Protein 4O1J (pdb70)

Foldseek 3Di:
DVVVVVVVVVVVVVCVVVCVVPVCPVVVLVVDAQAQEEEQEEPDPLCDPCVLVVHDPRHYQYDYYQLSAADQPDVVVVVSVCCVCVPSNHQEYEREGEFPRPLLLVLVDDDDPDDCSCVVSVVLVVLCVVCVVVLVVDPDPRVSSQVSSQSSLQVNQVSCCPDPSSVVCCVPVVRWYFYWYQYSVVSDIDTPPHIDD/DVVVVVVVVVVVVCVVVCVVPVCVVVVVVVDAQAQEEEQEEPDPLCDPCVLVVHDPRHYQYDYYQLSAADQPDPSVVVSVLCCCVPSNHQEYEREFEFPRPLLLVLLDDDDPDDCSCVVSVVLVVLCVVCVVVLVPDPDSRVSSVVSSLSSLQVNQVSLCVDPSNVVCCVPVVRWYFYWYQYSVVSDIDGSPHIDD

B-factor: mean 40.13, std 11.01, range [14.29, 86.76]

Radius of gyration: 25.15 Å; Cα contacts (8 Å, |Δi|>4): 635; chains: 2; bounding box: 54×54×84 Å

Solvent-accessible surface area: 20634 Å² total; per-residue (Å²): 156,125,110,115,88,149,53,92,66,42,84,107,65,108,29,43,150,20,42,160,111,66,94,130,26,64,85,170,64,91,70,50,97,84,4,84,32,0,3,0,1,9,54,27,105,108,4,43,18,32,102,47,58,67,81,82,50,37,39,19,44,57,17,72,17,72,1,3,5,11,5,32,16,28,119,95,1,13,55,30,4,70,109,0,2,40,121,38,109,0,109,59,0,16,0,3,0,2,8,56,4,55,10,0,40,12,0,26,56,127,46,120,70,31,79,93,66,20,18,41,4,8,31,1,32,39,14,32,61,106,65,26,160,74,0,89,78,37,135,69,111,155,87,51,9,23,66,0,4,17,11,11,0,48,31,5,5,140,31,0,54,29,10,31,13,0,98,71,7,48,88,132,92,48,2,68,1,47,2,12,0,8,38,46,80,74,43,176,58,100,144,41,77,31,29,40,136,152,109,130,120,155,53,92,70,41,84,109,63,114,28,42,167,23,45,152,112,65,92,134,26,61,87,171,58,94,68,48,99,84,5,87,33,0,3,0,2,9,54,27,105,110,4,44,18,28,104,44,60,68,81,80,56,38,38,18,43,55,18,76,16,69,1,3,3,11,4,32,17,26,116,96,1,13,57,30,4,64,112,0,1,43,128,36,112,0,109,58,0,18,0,4,0,1,10,54,3,54,8,0,44,11,1,26,52,141,41,118,76,32,76,95,67,20,19,42,6,6,28,0,38,40,12,36,70,105,63,26,162,68,0,88,78,44,135,70,124,160,87,43,17,28,70,0,5,23,8,9,0,55,32,4,5,141,31,1,59,28,10,26,6,0,93,64,6,53,88,140,93,51,3,75,2,44,2,10,0,9,39,50,80,73,40,174,54,106,137,43,75,31,28,40,148

InterPro domains:
  IPR001765 Carbonic anhydrase [PF00484] (40-191)
  IPR001765 Carbonic anhydrase [PTHR11002] (6-199)
  IPR001765 Carbonic anhydrase [SM00947] (33-196)
  IPR015892 Carbonic anhydrase, prokaryotic-like, conserved site [PS00705] (85-105)
  IPR036874 Carbonic anhydrase superfamily [G3DSA:3.40.1050.10] (1-200)
  IPR036874 Carbonic anhydrase superfamily [SSF53056] (2-198)

Secondary structure (DSSP, 8-state):
-HHHHHHHHHHHHHHHHHHHH-TTHHHHHTT-----EEEEEE--TT--HHHHTT--TTSEEEEEEGGG---TT-HHHHHHHHHHHHTS--SEEEEEEESS-HHHHHHHS-S---TTHHHHTHHHHHHHHHTHHHHHH---HHHHHHHHHHHHHHHHHHHHHH-HHHHHHHHHH--EEEEEEEETTTTEEEEEEEE--/-HHHHHHHHHHHHHHHHHHH-TTHHHHHTT-----EEEEEE--TT--HHHHTT--TTSEEEEEEGGG---TT-HHHHHHHHIIIIIS--SEEEEEEETT-HHHHHHHSSS---TTHHHHTHHHHHHHHHTHHHHHT---HHHHHHHHHHHHHHHHHHHHHH-HHHHHHHHHH--EEEEEEEETTTTEEEEEEEE--

CATH classification: 3.40.1050.10

Organism: Sordaria macrospora (strain ATCC MYA-333 / DSM 997 / K(L3346) / K-hell) (NCBI:txid771870)

Sequence (393 aa):
ENTFHYALSSNNAWAGYKAHQNPHFFPKLAGGQAPEILWIGCSDSRCPETTILGMQPGDVFVHRNIANIVSPTDINTTAVIEYAVAHLKVKHIVLCGHSACGGAAGALSDGRIGGVLDTWLLPLKTVRYNHAEELDAITDEKERVIRIAQLNVEAGIKVLMNNPTIREAIAERGLEVHGVFFDIGCGRIKELGCGTANTFHYALSSNNAWAGYKAHQNPHFFPKLAGGQAPEILWIGCSDSRCPETTILGMQPGDVFVHRNIANIVSPTDINTTAVIEYAVAHLKVKHIVLCGHSACGGAAGALSDGRIGGVLDTWLLPLKTVRYNHAEELDAITDEKERVIRIAQLNVEAGIKVLMNNPTIREAIAERGLEVHGVFFDIGCGRIKELGCGTA

Structure (mmCIF, N/CA/C/O backbone):
data_4O1J
#
_entry.id   4O1J
#
_cell.length_a   70.080
_cell.length_b   80.720
_cell.length_c   82.350
_cell.angle_alpha   90.000
_cell.angle_beta   90.000
_cell.angle_gamma   90.000
#
_symmetry.space_group_name_H-M   'P 21 21 2'
#
loop_
_entity.id
_entity.type
_entity.pdbx_description
1 polymer 'Carbonic anhydrase'
2 non-polymer 'ZINC ION'
3 non-polymer 'CHLORIDE ION'
4 water water
#
loop_
_atom_site.group_PDB
_atom_site.id
_atom_site.type_symbol
_atom_site.label_atom_id
_atom_site.label_alt_id
_atom_site.label_comp_id
_atom_site.label_asym_id
_atom_site.label_entity_id
_atom_site.label_seq_id
_atom_site.pdbx_PDB_ins_code
_atom_site.Cartn_x
_atom_site.Cartn_y
_atom_site.Cartn_z
_atom_site.occupancy
_atom_site.B_iso_or_equiv
_atom_site.auth_seq_id
_atom_site.auth_comp_id
_atom_site.auth_asym_id
_atom_site.auth_atom_id
_atom_site.pdbx_PDB_model_num
ATOM 1 N N . GLU A 1 15 ? 22.856 0.190 -32.440 1.00 75.33 4 GLU A N 1
ATOM 2 C CA . GLU A 1 15 ? 21.934 -0.929 -32.275 1.00 73.46 4 GLU A CA 1
ATOM 3 C C . GLU A 1 15 ? 21.225 -0.826 -30.933 1.00 68.64 4 GLU A C 1
ATOM 4 O O . GLU A 1 15 ? 20.248 -1.524 -30.675 1.00 67.87 4 GLU A O 1
ATOM 10 N N . ASN A 1 16 ? 21.728 0.082 -30.105 1.00 65.56 5 ASN A N 1
ATOM 11 C CA . ASN A 1 16 ? 21.309 0.249 -28.720 1.00 63.42 5 ASN A CA 1
ATOM 12 C C . ASN A 1 16 ? 19.796 0.347 -28.512 1.00 59.76 5 ASN A C 1
ATOM 13 O O . ASN A 1 16 ? 19.240 -0.408 -27.720 1.00 59.28 5 ASN A O 1
ATOM 18 N N . THR A 1 17 ? 19.134 1.266 -29.212 1.00 57.17 6 THR A N 1
ATOM 19 C CA . THR A 1 17 ? 17.684 1.459 -29.067 1.00 54.38 6 THR A CA 1
ATOM 20 C C . THR A 1 17 ? 16.840 0.264 -29.524 1.00 49.42 6 THR A C 1
ATOM 21 O O . THR A 1 17 ? 15.783 -0.033 -28.945 1.00 49.11 6 THR A O 1
ATOM 25 N N . PHE A 1 18 ? 17.315 -0.432 -30.548 1.00 44.69 7 PHE A N 1
ATOM 26 C CA . PHE A 1 18 ? 16.671 -1.657 -30.995 1.00 39.44 7 PHE A CA 1
ATOM 27 C C . PHE A 1 18 ? 16.782 -2.766 -29.937 1.00 36.92 7 PHE A C 1
ATOM 28 O O . PHE A 1 18 ? 15.809 -3.480 -29.645 1.00 34.41 7 PHE A O 1
ATOM 36 N N . HIS A 1 19 ? 17.967 -2.897 -29.350 1.00 38.11 8 HIS A N 1
ATOM 37 C CA . HIS A 1 19 ? 18.196 -3.925 -28.340 1.00 40.29 8 HIS A CA 1
ATOM 38 C C . HIS A 1 19 ? 17.424 -3.588 -27.067 1.00 40.61 8 HIS A C 1
ATOM 39 O O . HIS A 1 19 ? 16.951 -4.482 -26.353 1.00 39.19 8 HIS A O 1
ATOM 46 N N . TYR A 1 20 ? 17.258 -2.293 -26.811 1.00 41.44 9 TYR A N 1
ATOM 47 C CA . TYR A 1 20 ? 16.431 -1.853 -25.701 1.00 42.10 9 TYR A CA 1
ATOM 48 C C . TYR A 1 20 ? 14.981 -2.234 -25.980 1.00 41.17 9 TYR A C 1
ATOM 49 O O . TYR A 1 20 ? 14.250 -2.618 -25.066 1.00 39.40 9 TYR A O 1
ATOM 58 N N . ALA A 1 21 ? 14.568 -2.130 -27.244 1.00 41.84 10 ALA A N 1
ATOM 59 C CA . ALA A 1 21 ? 13.202 -2.510 -27.621 1.00 40.62 10 ALA A CA 1
ATOM 60 C C . ALA A 1 21 ? 12.953 -4.010 -27.414 1.00 38.11 10 ALA A C 1
ATOM 61 O O . ALA A 1 21 ? 11.866 -4.422 -26.983 1.00 37.35 10 ALA A O 1
ATOM 63 N N . LEU A 1 22 ? 13.967 -4.823 -27.705 1.00 36.38 11 LEU A N 1
ATOM 64 C CA . LEU A 1 22 ? 13.859 -6.262 -27.466 1.00 34.47 11 LEU A CA 1
ATOM 65 C C . LEU A 1 22 ? 13.785 -6.557 -25.968 1.00 35.92 11 LEU A C 1
ATOM 66 O O . LEU A 1 22 ? 12.993 -7.396 -25.512 1.00 35.43 11 LEU A O 1
ATOM 71 N N . SER A 1 23 ? 14.623 -5.861 -25.208 1.00 37.80 12 SER A N 1
ATOM 72 C CA . SER A 1 23 ? 14.631 -5.987 -23.757 1.00 39.67 12 SER A CA 1
ATOM 73 C C . SER A 1 23 ? 13.275 -5.629 -23.128 1.00 40.01 12 SER A C 1
ATOM 74 O O . SER A 1 23 ? 12.760 -6.355 -22.264 1.00 39.07 12 SER A O 1
ATOM 77 N N . SER A 1 24 ? 12.695 -4.520 -23.583 1.00 40.66 13 SER A N 1
ATOM 78 C CA . SER A 1 24 ? 11.423 -4.040 -23.057 1.00 40.07 13 SER A CA 1
ATOM 79 C C . SER A 1 24 ? 10.313 -4.980 -23.472 1.00 39.31 13 SER A C 1
ATOM 80 O O . SER A 1 24 ? 9.333 -5.160 -22.749 1.00 38.83 13 SER A O 1
ATOM 83 N N . ASN A 1 25 ? 10.468 -5.583 -24.645 1.00 38.98 14 ASN A N 1
ATOM 84 C CA . ASN A 1 25 ? 9.512 -6.587 -25.069 1.00 38.02 14 ASN A CA 1
ATOM 85 C C . ASN A 1 25 ? 9.538 -7.760 -24.105 1.00 38.33 14 ASN A C 1
ATOM 86 O O . ASN A 1 25 ? 8.492 -8.212 -23.643 1.00 38.74 14 ASN A O 1
ATOM 91 N N . ASN A 1 26 ? 10.738 -8.238 -23.788 1.00 37.75 15 ASN A N 1
ATOM 92 C CA . ASN A 1 26 ? 10.869 -9.362 -22.870 1.00 36.95 15 ASN A CA 1
ATOM 93 C C . ASN A 1 26 ? 10.315 -9.030 -21.477 1.00 35.49 15 ASN A C 1
ATOM 94 O O . ASN A 1 26 ? 9.713 -9.886 -20.811 1.00 33.80 15 ASN A O 1
ATOM 99 N N . ALA A 1 27 ? 10.476 -7.776 -21.059 1.00 34.89 16 ALA A N 1
ATOM 100 C CA . ALA A 1 27 ? 9.979 -7.355 -19.750 1.00 33.88 16 ALA A CA 1
ATOM 101 C C . ALA A 1 27 ? 8.453 -7.309 -19.741 1.00 34.91 16 ALA A C 1
ATOM 102 O O . ALA A 1 27 ? 7.805 -7.799 -18.807 1.00 33.28 16 ALA A O 1
ATOM 104 N N . TRP A 1 28 ? 7.889 -6.730 -20.797 1.00 37.17 17 TRP A N 1
ATOM 105 C CA . TRP A 1 28 ? 6.445 -6.632 -20.959 1.00 36.80 17 TRP A CA 1
ATOM 106 C C . TRP A 1 28 ? 5.824 -8.014 -21.016 1.00 36.96 17 TRP A C 1
ATOM 107 O O . TRP A 1 28 ? 4.765 -8.250 -20.446 1.00 38.61 17 TRP A O 1
ATOM 118 N N . ALA A 1 29 ? 6.489 -8.924 -21.716 1.00 35.38 18 ALA A N 1
ATOM 119 C CA . ALA A 1 29 ? 6.011 -10.293 -21.831 1.00 34.32 18 ALA A CA 1
ATOM 120 C C . ALA A 1 29 ? 6.071 -11.006 -20.481 1.00 34.58 18 ALA A C 1
ATOM 121 O O . ALA A 1 29 ? 5.164 -11.762 -20.142 1.00 33.11 18 ALA A O 1
ATOM 123 N N . GLY A 1 30 ? 7.131 -10.765 -19.709 1.00 37.27 19 GLY A N 1
ATOM 124 C CA . GLY A 1 30 ? 7.240 -11.371 -18.391 1.00 40.20 19 GLY A CA 1
ATOM 125 C C . GLY A 1 30 ? 6.119 -10.892 -17.482 1.00 43.75 19 GLY A C 1
ATOM 126 O O . GLY A 1 30 ? 5.475 -11.689 -16.782 1.00 43.32 19 GLY A O 1
ATOM 127 N N . TYR A 1 31 ? 5.862 -9.587 -17.524 1.00 48.70 20 TYR A N 1
ATOM 128 C CA . TYR A 1 31 ? 4.810 -8.973 -16.715 1.00 54.29 20 TYR A CA 1
ATOM 129 C C . TYR A 1 31 ? 3.400 -9.429 -17.102 1.00 53.99 20 TYR A C 1
ATOM 130 O O . TYR A 1 31 ? 2.600 -9.816 -16.239 1.00 55.19 20 TYR A O 1
ATOM 139 N N . LYS A 1 32 ? 3.112 -9.393 -18.401 1.00 52.19 21 LYS A N 1
ATOM 140 C CA . LYS A 1 32 ? 1.836 -9.853 -18.936 1.00 51.19 21 LYS A CA 1
ATOM 141 C C . LYS A 1 32 ? 1.607 -11.329 -18.621 1.00 50.33 21 LYS A C 1
ATOM 142 O O . LYS A 1 32 ? 0.477 -11.748 -18.357 1.00 50.12 21 LYS A O 1
ATOM 148 N N . ALA A 1 33 ? 2.684 -12.110 -18.647 1.00 49.55 22 ALA A N 1
ATOM 149 C CA . ALA A 1 33 ? 2.586 -13.538 -18.386 1.00 49.06 22 ALA A CA 1
ATOM 150 C C . ALA A 1 33 ? 2.399 -13.845 -16.906 1.00 50.91 22 ALA A C 1
ATOM 151 O O . ALA A 1 33 ? 1.784 -14.854 -16.562 1.00 50.39 22 ALA A O 1
ATOM 153 N N . HIS A 1 34 ? 2.904 -12.988 -16.021 1.00 53.81 23 HIS A N 1
ATOM 154 C CA . HIS A 1 34 ? 2.631 -13.200 -14.598 1.00 55.41 23 HIS A CA 1
ATOM 155 C C . HIS A 1 34 ? 1.217 -12.748 -14.235 1.00 57.02 23 HIS A C 1
ATOM 156 O O . HIS A 1 34 ? 0.541 -13.394 -13.434 1.00 56.43 23 HIS A O 1
ATOM 163 N N . GLN A 1 35 ? 0.781 -11.635 -14.817 1.00 60.11 24 GLN A N 1
ATOM 164 C CA . GLN A 1 35 ? -0.569 -11.129 -14.584 1.00 63.78 24 GLN A CA 1
ATOM 165 C C . GLN A 1 35 ? -1.621 -12.164 -14.985 1.00 62.88 24 GLN A C 1
ATOM 166 O O . GLN A 1 35 ? -2.566 -12.427 -14.238 1.00 63.49 24 GLN A O 1
ATOM 172 N N . ASN A 1 36 ? -1.432 -12.751 -16.164 1.00 59.58 25 ASN A N 1
ATOM 173 C CA . ASN A 1 36 ? -2.333 -13.757 -16.720 1.00 57.72 25 ASN A CA 1
ATOM 174 C C . ASN A 1 36 ? -1.562 -14.854 -17.440 1.00 58.24 25 ASN A C 1
ATOM 175 O O . ASN A 1 36 ? -1.119 -14.660 -18.571 1.00 60.16 25 ASN A O 1
ATOM 180 N N . PRO A 1 37 ? -1.413 -16.018 -16.796 1.00 57.40 26 PRO A N 1
ATOM 181 C CA . PRO A 1 37 ? -0.692 -17.140 -17.407 1.00 57.44 26 PRO A CA 1
ATOM 182 C C . PRO A 1 37 ? -1.386 -17.709 -18.646 1.00 58.07 26 PRO A C 1
ATOM 183 O O . PRO A 1 37 ? -0.765 -18.493 -19.363 1.00 58.63 26 PRO A O 1
ATOM 187 N N . HIS A 1 38 ? -2.637 -17.324 -18.894 1.00 58.43 27 HIS A N 1
ATOM 188 C CA . HIS A 1 38 ? -3.384 -17.840 -20.046 1.00 58.64 27 HIS A CA 1
ATOM 189 C C . HIS A 1 38 ? -3.563 -16.797 -21.138 1.00 53.62 27 HIS A C 1
ATOM 190 O O . HIS A 1 38 ? -4.199 -17.056 -22.155 1.00 53.36 27 HIS A O 1
ATOM 197 N N . PHE A 1 39 ? -2.997 -15.619 -20.921 1.00 49.40 28 PHE A N 1
ATOM 198 C CA . PHE A 1 39 ? -3.139 -14.511 -21.854 1.00 46.51 28 PHE A CA 1
ATOM 199 C C . PHE A 1 39 ? -2.528 -14.856 -23.216 1.00 45.95 28 PHE A C 1
ATOM 200 O O . PHE A 1 39 ? -3.185 -14.756 -24.264 1.00 43.80 28 PHE A O 1
ATOM 208 N N . PHE A 1 40 ? -1.266 -15.274 -23.189 1.00 46.53 29 PHE A N 1
ATOM 209 C CA . PHE A 1 40 ? -0.548 -15.608 -24.411 1.00 47.56 29 PHE A CA 1
ATOM 210 C C . PHE A 1 40 ? -1.018 -16.899 -25.098 1.00 48.59 29 PHE A C 1
ATOM 211 O O . PHE A 1 40 ? -1.137 -16.923 -26.323 1.00 48.82 29 PHE A O 1
ATOM 219 N N . PRO A 1 41 ? -1.269 -17.979 -24.331 1.00 49.72 30 PRO A N 1
ATOM 220 C CA . PRO A 1 41 ? -1.769 -19.163 -25.032 1.00 49.80 30 PRO A CA 1
ATOM 221 C C . PRO A 1 41 ? -3.117 -18.924 -25.704 1.00 50.35 30 PRO A C 1
ATOM 222 O O . PRO A 1 41 ? -3.384 -19.494 -26.764 1.00 52.00 30 PRO A O 1
ATOM 226 N N . LYS A 1 42 ? -3.947 -18.086 -25.093 1.00 49.23 31 LYS A N 1
ATOM 227 C CA . LYS A 1 42 ? -5.249 -17.766 -25.658 1.00 49.82 31 LYS A CA 1
ATOM 228 C C . LYS A 1 42 ? -5.093 -16.834 -26.860 1.00 47.17 31 LYS A C 1
ATOM 229 O O . LYS A 1 42 ? -5.858 -16.920 -27.826 1.00 46.25 31 LYS A O 1
ATOM 235 N N . LEU A 1 43 ? -4.091 -15.957 -26.800 1.00 45.30 32 LEU A N 1
ATOM 236 C CA . LEU A 1 43 ? -3.765 -15.090 -27.931 1.00 41.70 32 LEU A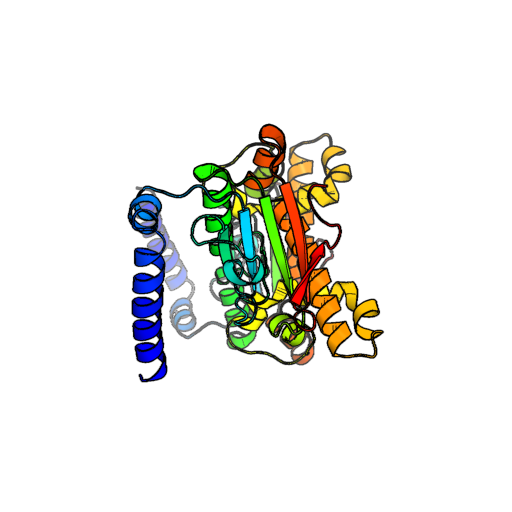 CA 1
ATOM 237 C C . LEU A 1 43 ? -3.359 -15.895 -29.150 1.00 39.42 32 LEU A C 1
ATOM 238 O O . LEU A 1 43 ? -3.745 -15.583 -30.276 1.00 40.81 32 LEU A O 1
ATOM 243 N N . ALA A 1 44 ? -2.562 -16.926 -28.912 1.00 36.08 33 ALA A N 1
ATOM 244 C CA . ALA A 1 44 ? -2.032 -17.740 -29.987 1.00 37.00 33 ALA A CA 1
ATOM 245 C C . ALA A 1 44 ? -3.103 -18.612 -30.636 1.00 39.56 33 ALA A C 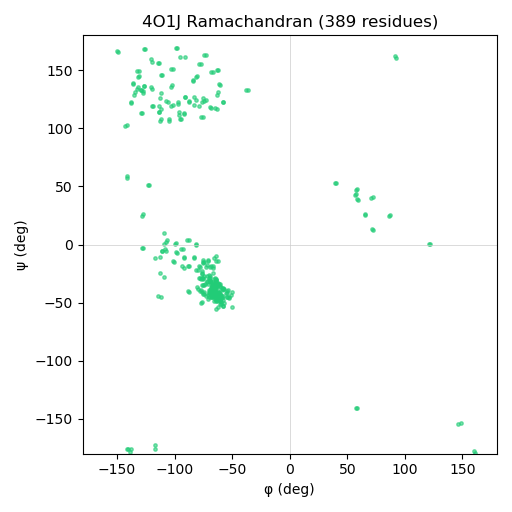1
ATOM 246 O O . ALA A 1 44 ? -2.888 -19.158 -31.724 1.00 39.30 33 ALA A O 1
ATOM 248 N N . GLY A 1 45 ? -4.256 -18.725 -29.980 1.00 40.75 34 GLY A N 1
ATOM 249 C CA . GLY A 1 45 ? -5.340 -19.555 -30.478 1.00 42.05 34 GLY A CA 1
ATOM 250 C C . GLY A 1 45 ? -6.048 -18.984 -31.693 1.00 43.59 34 GLY A C 1
ATOM 251 O O . GLY A 1 45 ? -6.519 -19.718 -32.561 1.00 44.16 34 GLY A O 1
ATOM 252 N N . GLY A 1 46 ? -6.119 -17.662 -31.762 1.00 43.36 35 GLY A N 1
ATOM 253 C CA . GLY A 1 46 ? -6.769 -17.001 -32.873 1.00 42.33 35 GLY A CA 1
ATOM 254 C C . GLY A 1 46 ? -7.122 -15.590 -32.478 1.00 41.93 35 GLY A C 1
ATOM 255 O O . GLY A 1 46 ? -6.860 -15.169 -31.353 1.00 43.31 35 GLY A O 1
ATOM 256 N N . GLN A 1 47 ? -7.736 -14.857 -33.393 1.00 41.03 36 GLN A N 1
ATOM 257 C CA . GLN A 1 47 ? -8.108 -13.483 -33.107 1.00 40.90 36 GLN A CA 1
ATOM 258 C C . GLN A 1 47 ? -9.552 -13.221 -33.490 1.00 40.75 36 GLN A C 1
ATOM 259 O O . GLN A 1 47 ? -10.089 -13.830 -34.422 1.00 39.56 36 GLN A O 1
ATOM 265 N N . ALA A 1 48 ? -10.177 -12.308 -32.756 1.00 41.38 37 ALA A N 1
ATOM 266 C CA . ALA A 1 48 ? -11.527 -11.869 -33.076 1.00 42.18 37 ALA A CA 1
ATOM 267 C C . ALA A 1 48 ? -11.701 -10.367 -32.857 1.00 41.28 37 ALA A C 1
ATOM 268 O O . ALA A 1 48 ? -12.547 -9.952 -32.061 1.00 40.73 37 ALA A O 1
ATOM 270 N N . PRO A 1 49 ? -10.898 -9.545 -33.561 1.00 40.62 38 PRO A N 1
ATOM 271 C CA . PRO A 1 49 ? -10.997 -8.095 -33.373 1.00 39.73 38 PRO A CA 1
ATOM 272 C C . PRO A 1 49 ? -12.319 -7.572 -33.910 1.00 38.16 38 PRO A C 1
ATOM 273 O O . PRO A 1 49 ? -12.848 -8.121 -34.877 1.00 37.79 38 PRO A O 1
ATOM 277 N N . GLU A 1 50 ? -12.856 -6.526 -33.300 1.00 36.74 39 GLU A N 1
ATOM 278 C CA . GLU A 1 50 ? -14.138 -6.022 -33.750 1.00 34.89 39 GLU A CA 1
ATOM 279 C C . GLU A 1 50 ? -13.953 -4.705 -34.477 1.00 31.77 39 GLU A C 1
ATOM 280 O O . GLU A 1 50 ? -14.897 -4.167 -35.059 1.00 31.75 39 GLU A O 1
ATOM 286 N N . ILE A 1 51 ? -12.720 -4.209 -34.475 1.00 29.01 40 ILE A N 1
ATOM 287 C CA . ILE A 1 51 ? -12.418 -2.945 -35.132 1.00 28.07 40 ILE A CA 1
ATOM 288 C C . ILE A 1 51 ? -11.258 -3.079 -36.114 1.00 27.39 40 ILE A C 1
ATOM 289 O O . ILE A 1 51 ? -10.216 -3.668 -35.803 1.00 27.11 40 ILE A O 1
ATOM 294 N N . LEU A 1 52 ? -11.475 -2.547 -37.313 1.00 26.36 41 LEU A N 1
ATOM 295 C CA . LEU A 1 52 ? -10.414 -2.254 -38.261 1.00 23.12 41 LEU A CA 1
ATOM 296 C C . LEU A 1 52 ? -10.069 -0.784 -38.102 1.00 21.99 41 LEU A C 1
ATOM 297 O O . LEU A 1 52 ? -10.939 0.072 -38.193 1.00 18.64 41 LEU A O 1
ATOM 302 N N . TRP A 1 53 ? -8.806 -0.508 -37.812 1.00 24.52 42 TRP A N 1
ATOM 303 C CA . TRP A 1 53 ? -8.303 0.844 -37.646 1.00 27.32 42 TRP A CA 1
ATOM 304 C C . TRP A 1 53 ? -7.442 1.224 -38.846 1.00 30.18 42 TRP A C 1
ATOM 305 O O . TRP A 1 53 ? -6.495 0.520 -39.171 1.00 33.44 42 TRP A O 1
ATOM 316 N N . ILE A 1 54 ? -7.785 2.312 -39.528 1.00 28.62 43 ILE A N 1
ATOM 317 C CA . ILE A 1 54 ? -6.917 2.838 -40.578 1.00 27.38 43 ILE A CA 1
ATOM 318 C C . ILE A 1 54 ? -6.379 4.184 -40.136 1.00 28.04 43 ILE A C 1
ATOM 319 O O . ILE A 1 54 ? -7.135 5.147 -39.981 1.00 28.33 43 ILE A O 1
ATOM 324 N N . GLY A 1 55 ? -5.071 4.246 -39.914 1.00 28.60 44 GLY A N 1
ATOM 325 C CA . GLY A 1 55 ? -4.473 5.472 -39.423 1.00 28.71 44 GLY A CA 1
ATOM 326 C C . GLY A 1 55 ? -3.147 5.885 -40.027 1.00 29.66 44 GLY A C 1
ATOM 327 O O . GLY A 1 55 ? -2.594 5.233 -40.932 1.00 31.41 44 GLY A O 1
ATOM 328 N N . CYS A 1 56 ? -2.633 6.996 -39.508 1.00 29.70 45 CYS A N 1
ATOM 329 C CA . CYS A 1 56 ? -1.363 7.533 -39.966 1.00 27.97 45 CYS A CA 1
ATOM 330 C C . CYS A 1 56 ? -0.216 6.794 -39.296 1.00 26.91 45 CYS A C 1
ATOM 331 O O . CYS A 1 56 ? -0.299 6.435 -38.130 1.00 27.19 45 CYS A O 1
ATOM 334 N N . SER A 1 57 ? 0.859 6.602 -40.048 1.00 27.71 46 SER A N 1
ATOM 335 C CA . SER A 1 57 ? 2.054 5.905 -39.595 1.00 28.42 46 SER A CA 1
ATOM 336 C C . SER A 1 57 ? 2.734 6.601 -38.422 1.00 28.41 46 SER A C 1
ATOM 337 O O . SER A 1 57 ? 3.576 6.001 -37.749 1.00 27.65 46 SER A O 1
ATOM 340 N N . ASP A 1 58 ? 2.336 7.854 -38.190 1.00 29.29 47 ASP A N 1
ATOM 341 C CA . ASP A 1 58 ? 2.839 8.716 -37.119 1.00 30.18 47 ASP A CA 1
ATOM 342 C C . ASP A 1 58 ? 3.137 7.948 -35.834 1.00 31.09 47 ASP A C 1
ATOM 343 O O . ASP A 1 58 ? 2.324 7.136 -35.376 1.00 30.05 47 ASP A O 1
ATOM 348 N N . SER A 1 59 ? 4.310 8.201 -35.259 1.00 32.22 48 SER A N 1
ATOM 349 C CA . SER A 1 59 ? 4.743 7.468 -34.073 1.00 32.75 48 SER A CA 1
ATOM 350 C C . SER A 1 59 ? 3.863 7.799 -32.868 1.00 33.48 48 SER A C 1
ATOM 351 O O . SER A 1 59 ? 3.793 7.038 -31.899 1.00 34.08 48 SER A O 1
ATOM 354 N N . ARG A 1 60 ? 3.170 8.927 -32.947 1.00 31.80 49 ARG A N 1
ATOM 355 C CA . ARG A 1 60 ? 2.365 9.392 -31.836 1.00 31.62 49 ARG A CA 1
ATOM 356 C C . ARG A 1 60 ? 0.939 8.836 -31.887 1.00 28.69 49 ARG A C 1
ATOM 357 O O . ARG A 1 60 ? 0.103 9.170 -31.049 1.00 25.67 49 ARG A O 1
ATOM 365 N N . CYS A 1 61 ? 0.665 7.965 -32.852 1.00 28.96 50 CYS A N 1
ATOM 366 C CA . CYS A 1 61 ? -0.688 7.435 -33.009 1.00 28.80 50 CYS A CA 1
ATOM 367 C C . CYS A 1 61 ? -0.833 5.909 -32.953 1.00 30.42 50 CYS A C 1
ATOM 368 O O . CYS A 1 61 ? -1.451 5.335 -33.850 1.00 32.66 50 CYS A O 1
ATOM 371 N N . PRO A 1 62 ? -0.291 5.243 -31.910 1.00 28.72 51 PRO A N 1
ATOM 372 C CA . PRO A 1 62 ? -0.515 3.790 -31.838 1.00 27.70 51 PRO A CA 1
ATOM 373 C C . PRO A 1 62 ? -1.919 3.442 -31.349 1.00 27.99 51 PRO A C 1
ATOM 374 O O . PRO A 1 62 ? -2.236 3.630 -30.178 1.00 30.12 51 PRO A O 1
ATOM 378 N N . GLU A 1 63 ? -2.738 2.915 -32.249 1.00 27.83 52 GLU A N 1
ATOM 379 C CA . GLU A 1 63 ? -4.165 2.695 -32.001 1.00 28.42 52 GLU A CA 1
ATOM 380 C C . GLU A 1 63 ? -4.472 1.954 -30.695 1.00 27.02 52 GLU A C 1
ATOM 381 O O . GLU A 1 63 ? -5.411 2.308 -29.990 1.00 25.97 52 GLU A O 1
ATOM 387 N N . THR A 1 64 ? -3.684 0.935 -30.377 1.00 26.99 53 THR A N 1
ATOM 388 C CA . THR A 1 64 ? -4.008 0.053 -29.270 1.00 29.99 53 THR A CA 1
ATOM 389 C C . THR A 1 64 ? -3.715 0.719 -27.934 1.00 33.57 53 THR A C 1
ATOM 390 O O . THR A 1 64 ? -4.383 0.438 -26.936 1.00 34.49 53 THR A O 1
ATOM 394 N N . THR A 1 65 ? -2.733 1.616 -27.919 1.00 34.74 54 THR A N 1
ATOM 395 C CA . THR A 1 65 ? -2.401 2.356 -26.702 1.00 33.62 54 THR A CA 1
ATOM 396 C C . THR A 1 65 ? -3.404 3.475 -26.433 1.00 33.94 54 THR A C 1
ATOM 397 O O . THR A 1 65 ? -3.942 3.584 -25.327 1.00 34.87 54 THR A O 1
ATOM 401 N N . ILE A 1 66 ? -3.667 4.291 -27.452 1.00 32.35 55 ILE A N 1
ATOM 402 C CA . ILE A 1 66 ? -4.496 5.476 -27.277 1.00 30.89 55 ILE A CA 1
ATOM 403 C C . ILE A 1 66 ? -5.967 5.128 -27.099 1.00 32.70 55 ILE A C 1
ATOM 404 O O . ILE A 1 66 ? -6.734 5.925 -26.561 1.00 34.16 55 ILE A O 1
ATOM 409 N N . LEU A 1 67 ? -6.349 3.924 -27.508 1.00 33.04 56 LEU A N 1
ATOM 410 C CA . LEU A 1 67 ? -7.713 3.455 -27.297 1.00 33.57 56 LEU A CA 1
ATOM 411 C C . LEU A 1 67 ? -7.794 2.682 -25.986 1.00 35.57 56 LEU A C 1
ATOM 412 O O . LEU A 1 67 ? -8.872 2.247 -25.575 1.00 35.85 56 LEU A O 1
ATOM 417 N N . GLY A 1 68 ? -6.645 2.515 -25.337 1.00 36.25 57 GLY A N 1
ATOM 418 C CA . GLY A 1 68 ? -6.571 1.819 -24.067 1.00 37.70 57 GLY A CA 1
ATOM 419 C C . GLY A 1 68 ? -7.131 0.413 -24.145 1.00 38.95 57 GLY A C 1
ATOM 420 O O . GLY A 1 68 ? -7.870 -0.019 -23.255 1.00 38.27 57 GLY A O 1
ATOM 421 N N . MET A 1 69 ? -6.793 -0.296 -25.221 1.00 39.48 58 MET A N 1
ATOM 422 C CA . MET A 1 69 ? -7.262 -1.665 -25.408 1.00 38.13 58 MET A CA 1
ATOM 423 C C . MET A 1 69 ? -6.083 -2.625 -25.426 1.00 38.02 58 MET A C 1
ATOM 424 O O . MET A 1 69 ? -4.940 -2.218 -25.228 1.00 36.75 58 MET A O 1
ATOM 429 N N . GLN A 1 70 ? -6.365 -3.896 -25.681 1.00 40.26 59 GLN A N 1
ATOM 430 C CA . GLN A 1 70 ? -5.365 -4.940 -25.497 1.00 41.03 59 GLN A CA 1
ATOM 431 C C . GLN A 1 70 ? -4.997 -5.559 -26.848 1.00 39.52 59 GLN A C 1
ATOM 432 O O . GLN A 1 70 ? -5.781 -5.481 -27.789 1.00 38.77 59 GLN A O 1
ATOM 438 N N . PRO A 1 71 ? -3.798 -6.158 -26.959 1.00 38.69 60 PRO A N 1
ATOM 439 C CA . PRO A 1 71 ? -3.490 -6.886 -28.195 1.00 37.79 60 PRO A CA 1
ATOM 440 C C . PRO A 1 71 ? -4.501 -7.988 -28.482 1.00 37.12 60 PRO A C 1
ATOM 441 O O . PRO A 1 71 ? -4.729 -8.859 -27.636 1.00 36.78 60 PRO A O 1
ATOM 445 N N . GLY A 1 72 ? -5.122 -7.916 -29.659 1.00 35.58 61 GLY A N 1
ATOM 446 C CA . GLY A 1 72 ? -6.067 -8.922 -30.095 1.00 34.96 61 GLY A CA 1
ATOM 447 C C . GLY A 1 72 ? -7.452 -8.388 -30.416 1.00 36.21 61 GLY A C 1
ATOM 448 O O . GLY A 1 72 ? -8.340 -9.161 -30.786 1.00 36.73 61 GLY A O 1
ATOM 449 N N . ASP A 1 73 ? -7.657 -7.079 -30.284 1.00 37.07 62 ASP A N 1
ATOM 450 C CA . ASP A 1 73 ? -8.986 -6.531 -30.541 1.00 38.42 62 ASP A CA 1
ATOM 451 C C . ASP A 1 73 ? -8.997 -5.375 -31.543 1.00 36.06 62 ASP A C 1
ATOM 452 O O . ASP A 1 73 ? -10.063 -4.863 -31.883 1.00 37.36 62 ASP A O 1
ATOM 457 N N . VAL A 1 74 ? -7.827 -4.963 -32.023 1.00 32.99 63 VAL A N 1
ATOM 458 C CA . VAL A 1 74 ? -7.776 -3.977 -33.105 1.00 29.87 63 VAL A CA 1
ATOM 459 C C . VAL A 1 74 ? -6.883 -4.423 -34.276 1.00 30.48 63 VAL A C 1
ATOM 460 O O . VAL A 1 74 ? -5.667 -4.546 -34.137 1.00 32.24 63 VAL A O 1
ATOM 464 N N . PHE A 1 75 ? -7.511 -4.661 -35.424 1.00 28.69 64 PHE A N 1
ATOM 465 C CA . PHE A 1 75 ? -6.833 -5.015 -36.674 1.00 28.42 64 PHE A CA 1
ATOM 466 C C . PHE A 1 75 ? -6.459 -3.726 -37.409 1.00 29.53 64 PHE A C 1
ATOM 467 O O . PHE A 1 75 ? -7.337 -2.915 -37.670 1.00 28.87 64 PHE A O 1
ATOM 475 N N . VAL A 1 76 ? -5.189 -3.498 -37.744 1.00 30.21 65 VAL A N 1
ATOM 476 C CA . VAL A 1 76 ? -4.850 -2.149 -38.211 1.00 32.23 65 VAL A CA 1
ATOM 477 C C . VAL A 1 76 ? -4.025 -2.061 -39.500 1.00 34.59 65 VAL A C 1
ATOM 478 O O . VAL A 1 76 ? -3.157 -2.889 -39.779 1.00 35.91 65 VAL A O 1
ATOM 482 N N . HIS A 1 77 ? -4.343 -1.035 -40.285 1.00 33.39 66 HIS A N 1
ATOM 483 C CA . HIS A 1 77 ? -3.522 -0.598 -41.397 1.00 31.30 66 HIS A CA 1
ATOM 484 C C . HIS A 1 77 ? -3.095 0.844 -41.142 1.00 28.62 66 HIS A C 1
ATOM 485 O O . HIS A 1 77 ? -3.904 1.698 -40.756 1.00 28.06 66 HIS A O 1
ATOM 492 N N . ARG A 1 78 ? -1.813 1.106 -41.351 1.00 26.87 67 ARG A N 1
ATOM 493 C CA . ARG A 1 78 ? -1.267 2.438 -41.158 1.00 24.58 67 ARG A CA 1
ATOM 494 C C . ARG A 1 78 ? -0.364 2.832 -42.307 1.00 21.80 67 ARG A C 1
ATOM 495 O O . ARG A 1 78 ? 0.507 2.063 -42.725 1.00 18.36 67 ARG A O 1
ATOM 503 N N . ASN A 1 79 ? -0.593 4.026 -42.831 1.00 22.77 68 ASN A N 1
ATOM 504 C CA . ASN A 1 79 ? 0.278 4.562 -43.869 1.00 23.23 68 ASN A CA 1
ATOM 505 C C . ASN A 1 79 ? 0.502 6.053 -43.675 1.00 25.27 68 ASN A C 1
ATOM 506 O O . ASN A 1 79 ? 0.045 6.635 -42.693 1.00 26.04 68 ASN A O 1
ATOM 511 N N . ILE A 1 80 ? 1.209 6.672 -44.612 1.00 24.80 69 ILE A N 1
ATOM 512 C CA . ILE A 1 80 ? 1.447 8.105 -44.537 1.00 24.06 69 ILE A CA 1
ATOM 513 C C . ILE A 1 80 ? 0.146 8.897 -44.657 1.00 23.51 69 ILE A C 1
ATOM 514 O O . ILE A 1 80 ? -0.553 8.804 -45.663 1.00 21.93 69 ILE A O 1
ATOM 519 N N . ALA A 1 81 ? -0.178 9.639 -43.598 1.00 24.04 70 ALA A N 1
ATOM 520 C CA . ALA A 1 81 ? -1.315 10.560 -43.569 1.00 24.22 70 ALA A CA 1
ATOM 521 C C . ALA A 1 81 ? -2.660 9.845 -43.684 1.00 24.87 70 ALA A C 1
ATOM 522 O O . ALA A 1 81 ? -3.644 10.454 -44.109 1.00 26.82 70 ALA A O 1
ATOM 524 N N . ASN A 1 82 ? -2.693 8.574 -43.271 1.00 24.04 71 ASN A N 1
ATOM 525 C CA . ASN A 1 82 ? -3.890 7.714 -43.295 1.00 24.12 71 ASN A CA 1
ATOM 526 C C . ASN A 1 82 ? -4.760 7.874 -44.532 1.00 26.39 71 ASN A C 1
ATOM 527 O O . ASN A 1 82 ? -5.967 8.092 -44.432 1.00 26.45 71 ASN A O 1
ATOM 532 N N . ILE A 1 83 ? -4.139 7.745 -45.698 1.00 28.54 72 ILE A N 1
ATOM 533 C CA . ILE A 1 83 ? -4.829 7.970 -46.955 1.00 29.58 72 ILE A CA 1
ATOM 534 C C . ILE A 1 83 ? -5.446 6.689 -47.498 1.00 31.16 72 ILE A C 1
ATOM 535 O O . ILE A 1 83 ? -4.768 5.675 -47.639 1.00 31.69 72 ILE A O 1
ATOM 540 N N . VAL A 1 84 ? -6.741 6.744 -47.793 1.00 32.45 73 VAL A N 1
ATOM 541 C CA . VAL A 1 84 ? -7.428 5.614 -48.400 1.00 33.95 73 VAL A CA 1
ATOM 542 C C . VAL A 1 84 ? -7.672 5.885 -49.880 1.00 35.01 73 VAL A C 1
ATOM 543 O O . VAL A 1 84 ? -8.546 6.670 -50.253 1.00 34.91 73 VAL A O 1
ATOM 547 N N . SER A 1 85 ? -6.895 5.209 -50.715 1.00 35.02 74 SER A N 1
ATOM 548 C CA . SER A 1 85 ? -6.971 5.389 -52.153 1.00 35.89 74 SER A CA 1
ATOM 549 C C . SER A 1 85 ? -7.736 4.229 -52.784 1.00 34.95 74 SER A C 1
ATOM 550 O O . SER A 1 85 ? -7.553 3.074 -52.398 1.00 36.06 74 SER A O 1
ATOM 553 N N . PRO A 1 86 ? -8.621 4.539 -53.739 1.00 32.90 75 PRO A N 1
ATOM 554 C CA . PRO A 1 86 ? -9.473 3.543 -54.399 1.00 32.80 75 PRO A CA 1
ATOM 555 C C . PRO A 1 86 ? -8.733 2.344 -55.001 1.00 31.90 75 PRO A C 1
ATOM 556 O O . PRO A 1 86 ? -9.168 1.215 -54.782 1.00 31.14 75 PRO A O 1
ATOM 560 N N . THR A 1 87 ? -7.636 2.568 -55.720 1.00 33.58 76 THR A N 1
ATOM 561 C CA . THR A 1 87 ? -6.967 1.460 -56.405 1.00 36.40 76 THR A CA 1
ATOM 562 C C . THR A 1 87 ? -5.762 0.918 -55.652 1.00 37.29 76 THR A C 1
ATOM 563 O O . THR A 1 87 ? -5.083 0.017 -56.146 1.00 38.80 76 THR A O 1
ATOM 567 N N . ASP A 1 88 ? -5.473 1.471 -54.477 1.00 36.17 77 ASP A N 1
ATOM 568 C CA . ASP A 1 88 ? -4.323 0.996 -53.714 1.00 34.67 77 ASP A CA 1
ATOM 569 C C . ASP A 1 88 ? -4.574 -0.419 -53.207 1.00 33.12 77 ASP A C 1
ATOM 570 O O . ASP A 1 88 ? -5.479 -0.653 -52.409 1.00 33.08 77 ASP A O 1
ATOM 575 N N . ILE A 1 89 ? -3.753 -1.358 -53.661 1.00 32.06 78 ILE A N 1
ATOM 576 C CA . ILE A 1 89 ? -3.991 -2.766 -53.385 1.00 32.36 78 ILE A CA 1
ATOM 577 C C . ILE A 1 89 ? -3.588 -3.132 -51.953 1.00 32.76 78 ILE A C 1
ATOM 578 O O . ILE A 1 89 ? -4.193 -4.017 -51.334 1.00 33.12 78 ILE A O 1
ATOM 583 N N . ASN A 1 90 ? -2.597 -2.414 -51.424 1.00 31.96 79 ASN A N 1
ATOM 584 C CA . ASN A 1 90 ? -2.115 -2.611 -50.062 1.00 30.73 79 ASN A CA 1
ATOM 585 C C . ASN A 1 90 ? -3.234 -2.421 -49.032 1.00 30.68 79 ASN A C 1
ATOM 586 O O . ASN A 1 90 ? -3.468 -3.292 -48.190 1.00 31.61 79 ASN A O 1
ATOM 591 N N . THR A 1 91 ? -3.919 -1.281 -49.110 1.00 28.68 80 THR A N 1
ATOM 592 C CA . THR A 1 91 ? -4.986 -0.944 -48.172 1.00 29.74 80 THR A CA 1
ATOM 593 C C . THR A 1 91 ? -6.193 -1.851 -48.397 1.00 31.59 80 THR A C 1
ATOM 594 O O . THR A 1 91 ? -6.813 -2.344 -47.443 1.00 32.16 80 THR A O 1
ATOM 598 N N . THR A 1 92 ? -6.490 -2.102 -49.669 1.00 32.34 81 THR A N 1
ATOM 599 C CA . THR A 1 92 ? -7.651 -2.893 -50.058 1.00 33.30 81 THR A CA 1
ATOM 600 C C . THR A 1 92 ? -7.529 -4.330 -49.570 1.00 34.63 81 THR A C 1
ATOM 601 O O . THR A 1 92 ? -8.533 -4.980 -49.276 1.00 35.90 81 THR A O 1
ATOM 605 N N . ALA A 1 93 ? -6.298 -4.821 -49.469 1.00 33.52 82 ALA A N 1
ATOM 606 C CA . ALA A 1 93 ? -6.073 -6.157 -48.933 1.00 32.33 82 ALA A CA 1
ATOM 607 C C . ALA A 1 93 ? -6.430 -6.223 -47.445 1.00 31.46 82 ALA A C 1
ATOM 608 O O . ALA A 1 93 ? -7.079 -7.175 -46.995 1.00 31.60 82 ALA A O 1
ATOM 610 N N . VAL A 1 94 ? -6.029 -5.200 -46.692 1.00 30.35 83 VAL A N 1
ATOM 611 C CA . VAL A 1 94 ? -6.303 -5.164 -45.259 1.00 30.17 83 VAL A CA 1
ATOM 612 C C . VAL A 1 94 ? -7.799 -5.050 -45.029 1.00 28.87 83 VAL A C 1
ATOM 613 O O . VAL A 1 94 ? -8.359 -5.743 -44.178 1.00 28.54 83 VAL A O 1
ATOM 617 N N . ILE A 1 95 ? -8.445 -4.189 -45.811 1.00 27.73 84 ILE A N 1
ATOM 618 C CA . ILE A 1 95 ? -9.891 -4.028 -45.723 1.00 27.73 84 ILE A CA 1
ATOM 619 C C . ILE A 1 95 ? -10.620 -5.323 -46.069 1.00 33.23 84 ILE A C 1
ATOM 620 O O . ILE A 1 95 ? -11.544 -5.727 -45.359 1.00 36.18 84 ILE A O 1
ATOM 625 N N . GLU A 1 96 ? -10.205 -5.981 -47.150 1.00 34.55 85 GLU A N 1
ATOM 626 C CA . GLU A 1 96 ? -10.861 -7.222 -47.544 1.00 36.48 85 GLU A CA 1
ATOM 627 C C . GLU A 1 96 ? -10.718 -8.296 -46.483 1.00 35.58 85 GLU A C 1
ATOM 628 O O . GLU A 1 96 ? -11.687 -8.982 -46.162 1.00 35.17 85 GLU A O 1
ATOM 634 N N . TYR A 1 97 ? -9.515 -8.434 -45.930 1.00 35.87 86 TYR A N 1
ATOM 635 C CA . TYR A 1 97 ? -9.276 -9.463 -44.925 1.00 35.42 86 TYR A CA 1
ATOM 636 C C . TYR A 1 97 ? -10.050 -9.159 -43.645 1.00 35.44 86 TYR A C 1
ATOM 637 O O . TYR A 1 97 ? -10.609 -10.061 -43.014 1.00 34.74 86 TYR A O 1
ATOM 646 N N . ALA A 1 98 ? -10.100 -7.881 -43.281 1.00 35.36 87 ALA A N 1
ATOM 647 C CA . ALA A 1 98 ? -10.768 -7.458 -42.056 1.00 33.55 87 ALA A CA 1
ATOM 648 C C . ALA A 1 98 ? -12.283 -7.632 -42.144 1.00 32.19 87 ALA A C 1
ATOM 649 O O . ALA A 1 98 ? -12.921 -8.075 -41.189 1.00 33.11 87 ALA A O 1
ATOM 651 N N . VAL A 1 99 ? -12.853 -7.297 -43.2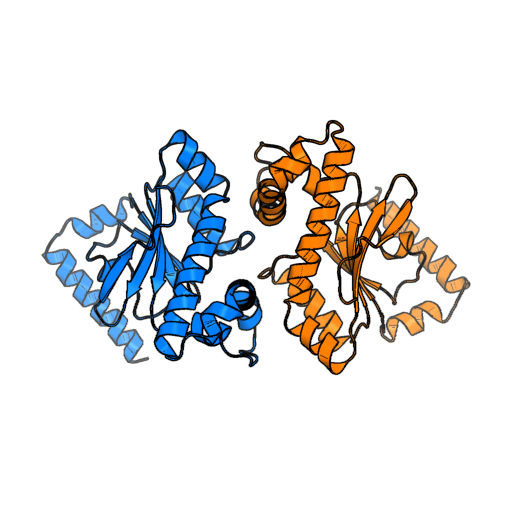95 1.00 29.78 88 VAL A N 1
ATOM 652 C CA . VAL A 1 99 ? -14.302 -7.265 -43.439 1.00 29.66 88 VAL A CA 1
ATOM 653 C C . VAL A 1 99 ? -14.874 -8.623 -43.844 1.00 30.12 88 VAL A C 1
ATOM 654 O O . VAL A 1 99 ? -15.901 -9.046 -43.321 1.00 30.31 88 VAL A O 1
ATOM 658 N N . ALA A 1 100 ? -14.202 -9.322 -44.752 1.00 31.29 89 ALA A N 1
ATOM 659 C CA . ALA A 1 100 ? -14.752 -10.570 -45.279 1.00 32.67 89 ALA A CA 1
ATOM 660 C C . ALA A 1 100 ? -14.279 -11.836 -44.542 1.00 33.70 89 ALA A C 1
ATOM 661 O O . ALA A 1 100 ? -14.917 -12.886 -44.641 1.00 33.77 89 ALA A O 1
ATOM 663 N N . HIS A 1 101 ? -13.185 -11.745 -43.795 1.00 33.99 90 HIS A N 1
ATOM 664 C CA . HIS A 1 101 ? -12.640 -12.937 -43.150 1.00 35.97 90 HIS A CA 1
ATOM 665 C C . HIS A 1 101 ? -12.763 -12.893 -41.636 1.00 35.17 90 HIS A C 1
ATOM 666 O O . HIS A 1 101 ? -13.173 -13.877 -41.011 1.00 35.14 90 HIS A O 1
ATOM 673 N N . LEU A 1 102 ? -12.415 -11.753 -41.053 1.00 34.86 91 LEU A N 1
ATOM 674 C CA . LEU A 1 102 ? -12.480 -11.574 -39.607 1.00 35.46 91 LEU A CA 1
ATOM 675 C C . LEU A 1 102 ? -13.852 -11.065 -39.156 1.00 37.07 91 LEU A C 1
ATOM 676 O O . LEU A 1 102 ? -14.212 -11.167 -37.980 1.00 36.54 91 LEU A O 1
ATOM 681 N N . LYS A 1 103 ? -14.603 -10.516 -40.108 1.00 38.96 92 LYS A N 1
ATOM 682 C CA . LYS A 1 103 ? -15.941 -9.983 -39.867 1.00 40.31 92 LYS A CA 1
ATOM 683 C C . LYS A 1 103 ? -15.944 -8.874 -38.816 1.00 39.74 92 LYS A C 1
ATOM 684 O O . LYS A 1 103 ? -16.769 -8.892 -37.901 1.00 40.91 92 LYS A O 1
ATOM 690 N N . VAL A 1 104 ? -15.037 -7.906 -38.947 1.00 37.57 93 VAL A N 1
ATOM 691 C CA . VAL A 1 104 ? -15.022 -6.778 -38.018 1.00 35.46 93 VAL A CA 1
ATOM 692 C C . VAL A 1 104 ? -16.322 -6.006 -38.140 1.00 35.48 93 VAL A C 1
ATOM 693 O O . VAL A 1 104 ? -16.947 -5.981 -39.195 1.00 36.82 93 VAL A O 1
ATOM 697 N N . LYS A 1 105 ? -16.735 -5.387 -37.047 1.00 36.00 94 LYS A N 1
ATOM 698 C CA . LYS A 1 105 ? -18.030 -4.728 -37.006 1.00 37.01 94 LYS A CA 1
ATOM 699 C C . LYS A 1 105 ? -17.904 -3.216 -37.167 1.00 32.24 94 LYS A C 1
ATOM 700 O O . LYS A 1 105 ? -18.894 -2.532 -37.427 1.00 30.22 94 LYS A O 1
ATOM 706 N N . HIS A 1 106 ? -16.680 -2.709 -37.018 1.00 30.17 95 HIS A N 1
ATOM 707 C CA . HIS A 1 106 ? -16.409 -1.277 -37.105 1.00 30.67 95 HIS A CA 1
ATOM 708 C C . HIS A 1 106 ? -15.158 -0.981 -37.919 1.00 30.62 95 HIS A C 1
ATOM 709 O O . HIS A 1 106 ? -14.147 -1.663 -37.777 1.00 31.57 95 HIS A O 1
ATOM 716 N N . ILE A 1 107 ? -15.235 0.045 -38.760 1.00 27.89 96 ILE A N 1
ATOM 717 C CA . ILE A 1 107 ? -14.078 0.554 -39.484 1.00 25.25 96 ILE A CA 1
ATOM 718 C C . ILE A 1 107 ? -13.855 1.999 -39.086 1.00 23.22 96 ILE A C 1
ATOM 719 O O . ILE A 1 107 ? -14.712 2.845 -39.290 1.00 21.42 96 ILE A O 1
ATOM 724 N N . VAL A 1 108 ? -12.692 2.266 -38.512 1.00 24.68 97 VAL A N 1
ATOM 725 C CA . VAL A 1 108 ? -12.355 3.574 -37.977 1.00 25.63 97 VAL A CA 1
ATOM 726 C C . VAL A 1 108 ? -11.257 4.243 -38.788 1.00 27.99 97 VAL A C 1
ATOM 727 O O . VAL A 1 108 ? -10.095 3.832 -38.739 1.00 28.94 97 VAL A O 1
ATOM 731 N N . LEU A 1 109 ? -11.620 5.268 -39.548 1.00 28.74 98 LEU A N 1
ATOM 732 C CA . LEU A 1 109 ? -10.606 6.036 -40.252 1.00 27.12 98 LEU A CA 1
ATOM 733 C C . LEU A 1 109 ? -10.207 7.194 -39.360 1.00 26.19 98 LEU A C 1
ATOM 734 O O . LEU A 1 109 ? -11.007 8.101 -39.104 1.00 26.07 98 LEU A O 1
ATOM 739 N N . CYS A 1 110 ? -8.969 7.159 -38.882 1.00 25.65 99 CYS A N 1
ATOM 740 C CA . CYS A 1 110 ? -8.543 8.148 -37.908 1.00 25.83 99 CYS A CA 1
ATOM 741 C C . CYS A 1 110 ? -7.502 9.098 -38.455 1.00 25.36 99 CYS A C 1
ATOM 742 O O . CYS A 1 110 ? -6.387 8.688 -38.761 1.00 23.93 99 CYS A O 1
ATOM 745 N N . GLY A 1 111 ? -7.856 10.378 -38.523 1.00 26.96 100 GLY A N 1
ATOM 746 C CA . GLY A 1 111 ? -6.877 11.399 -38.846 1.00 29.72 100 GLY A CA 1
ATOM 747 C C . GLY A 1 111 ? -6.407 12.037 -37.562 1.00 31.28 100 GLY A C 1
ATOM 748 O O . GLY A 1 111 ? -7.001 11.791 -36.520 1.00 30.44 100 GLY A O 1
ATOM 749 N N . HIS A 1 112 ? -5.346 12.839 -37.626 1.00 31.55 101 HIS A N 1
ATOM 750 C CA . HIS A 1 112 ? -4.811 13.467 -36.426 1.00 31.98 101 HIS A CA 1
ATOM 751 C C . HIS A 1 112 ? -4.170 14.826 -36.691 1.00 34.21 101 HIS A C 1
ATOM 752 O O . HIS A 1 112 ? -3.890 15.193 -37.833 1.00 36.09 101 HIS A O 1
ATOM 759 N N . SER A 1 113 ? -3.937 15.558 -35.605 1.00 33.18 102 SER A N 1
ATOM 760 C CA . SER A 1 113 ? -3.298 16.865 -35.642 1.00 31.40 102 SER A CA 1
ATOM 761 C C . SER A 1 113 ? -1.778 16.752 -35.790 1.00 29.30 102 SER A C 1
ATOM 762 O O . SER A 1 113 ? -1.183 15.743 -35.414 1.00 29.29 102 SER A O 1
ATOM 765 N N . ALA A 1 114 ? -1.163 17.802 -36.330 1.00 28.78 103 ALA A N 1
ATOM 766 C CA . ALA A 1 114 ? 0.280 17.848 -36.589 1.00 29.82 103 ALA A CA 1
ATOM 767 C C . ALA A 1 114 ? 0.707 16.730 -37.540 1.00 32.27 103 ALA A C 1
ATOM 768 O O . ALA A 1 114 ? 1.776 16.140 -37.380 1.00 32.65 103 ALA A O 1
ATOM 770 N N . CYS A 1 115 ? -0.138 16.447 -38.529 1.00 32.43 104 CYS A N 1
ATOM 771 C CA . CYS A 1 115 ? 0.171 15.445 -39.532 1.00 32.64 104 CYS A CA 1
ATOM 772 C C . CYS A 1 115 ? 1.176 15.997 -40.541 1.00 33.99 104 CYS A C 1
ATOM 773 O O . CYS A 1 115 ? 0.932 17.019 -41.192 1.00 33.41 104 CYS A O 1
ATOM 776 N N . GLY A 1 116 ? 2.299 15.301 -40.674 1.00 33.81 105 GLY A N 1
ATOM 777 C CA . GLY A 1 116 ? 3.365 15.724 -41.559 1.00 32.77 105 GLY A CA 1
ATOM 778 C C . GLY A 1 116 ? 2.971 15.643 -43.018 1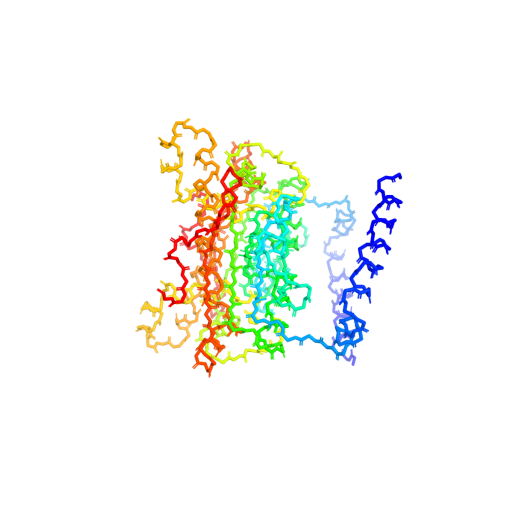.00 32.77 105 GLY A C 1
ATOM 779 O O . GLY A 1 116 ? 3.381 16.483 -43.816 1.00 30.83 105 GLY A O 1
ATOM 780 N N . GLY A 1 117 ? 2.173 14.633 -43.363 1.00 33.39 106 GLY A N 1
ATOM 781 C CA . GLY A 1 117 ? 1.720 14.453 -44.730 1.00 32.54 106 GLY A CA 1
ATOM 782 C C . GLY A 1 117 ? 0.768 15.560 -45.118 1.00 33.35 106 GLY A C 1
ATOM 783 O O . GLY A 1 117 ? 0.811 16.064 -46.242 1.00 34.38 106 GLY A O 1
ATOM 784 N N . ALA A 1 118 ? -0.078 15.951 -44.170 1.00 33.96 107 ALA A N 1
ATOM 785 C CA . ALA A 1 118 ? -1.002 17.068 -44.350 1.00 33.31 107 ALA A CA 1
ATOM 786 C C . ALA A 1 118 ? -0.246 18.374 -44.636 1.00 33.80 107 ALA A C 1
ATOM 787 O O . ALA A 1 118 ? -0.551 19.099 -45.594 1.00 35.52 107 ALA A O 1
ATOM 789 N N . ALA A 1 119 ? 0.733 18.670 -43.785 1.00 32.25 108 ALA A N 1
ATOM 790 C CA . ALA A 1 119 ? 1.588 19.838 -43.951 1.00 32.01 108 ALA A CA 1
ATOM 791 C C . ALA A 1 119 ? 2.325 19.804 -45.288 1.00 34.11 108 ALA A C 1
ATOM 792 O O . ALA A 1 119 ? 2.487 20.832 -45.951 1.00 35.57 108 ALA A O 1
ATOM 794 N N . GLY A 1 120 ? 2.769 18.612 -45.675 1.00 34.37 109 GLY A N 1
ATOM 795 C CA . GLY A 1 120 ? 3.442 18.413 -46.943 1.00 33.74 109 GLY A CA 1
ATOM 796 C C . GLY A 1 120 ? 2.518 18.748 -48.093 1.00 35.40 109 GLY A C 1
ATOM 797 O O . GLY A 1 120 ? 2.932 19.353 -49.082 1.00 36.30 109 GLY A O 1
ATOM 798 N N . ALA A 1 121 ? 1.253 18.365 -47.959 1.00 35.72 110 ALA A N 1
ATOM 799 C CA . ALA A 1 121 ? 0.271 18.653 -48.996 1.00 34.44 110 ALA A CA 1
ATOM 800 C C . ALA A 1 121 ? -0.034 20.146 -49.057 1.00 35.26 110 ALA A C 1
ATOM 801 O O . ALA A 1 121 ? -0.360 20.675 -50.118 1.00 35.01 110 ALA A O 1
ATOM 803 N N . LEU A 1 122 ? 0.098 20.830 -47.923 1.00 37.56 111 LEU A N 1
ATOM 804 C CA . LEU A 1 122 ? -0.159 22.269 -47.886 1.00 38.57 111 LEU A CA 1
ATOM 805 C C . LEU A 1 122 ? 0.985 23.106 -48.466 1.00 39.72 111 LEU A C 1
ATOM 806 O O . LEU A 1 122 ? 0.755 24.194 -48.996 1.00 39.81 111 LEU A O 1
ATOM 811 N N . SER A 1 123 ? 2.214 22.607 -48.375 1.00 52.74 112 SER A N 1
ATOM 812 C CA . SER A 1 123 ? 3.340 23.321 -48.969 1.00 54.81 112 SER A CA 1
ATOM 813 C C . SER A 1 123 ? 3.299 23.155 -50.485 1.00 56.31 112 SER A C 1
ATOM 814 O O . SER A 1 123 ? 2.585 22.295 -51.007 1.00 56.57 112 SER A O 1
ATOM 817 N N . ASP A 1 124 ? 4.027 24.003 -51.198 1.00 57.83 113 ASP A N 1
ATOM 818 C CA . ASP A 1 124 ? 4.046 23.921 -52.654 1.00 58.25 113 ASP A CA 1
ATOM 819 C C . ASP A 1 124 ? 5.355 23.409 -53.247 1.00 59.73 113 ASP A C 1
ATOM 820 O O . ASP A 1 124 ? 5.548 23.454 -54.464 1.00 60.88 113 ASP A O 1
ATOM 825 N N . GLY A 1 125 ? 6.245 22.913 -52.397 1.00 59.25 114 GLY A N 1
ATOM 826 C CA . GLY A 1 125 ? 7.509 22.397 -52.881 1.00 59.22 114 GLY A CA 1
ATOM 827 C C . GLY A 1 125 ? 7.395 20.919 -53.182 1.00 57.98 114 GLY A C 1
ATOM 828 O O . GLY A 1 125 ? 6.471 20.258 -52.716 1.00 57.06 114 GLY A O 1
ATOM 829 N N . ARG A 1 126 ? 8.323 20.398 -53.975 1.00 58.43 115 ARG A N 1
ATOM 830 C CA . ARG A 1 126 ? 8.385 18.964 -54.188 1.00 58.44 115 ARG A CA 1
ATOM 831 C C . ARG A 1 126 ? 8.921 18.318 -52.925 1.00 54.69 115 ARG A C 1
ATOM 832 O O . ARG A 1 126 ? 9.995 18.673 -52.444 1.00 54.53 115 ARG A O 1
ATOM 840 N N . ILE A 1 127 ? 8.166 17.374 -52.381 1.00 51.12 116 ILE A N 1
ATOM 841 C CA . ILE A 1 127 ? 8.621 16.638 -51.211 1.00 48.53 116 ILE A CA 1
ATOM 842 C C . ILE A 1 127 ? 9.663 15.612 -51.645 1.00 47.48 116 ILE A C 1
ATOM 843 O O . ILE A 1 127 ? 10.501 15.180 -50.851 1.00 45.84 116 ILE A O 1
ATOM 848 N N . GLY A 1 128 ? 9.615 15.245 -52.923 1.00 46.65 117 GLY A N 1
ATOM 849 C CA . GLY A 1 128 ? 10.587 14.333 -53.492 1.00 43.87 117 GLY A CA 1
ATOM 850 C C . GLY A 1 128 ? 10.194 12.870 -53.426 1.00 40.62 117 GLY A C 1
ATOM 851 O O . GLY A 1 128 ? 9.308 12.470 -52.661 1.00 38.46 117 GLY A O 1
ATOM 852 N N . GLY A 1 129 ? 10.868 12.071 -54.249 1.00 38.34 118 GLY A N 1
ATOM 853 C CA . GLY A 1 129 ? 10.619 10.647 -54.334 1.00 33.67 118 GLY A CA 1
ATOM 854 C C . GLY A 1 129 ? 9.185 10.317 -54.683 1.00 30.81 118 GLY A C 1
ATOM 855 O O . GLY A 1 129 ? 8.546 10.967 -55.514 1.00 31.19 118 GLY A O 1
ATOM 856 N N . VAL A 1 130 ? 8.691 9.280 -54.029 1.00 28.36 119 VAL A N 1
ATOM 857 C CA . VAL A 1 130 ? 7.358 8.747 -54.250 1.00 26.62 119 VAL A CA 1
ATOM 858 C C . VAL A 1 130 ? 6.260 9.570 -53.561 1.00 26.66 119 VAL A C 1
ATOM 859 O O . VAL A 1 130 ? 5.085 9.478 -53.925 1.00 27.53 119 VAL A O 1
ATOM 863 N N . LEU A 1 131 ? 6.659 10.388 -52.588 1.00 32.06 120 LEU A N 1
ATOM 864 C CA . LEU A 1 131 ? 5.723 11.056 -51.677 1.00 31.55 120 LEU A CA 1
ATOM 865 C C . LEU A 1 131 ? 4.724 12.024 -52.320 1.00 32.30 120 LEU A C 1
ATOM 866 O O . LEU A 1 131 ? 3.596 12.134 -51.858 1.00 25.33 120 LEU A O 1
ATOM 871 N N . ASP A 1 132 ? 5.121 12.728 -53.371 1.00 35.14 121 ASP A N 1
ATOM 872 C CA . ASP A 1 132 ? 4.192 13.634 -54.045 1.00 36.32 121 ASP A CA 1
ATOM 873 C C . ASP A 1 132 ? 3.037 12.857 -54.684 1.00 35.29 121 ASP A C 1
ATOM 874 O O . ASP A 1 132 ? 1.881 13.303 -54.684 1.00 36.02 121 ASP A O 1
ATOM 879 N N . THR A 1 133 ? 3.349 11.658 -55.163 1.00 34.08 122 THR A N 1
ATOM 880 C CA . THR A 1 133 ? 2.354 10.800 -55.781 1.00 33.89 122 THR A CA 1
ATOM 881 C C . THR A 1 133 ? 1.439 10.187 -54.733 1.00 32.70 122 THR A C 1
ATOM 882 O O . THR A 1 133 ? 0.224 10.145 -54.920 1.00 32.35 122 THR A O 1
ATOM 886 N N . TRP A 1 134 ? 2.007 9.742 -53.618 1.00 33.36 123 TRP A N 1
ATOM 887 C CA . TRP A 1 134 ? 1.184 9.165 -52.561 1.00 34.75 123 TRP A CA 1
ATOM 888 C C . TRP A 1 134 ? 0.264 10.226 -51.968 1.00 33.64 123 TRP A C 1
ATOM 889 O O . TRP A 1 134 ? -0.914 9.968 -51.722 1.00 33.63 123 TRP A O 1
ATOM 900 N N . LEU A 1 135 ? 0.803 11.426 -51.778 1.00 32.55 124 LEU A N 1
ATOM 901 C CA . LEU A 1 135 ? 0.044 12.525 -51.201 1.00 31.52 124 LEU A CA 1
ATOM 902 C C . LEU A 1 135 ? -0.837 13.238 -52.213 1.00 31.74 124 LEU A C 1
ATOM 903 O O . LEU A 1 135 ? -1.531 14.192 -51.857 1.00 31.35 124 LEU A O 1
ATOM 908 N N . LEU A 1 136 ? -0.813 12.791 -53.467 1.00 31.92 125 LEU A N 1
ATOM 909 C CA . LEU A 1 136 ? -1.607 13.457 -54.501 1.00 30.89 125 LEU A CA 1
ATOM 910 C C . LEU A 1 136 ? -3.107 13.586 -54.175 1.00 30.57 125 LEU A C 1
ATOM 911 O O . LEU A 1 136 ? -3.684 14.644 -54.426 1.00 31.13 125 LEU A O 1
ATOM 916 N N . PRO A 1 137 ? -3.744 12.534 -53.610 1.00 29.68 126 PRO A N 1
ATOM 917 C CA . PRO A 1 137 ? -5.163 12.728 -53.268 1.00 27.63 126 PRO A CA 1
ATOM 918 C C . PRO A 1 137 ? -5.401 13.707 -52.110 1.00 26.39 126 PRO A C 1
ATOM 919 O O . PRO A 1 137 ? -6.518 14.216 -51.973 1.00 24.54 126 PRO A O 1
ATOM 923 N N . LEU A 1 138 ? -4.378 13.961 -51.296 1.00 26.91 127 LEU A N 1
ATOM 924 C CA . LEU A 1 138 ? -4.459 14.981 -50.249 1.00 27.82 127 LEU A CA 1
ATOM 925 C C . LEU A 1 138 ? -4.230 16.364 -50.858 1.00 29.63 127 LEU A C 1
ATOM 926 O O . LEU A 1 138 ? -4.841 17.352 -50.446 1.00 28.33 127 LEU A O 1
ATOM 931 N N . LYS A 1 139 ? -3.331 16.420 -51.836 1.00 32.88 128 LYS A N 1
ATOM 932 C CA . LYS A 1 139 ? -3.086 17.637 -52.602 1.00 33.09 128 LYS A CA 1
ATOM 933 C C . LYS A 1 139 ? -4.343 17.996 -53.390 1.00 32.71 128 LYS A C 1
ATOM 934 O O . LYS A 1 139 ? -4.643 19.171 -53.598 1.00 33.04 128 LYS A O 1
ATOM 940 N N . THR A 1 140 ? -5.093 16.977 -53.806 1.00 32.18 129 THR A N 1
ATOM 941 C CA . THR A 1 140 ? -6.350 17.204 -54.515 1.00 33.20 129 THR A CA 1
ATOM 942 C C . THR A 1 140 ? -7.392 17.813 -53.592 1.00 33.69 129 THR A C 1
ATOM 943 O O . THR A 1 140 ? -8.133 18.705 -53.987 1.00 33.19 129 THR A O 1
ATOM 947 N N . VAL A 1 141 ? -7.426 17.347 -52.350 1.00 36.82 130 VAL A N 1
ATOM 948 C CA . VAL A 1 141 ? -8.306 17.928 -51.340 1.00 38.42 130 VAL A CA 1
ATOM 949 C C . VAL A 1 141 ? -7.885 19.374 -51.051 1.00 39.59 130 VAL A C 1
ATOM 950 O O . VAL A 1 141 ? -8.725 20.238 -50.786 1.00 40.37 130 VAL A O 1
ATOM 954 N N . ARG A 1 142 ? -6.583 19.632 -51.126 1.00 39.41 131 ARG A N 1
ATOM 955 C CA . ARG A 1 142 ? -6.051 20.977 -50.925 1.00 39.19 131 ARG A CA 1
ATOM 956 C C . ARG A 1 142 ? -6.627 21.932 -51.954 1.00 39.36 131 ARG A C 1
ATOM 957 O O . ARG A 1 142 ? -7.100 23.020 -51.618 1.00 40.49 131 ARG A O 1
ATOM 965 N N . TYR A 1 143 ? -6.598 21.498 -53.209 1.00 37.74 132 TYR A N 1
ATOM 966 C CA . TYR A 1 143 ? -7.003 22.324 -54.338 1.00 35.56 132 TYR A CA 1
ATOM 967 C C . TYR A 1 143 ? -8.490 22.648 -54.304 1.00 34.22 132 TYR A C 1
ATOM 968 O O . TYR A 1 143 ? -8.905 23.739 -54.689 1.00 35.13 132 TYR A O 1
ATOM 977 N N . ASN A 1 144 ? -9.291 21.695 -53.840 1.00 33.88 133 ASN A N 1
ATOM 978 C CA . ASN A 1 144 ? -10.740 21.851 -53.861 1.00 35.45 133 ASN A CA 1
ATOM 979 C C . ASN A 1 144 ? -11.272 22.638 -52.669 1.00 37.71 133 ASN A C 1
ATOM 980 O O . ASN A 1 144 ? -12.432 23.045 -52.656 1.00 37.45 133 ASN A O 1
ATOM 985 N N . HIS A 1 145 ? -10.419 22.864 -51.675 1.00 39.80 134 HIS A N 1
ATOM 986 C CA . HIS A 1 145 ? -10.807 23.638 -50.501 1.00 39.48 134 HIS A CA 1
ATOM 987 C C . HIS A 1 145 ? -9.814 24.759 -50.244 1.00 41.30 134 HIS A C 1
ATOM 988 O O . HIS A 1 145 ? -9.652 25.205 -49.107 1.00 42.23 134 HIS A O 1
ATOM 995 N N . ALA A 1 146 ? -9.152 25.205 -51.308 1.00 41.32 135 ALA A N 1
ATOM 996 C CA . ALA A 1 146 ? -8.092 26.196 -51.194 1.00 41.04 135 ALA A CA 1
ATOM 997 C C . ALA A 1 146 ? -8.592 27.485 -50.547 1.00 40.74 135 ALA A C 1
ATOM 998 O O . ALA A 1 146 ? -7.878 28.091 -49.757 1.00 39.56 135 ALA A O 1
ATOM 1000 N N . GLU A 1 147 ? -9.814 27.896 -50.873 1.00 42.49 136 GLU A N 1
ATOM 1001 C CA . GLU A 1 147 ? -10.385 29.100 -50.272 1.00 45.44 136 GLU A CA 1
ATOM 1002 C C . GLU A 1 147 ? -10.474 28.992 -48.756 1.00 43.94 136 GLU A C 1
ATOM 1003 O O . GLU A 1 147 ? -10.052 29.902 -48.038 1.00 43.88 136 GLU A O 1
ATOM 1009 N N . GLU A 1 148 ? -11.038 27.885 -48.277 1.00 41.82 137 GLU A N 1
ATOM 1010 C CA . GLU A 1 148 ? -11.219 27.675 -46.846 1.00 38.58 137 GLU A CA 1
ATOM 1011 C C . GLU A 1 148 ? -9.881 27.518 -46.145 1.00 36.70 137 GLU A C 1
ATOM 1012 O O . GLU A 1 148 ? -9.652 28.091 -45.075 1.00 38.34 137 GLU A O 1
ATOM 1018 N N . LEU A 1 149 ? -8.998 26.736 -46.753 1.00 33.18 138 LEU A N 1
ATOM 1019 C CA . LEU A 1 149 ? -7.712 26.458 -46.145 1.00 32.72 138 LEU A CA 1
ATOM 1020 C C . LEU A 1 149 ? -6.844 27.708 -46.065 1.00 34.49 138 LEU A C 1
ATOM 1021 O O . LEU A 1 149 ? -6.196 27.954 -45.046 1.00 36.76 138 LEU A O 1
ATOM 1026 N N . ASP A 1 150 ? -6.833 28.502 -47.130 1.00 34.40 139 ASP A N 1
ATOM 1027 C CA . ASP A 1 150 ? -5.996 29.697 -47.160 1.00 35.40 139 ASP A CA 1
ATOM 1028 C C . ASP A 1 150 ? -6.469 30.790 -46.192 1.00 34.44 139 ASP A C 1
ATOM 1029 O O . ASP A 1 150 ? -5.666 31.596 -45.713 1.00 34.42 139 ASP A O 1
ATOM 1034 N N . ALA A 1 151 ? -7.762 30.804 -45.885 1.00 32.50 140 ALA A N 1
ATOM 1035 C CA . ALA A 1 151 ? -8.320 31.848 -45.031 1.00 31.22 140 ALA A CA 1
ATOM 1036 C C . ALA A 1 151 ? -7.961 31.632 -43.561 1.00 32.97 140 ALA A C 1
ATOM 1037 O O . ALA A 1 151 ? -8.092 32.540 -42.740 1.00 31.95 140 ALA A O 1
ATOM 1039 N N . ILE A 1 152 ? -7.471 30.440 -43.239 1.00 33.82 141 ILE A N 1
ATOM 1040 C CA . ILE A 1 152 ? -7.122 30.125 -41.867 1.00 35.11 141 ILE A CA 1
ATOM 1041 C C . ILE A 1 152 ? -5.776 30.759 -41.540 1.00 37.68 141 ILE A C 1
ATOM 1042 O O . ILE A 1 152 ? -4.765 30.444 -42.163 1.00 38.95 141 ILE A O 1
ATOM 1047 N N . THR A 1 153 ? -5.773 31.653 -40.554 1.00 39.05 142 THR A N 1
ATOM 1048 C CA . THR A 1 153 ? -4.578 32.421 -40.217 1.00 40.56 142 THR A CA 1
ATOM 1049 C C . THR A 1 153 ? -3.570 31.578 -39.445 1.00 42.93 142 THR A C 1
ATOM 1050 O O . THR A 1 153 ? -2.363 31.758 -39.596 1.00 45.36 142 THR A O 1
ATOM 1054 N N . ASP A 1 154 ? -4.066 30.670 -38.610 1.00 43.59 143 ASP A N 1
ATOM 1055 C CA . ASP A 1 154 ? -3.193 29.794 -37.831 1.00 45.79 143 ASP A CA 1
ATOM 1056 C C . ASP A 1 154 ? -2.745 28.584 -38.655 1.00 46.04 143 ASP A C 1
ATOM 1057 O O . ASP A 1 154 ? -3.565 27.864 -39.226 1.00 45.18 143 ASP A O 1
ATOM 1062 N N . GLU A 1 155 ? -1.435 28.379 -38.716 1.00 42.89 144 GLU A N 1
ATOM 1063 C CA . GLU A 1 155 ? -0.848 27.300 -39.502 1.00 43.80 144 GLU A CA 1
ATOM 1064 C C . GLU A 1 155 ? -1.272 25.918 -38.990 1.00 43.77 144 GLU A C 1
ATOM 1065 O O . GLU A 1 155 ? -1.597 25.019 -39.777 1.00 43.58 144 GLU A O 1
ATOM 1071 N N . LYS A 1 156 ? -1.297 25.762 -37.667 1.00 43.63 145 LYS A N 1
ATOM 1072 C CA . LYS A 1 156 ? -1.590 24.471 -37.055 1.00 40.95 145 LYS A CA 1
ATOM 1073 C C . LYS A 1 156 ? -3.051 24.078 -37.265 1.00 40.20 145 LYS A C 1
ATOM 1074 O O . LYS A 1 156 ? -3.370 22.893 -37.406 1.00 39.12 145 LYS A O 1
ATOM 1080 N N . GLU A 1 157 ? -3.924 25.081 -37.336 1.00 40.50 146 GLU A N 1
ATOM 1081 C CA . GLU A 1 157 ? -5.351 24.845 -37.537 1.00 40.83 146 GLU A CA 1
ATOM 1082 C C . GLU A 1 157 ? -5.636 24.605 -39.020 1.00 40.07 146 GLU A C 1
ATOM 1083 O O . GLU A 1 157 ? -6.645 23.992 -39.385 1.00 40.10 146 GLU A O 1
ATOM 1089 N N . ARG A 1 158 ? -4.728 25.072 -39.870 1.00 38.93 147 ARG A N 1
ATOM 1090 C CA . ARG A 1 158 ? -4.836 24.827 -41.300 1.00 37.37 147 ARG A CA 1
ATOM 1091 C C . ARG A 1 158 ? -4.445 23.375 -41.570 1.00 35.97 147 ARG A C 1
ATOM 1092 O O . ARG A 1 158 ? -5.102 22.668 -42.349 1.00 36.65 147 ARG A O 1
ATOM 1100 N N . VAL A 1 159 ? -3.382 22.930 -40.902 1.00 33.93 148 VAL A N 1
ATOM 1101 C CA . VAL A 1 159 ? -2.932 21.547 -41.023 1.00 31.92 148 VAL A CA 1
ATOM 1102 C C . VAL A 1 159 ? -3.985 20.595 -40.457 1.00 31.24 148 VAL A C 1
ATOM 1103 O O . VAL A 1 159 ? -4.298 19.563 -41.068 1.00 31.27 148 VAL A O 1
ATOM 1107 N N . ILE A 1 160 ? -4.558 20.972 -39.313 1.00 29.86 149 ILE A N 1
ATOM 1108 C CA . ILE A 1 160 ? -5.628 20.190 -38.701 1.00 28.49 149 ILE A CA 1
ATOM 1109 C C . ILE A 1 160 ? -6.816 20.107 -39.659 1.00 27.86 149 ILE A C 1
ATOM 1110 O O . ILE A 1 160 ? -7.380 19.027 -39.883 1.00 27.36 149 ILE A O 1
ATOM 1115 N N . ARG A 1 161 ? -7.167 21.241 -40.260 1.00 28.35 150 ARG A N 1
ATOM 1116 C CA . ARG A 1 161 ? -8.326 21.276 -41.142 1.00 28.25 150 ARG A CA 1
ATOM 1117 C C . ARG A 1 161 ? -8.132 20.388 -42.371 1.00 28.40 150 ARG A C 1
ATOM 1118 O O . ARG A 1 161 ? -9.004 19.571 -42.702 1.00 28.16 150 ARG A O 1
ATOM 1126 N N . ILE A 1 162 ? -6.985 20.519 -43.033 1.00 28.17 151 ILE A N 1
ATOM 1127 C CA . ILE A 1 162 ? -6.744 19.699 -44.213 1.00 27.31 151 ILE A CA 1
ATOM 1128 C C . ILE A 1 162 ? -6.693 18.218 -43.819 1.00 25.97 151 ILE A C 1
ATOM 1129 O O . ILE A 1 162 ? -7.142 17.363 -44.589 1.00 25.40 151 ILE A O 1
ATOM 1134 N N . ALA A 1 163 ? -6.244 17.916 -42.597 1.00 25.82 152 ALA A N 1
ATOM 1135 C CA . ALA A 1 163 ? -6.225 16.520 -42.142 1.00 23.95 152 ALA A CA 1
ATOM 1136 C C . ALA A 1 163 ? -7.643 15.965 -41.931 1.00 24.58 152 ALA A C 1
ATOM 1137 O O . ALA A 1 163 ? -7.924 14.790 -42.244 1.00 23.73 152 ALA A O 1
ATOM 1139 N N . GLN A 1 164 ? -8.540 16.823 -41.443 1.00 25.54 153 GLN A N 1
ATOM 1140 C CA . GLN A 1 164 ? -9.942 16.442 -41.254 1.00 28.51 153 GLN A CA 1
ATOM 1141 C C . GLN A 1 164 ? -10.682 16.253 -42.579 1.00 31.39 153 GLN A C 1
ATOM 1142 O O . GLN A 1 164 ? -11.506 15.331 -42.728 1.00 32.11 153 GLN A O 1
ATOM 1148 N N . LEU A 1 165 ? -10.391 17.128 -43.540 1.00 32.61 154 LEU A N 1
ATOM 1149 C CA . LEU A 1 165 ? -10.997 17.010 -44.859 1.00 33.19 154 LEU A CA 1
ATOM 1150 C C . LEU A 1 165 ? -10.502 15.723 -45.495 1.00 33.66 154 LEU A C 1
ATOM 1151 O O . LEU A 1 165 ? -11.239 15.048 -46.227 1.00 35.35 154 LEU A O 1
ATOM 1156 N N . ASN A 1 166 ? -9.255 15.375 -45.188 1.00 33.35 155 ASN A N 1
ATOM 1157 C CA . ASN A 1 166 ? -8.685 14.127 -45.671 1.00 35.44 155 ASN A CA 1
ATOM 1158 C C . ASN A 1 166 ? -9.411 12.914 -45.093 1.00 36.32 155 ASN A C 1
ATOM 1159 O O . ASN A 1 166 ? -9.686 11.938 -45.812 1.00 39.48 155 ASN A O 1
ATOM 1164 N N . VAL A 1 167 ? -9.751 12.981 -43.807 1.00 33.27 156 VAL A N 1
ATOM 1165 C CA . VAL A 1 167 ? -10.549 11.912 -43.215 1.00 31.20 156 VAL A CA 1
ATOM 1166 C C . VAL A 1 167 ? -11.900 11.789 -43.907 1.00 32.94 156 VAL A C 1
ATOM 1167 O O . VAL A 1 167 ? -12.356 10.683 -44.203 1.00 33.77 156 VAL A O 1
ATOM 1171 N N . GLU A 1 168 ? -12.538 12.926 -44.166 1.00 34.21 157 GLU A N 1
ATOM 1172 C CA . GLU A 1 168 ? -13.848 12.916 -44.815 1.00 36.61 157 GLU A CA 1
ATOM 1173 C C . GLU A 1 168 ? -13.792 12.262 -46.209 1.00 36.57 157 GLU A C 1
ATOM 1174 O O . GLU A 1 168 ? -14.659 11.434 -46.577 1.00 35.88 157 GLU A O 1
ATOM 1180 N N . ALA A 1 169 ? -12.753 12.606 -46.967 1.00 36.68 158 ALA A N 1
ATOM 1181 C CA . ALA A 1 169 ? -12.596 12.060 -48.312 1.00 36.73 158 ALA A CA 1
ATOM 1182 C C . ALA A 1 169 ? -12.364 10.551 -48.244 1.00 36.06 158 ALA A C 1
ATOM 1183 O O . ALA A 1 169 ? -12.959 9.766 -49.017 1.00 37.64 158 ALA A O 1
ATOM 1185 N N . GLY A 1 170 ? -11.526 10.144 -47.292 1.00 31.93 159 GLY A N 1
ATOM 1186 C CA . GLY A 1 170 ? -11.209 8.739 -47.146 1.00 30.25 159 GLY A CA 1
ATOM 1187 C C . GLY A 1 170 ? -12.449 7.947 -46.771 1.00 29.03 159 GLY A C 1
ATOM 1188 O O . GLY A 1 170 ? -12.641 6.817 -47.230 1.00 29.12 159 GLY A O 1
ATOM 1189 N N . ILE A 1 171 ? -13.303 8.553 -45.948 1.00 27.60 160 ILE A N 1
ATOM 1190 C CA . ILE A 1 171 ? -14.568 7.932 -45.588 1.00 25.92 160 ILE A CA 1
ATOM 1191 C C . ILE A 1 171 ? -15.408 7.718 -46.842 1.00 27.17 160 ILE A C 1
ATOM 1192 O O . ILE A 1 171 ? -15.923 6.622 -47.048 1.00 25.99 160 ILE A O 1
ATOM 1197 N N . LYS A 1 172 ? -15.519 8.742 -47.693 1.00 28.74 161 LYS A N 1
ATOM 1198 C CA . LYS A 1 172 ? -16.280 8.585 -48.946 1.00 29.51 161 LYS A CA 1
ATOM 1199 C C . LYS A 1 172 ? -15.778 7.392 -49.775 1.00 27.53 161 LYS A C 1
ATOM 1200 O O . LYS A 1 172 ? -16.578 6.556 -50.254 1.00 25.37 161 LYS A O 1
ATOM 1206 N N . VAL A 1 173 ? -14.453 7.289 -49.899 1.00 27.06 162 VAL A N 1
ATOM 1207 C CA . VAL A 1 173 ? -13.853 6.168 -50.624 1.00 28.41 162 VAL A CA 1
ATOM 1208 C C . VAL A 1 173 ? -14.197 4.809 -49.987 1.00 30.71 162 VAL A C 1
ATOM 1209 O O . VAL A 1 173 ? -14.580 3.867 -50.693 1.00 31.92 162 VAL A O 1
ATOM 1213 N N . LEU A 1 174 ? -14.074 4.718 -48.662 1.00 29.69 163 LEU A N 1
ATOM 1214 C CA . LEU A 1 174 ? -14.436 3.503 -47.925 1.00 30.20 163 LEU A CA 1
ATOM 1215 C C . LEU A 1 174 ? -15.907 3.116 -48.137 1.00 32.03 163 LEU A C 1
ATOM 1216 O O . LEU A 1 174 ? -16.257 1.929 -48.226 1.00 29.36 163 LEU A O 1
ATOM 1221 N N . MET A 1 175 ? -16.762 4.133 -48.203 1.00 34.17 164 MET A N 1
ATOM 1222 C CA . MET A 1 175 ? -18.193 3.934 -48.355 1.00 34.55 164 MET A CA 1
ATOM 1223 C C . MET A 1 175 ? -18.527 3.539 -49.783 1.00 35.37 164 MET A C 1
ATOM 1224 O O . MET A 1 175 ? -19.623 3.045 -50.055 1.00 36.66 164 MET A O 1
ATOM 1229 N N . ASN A 1 176 ? -17.586 3.746 -50.699 1.00 34.39 165 ASN A N 1
ATOM 1230 C CA . ASN A 1 176 ? -17.794 3.269 -52.068 1.00 34.12 165 ASN A CA 1
ATOM 1231 C C . ASN A 1 176 ? -17.098 1.940 -52.366 1.00 32.97 165 ASN A C 1
ATOM 1232 O O . ASN A 1 176 ? -17.291 1.345 -53.427 1.00 32.98 165 ASN A O 1
ATOM 1237 N N . ASN A 1 177 ? -16.301 1.475 -51.413 1.00 31.38 166 ASN A N 1
ATOM 1238 C CA . ASN A 1 177 ? -15.695 0.151 -51.486 1.00 31.26 166 ASN A CA 1
ATOM 1239 C C . ASN A 1 177 ? -16.774 -0.928 -51.506 1.00 33.21 166 ASN A C 1
ATOM 1240 O O . ASN A 1 177 ? -17.690 -0.900 -50.687 1.00 34.24 166 ASN A O 1
ATOM 1245 N N . PRO A 1 178 ? -16.676 -1.883 -52.445 1.00 33.64 167 PRO A N 1
ATOM 1246 C CA . PRO A 1 178 ? -17.714 -2.913 -52.612 1.00 33.70 167 PRO A CA 1
ATOM 1247 C C . PRO A 1 178 ? -17.872 -3.856 -51.409 1.00 33.67 167 PRO A C 1
ATOM 1248 O O . PRO A 1 178 ? -19.001 -4.199 -51.046 1.00 33.90 167 PRO A O 1
ATOM 1252 N N . THR A 1 179 ? -16.761 -4.275 -50.809 1.00 31.73 168 THR A N 1
ATOM 1253 C CA . THR A 1 179 ? -16.812 -5.196 -49.683 1.00 31.59 168 THR A CA 1
ATOM 1254 C C . THR A 1 179 ? -17.449 -4.533 -48.471 1.00 31.49 168 THR A C 1
ATOM 1255 O O . THR A 1 179 ? -18.249 -5.137 -47.742 1.00 33.37 168 THR A O 1
ATOM 1259 N N . ILE A 1 180 ? -17.113 -3.263 -48.296 1.00 29.94 169 ILE A N 1
ATOM 1260 C CA . ILE A 1 180 ? -17.603 -2.483 -47.176 1.00 29.66 169 ILE A CA 1
ATOM 1261 C C . ILE A 1 180 ? -19.079 -2.235 -47.384 1.00 32.99 169 ILE A C 1
ATOM 1262 O O . ILE A 1 180 ? -19.873 -2.383 -46.464 1.00 33.46 169 ILE A O 1
ATOM 1267 N N . ARG A 1 181 ? -19.440 -1.925 -48.622 1.00 35.62 170 ARG A N 1
ATOM 1268 C CA . ARG A 1 181 ? -20.808 -1.585 -48.981 1.00 38.65 170 ARG A CA 1
ATOM 1269 C C . ARG A 1 181 ? -21.749 -2.786 -48.836 1.00 40.56 170 ARG A C 1
ATOM 1270 O O . ARG A 1 181 ? -22.874 -2.667 -48.317 1.00 41.36 170 ARG A O 1
ATOM 1278 N N . GLU A 1 182 ? -21.269 -3.955 -49.252 1.00 41.08 171 GLU A N 1
ATOM 1279 C CA . GLU A 1 182 ? -22.033 -5.177 -49.077 1.00 42.09 171 GLU A CA 1
ATOM 1280 C C . GLU A 1 182 ? -22.197 -5.494 -47.601 1.00 39.12 171 GLU A C 1
ATOM 1281 O O . GLU A 1 182 ? -23.311 -5.747 -47.137 1.00 39.02 171 GLU A O 1
ATOM 1287 N N . ALA A 1 183 ? -21.096 -5.404 -46.856 1.00 36.08 172 ALA A N 1
ATOM 1288 C CA . ALA A 1 183 ? -21.119 -5.745 -45.441 1.00 33.48 172 ALA A CA 1
ATOM 1289 C C . ALA A 1 183 ? -22.034 -4.797 -44.665 1.00 33.20 172 ALA A C 1
ATOM 1290 O O . ALA A 1 183 ? -22.635 -5.183 -43.661 1.00 33.45 172 ALA A O 1
ATOM 1292 N N . ILE A 1 184 ? -22.151 -3.560 -45.140 1.00 30.61 173 ILE A N 1
ATOM 1293 C CA . ILE A 1 184 ? -23.088 -2.618 -44.546 1.00 28.57 173 ILE A CA 1
ATOM 1294 C C . ILE A 1 184 ? -24.499 -3.092 -44.846 1.00 30.43 173 ILE A C 1
ATOM 1295 O O . ILE A 1 184 ? -25.364 -3.120 -43.962 1.00 30.96 173 ILE A O 1
ATOM 1300 N N . ALA A 1 185 ? -24.717 -3.509 -46.091 1.00 31.46 174 ALA A N 1
ATOM 1301 C CA . ALA A 1 185 ? -26.058 -3.885 -46.525 1.00 31.92 174 ALA A CA 1
ATOM 1302 C C . ALA A 1 185 ? -26.598 -5.131 -45.826 1.00 36.48 174 ALA A C 1
ATOM 1303 O O . ALA A 1 185 ? -27.806 -5.227 -45.588 1.00 36.50 174 ALA A O 1
ATOM 1305 N N . GLU A 1 186 ? -25.724 -6.084 -45.500 1.00 40.55 175 GLU A N 1
ATOM 1306 C CA . GLU A 1 186 ? -26.198 -7.352 -44.931 1.00 44.35 175 GLU A CA 1
ATOM 1307 C C . GLU A 1 186 ? -25.819 -7.641 -43.476 1.00 43.86 175 GLU A C 1
ATOM 1308 O O . GLU A 1 186 ? -26.508 -8.413 -42.809 1.00 44.36 175 GLU A O 1
ATOM 1314 N N . ARG A 1 187 ? -24.733 -7.045 -42.991 1.00 42.57 176 ARG A N 1
ATOM 1315 C CA . ARG A 1 187 ? -24.256 -7.305 -41.626 1.00 41.25 176 ARG A CA 1
ATOM 1316 C C . ARG A 1 187 ? -24.370 -6.097 -40.709 1.00 39.27 176 ARG A C 1
ATOM 1317 O O . ARG A 1 187 ? -24.143 -6.204 -39.507 1.00 38.94 176 ARG A O 1
ATOM 1325 N N . GLY A 1 188 ? -24.662 -4.938 -41.282 1.00 37.62 177 GLY A N 1
ATOM 1326 C CA . GLY A 1 188 ? -24.708 -3.719 -40.505 1.00 36.37 177 GLY A CA 1
ATOM 1327 C C . GLY A 1 188 ? -23.317 -3.303 -40.078 1.00 35.77 177 GLY A C 1
ATOM 1328 O O . GLY A 1 188 ? -23.109 -2.852 -38.950 1.00 36.81 177 GLY A O 1
ATOM 1329 N N . LEU A 1 189 ? -22.360 -3.465 -40.984 1.00 34.43 178 LEU A N 1
ATOM 1330 C CA . LEU A 1 189 ? -21.011 -2.985 -40.747 1.00 33.80 178 LEU A CA 1
ATOM 1331 C C . LEU A 1 189 ? -21.072 -1.476 -40.564 1.00 35.46 178 LEU A C 1
ATOM 1332 O O . LEU A 1 189 ? -21.813 -0.783 -41.269 1.00 35.65 178 LEU A O 1
ATOM 1337 N N . GLU A 1 190 ? -20.327 -0.964 -39.595 1.00 36.33 179 GLU A N 1
ATOM 1338 C CA . GLU A 1 190 ? -20.334 0.471 -39.351 1.00 38.35 179 GLU A CA 1
ATOM 1339 C C . GLU A 1 190 ? -19.005 1.109 -39.715 1.00 34.97 179 GLU A C 1
ATOM 1340 O O . GLU A 1 190 ? -17.953 0.488 -39.587 1.00 33.51 179 GLU A O 1
ATOM 1346 N N . VAL A 1 191 ? -19.068 2.344 -40.203 1.00 32.09 180 VAL A N 1
ATOM 1347 C CA . VAL A 1 191 ? -17.872 3.073 -40.591 1.00 29.29 180 VAL A CA 1
ATOM 1348 C C . VAL A 1 191 ? -17.878 4.453 -39.932 1.00 29.37 180 VAL A C 1
ATOM 1349 O O . VAL A 1 191 ? -18.884 5.160 -39.953 1.00 31.44 180 VAL A O 1
ATOM 1353 N N . HIS A 1 192 ? -16.749 4.825 -39.339 1.00 26.95 181 HIS A N 1
ATOM 1354 C CA . HIS A 1 192 ? -16.642 6.044 -38.550 1.00 26.98 181 HIS A CA 1
ATOM 1355 C C . HIS A 1 192 ? -15.413 6.855 -38.948 1.00 27.80 181 HIS A C 1
ATOM 1356 O O . HIS A 1 192 ? -14.316 6.310 -39.121 1.00 26.82 181 HIS A O 1
ATOM 1363 N N . GLY A 1 193 ? -15.603 8.162 -39.095 1.00 28.78 182 GLY A N 1
ATOM 1364 C CA . GLY A 1 193 ? -14.488 9.060 -39.317 1.00 29.55 182 GLY A CA 1
ATOM 1365 C C . GLY A 1 193 ? -14.161 9.760 -38.015 1.00 30.72 182 GLY A C 1
ATOM 1366 O O . GLY A 1 193 ? -15.023 10.411 -37.422 1.00 32.15 182 GLY A O 1
ATOM 1367 N N . VAL A 1 194 ? -12.938 9.585 -37.528 1.00 29.89 183 VAL A N 1
ATOM 1368 C CA . VAL A 1 194 ? -12.566 10.218 -36.273 1.00 29.79 183 VAL A CA 1
ATOM 1369 C C . VAL A 1 194 ? -11.287 11.044 -36.385 1.00 31.15 183 VAL A C 1
ATOM 1370 O O . VAL A 1 194 ? -10.528 10.962 -37.364 1.00 30.55 183 VAL A O 1
ATOM 1374 N N . PHE A 1 195 ? -11.053 11.828 -35.342 1.00 32.38 184 PHE A N 1
ATOM 1375 C CA . PHE A 1 195 ? -9.905 12.707 -35.290 1.00 32.59 184 PHE A CA 1
ATOM 1376 C C . PHE A 1 195 ? -9.247 12.678 -33.909 1.00 33.14 184 PHE A C 1
ATOM 1377 O O . PHE A 1 195 ? -9.876 12.958 -32.884 1.00 33.64 184 PHE A O 1
ATOM 1385 N N . PHE A 1 196 ? -7.970 12.323 -33.912 1.00 31.73 185 PHE A N 1
ATOM 1386 C CA . PHE A 1 196 ? -7.153 12.241 -32.720 1.00 30.85 185 PHE A CA 1
ATOM 1387 C C . PHE A 1 196 ? -6.381 13.535 -32.556 1.00 31.94 185 PHE A C 1
ATOM 1388 O O . PHE A 1 196 ? -5.475 13.837 -33.338 1.00 30.17 185 PHE A O 1
ATOM 1396 N N . ASP A 1 197 ? -6.734 14.294 -31.525 1.00 33.56 186 ASP A N 1
ATOM 1397 C CA . ASP A 1 197 ? -6.065 15.550 -31.270 1.00 35.76 186 ASP A CA 1
ATOM 1398 C C . ASP A 1 197 ? -4.956 15.324 -30.247 1.00 36.28 186 ASP A C 1
ATOM 1399 O O . ASP A 1 197 ? -5.221 15.116 -29.066 1.00 38.45 186 ASP A O 1
ATOM 1404 N N . ILE A 1 198 ? -3.713 15.371 -30.710 1.00 34.91 187 ILE A N 1
ATOM 1405 C CA . ILE A 1 198 ? -2.564 14.980 -29.897 1.00 34.87 187 ILE A CA 1
ATOM 1406 C C . ILE A 1 198 ? -2.355 15.873 -28.676 1.00 38.15 187 ILE A C 1
ATOM 1407 O O . ILE A 1 198 ? -1.969 15.394 -27.608 1.00 39.32 187 ILE A O 1
ATOM 1412 N N . GLY A 1 199 ? -2.634 17.163 -28.828 1.00 39.04 188 GLY A N 1
ATOM 1413 C CA . GLY A 1 199 ? -2.514 18.100 -27.727 1.00 38.48 188 GLY A CA 1
ATOM 1414 C C . GLY A 1 199 ? -3.277 17.718 -26.470 1.00 39.85 188 GLY A C 1
ATOM 1415 O O . GLY A 1 199 ? -2.777 17.909 -25.360 1.00 41.30 188 GLY A O 1
ATOM 1416 N N . CYS A 1 200 ? -4.482 17.174 -26.624 1.00 40.28 189 CYS A N 1
ATOM 1417 C CA . CYS A 1 200 ? -5.267 16.781 -25.453 1.00 40.75 189 CYS A CA 1
ATOM 1418 C C . CYS A 1 200 ? -5.398 15.263 -25.332 1.00 41.56 189 CYS A C 1
ATOM 1419 O O . CYS A 1 200 ? -5.926 14.759 -24.343 1.00 41.65 189 CYS A O 1
ATOM 1422 N N . GLY A 1 201 ? -4.906 14.544 -26.338 1.00 41.50 190 GLY A N 1
ATOM 1423 C CA . GLY A 1 201 ? -4.912 13.091 -26.332 1.00 40.82 190 GLY A CA 1
ATOM 1424 C C . GLY A 1 201 ? -6.280 12.463 -26.522 1.00 41.84 190 GLY A C 1
ATOM 1425 O O . GLY A 1 201 ? -6.450 11.259 -26.311 1.00 41.54 190 GLY A O 1
ATOM 1426 N N . ARG A 1 202 ? -7.252 13.274 -26.932 1.00 42.98 191 ARG A N 1
ATOM 1427 C CA . ARG A 1 202 ? -8.629 12.814 -27.084 1.00 44.61 191 ARG A CA 1
ATOM 1428 C C . ARG A 1 202 ? -9.007 12.575 -28.552 1.00 43.36 191 ARG A C 1
ATOM 1429 O O . ARG A 1 202 ? -8.472 13.209 -29.466 1.00 43.44 191 ARG A O 1
ATOM 1437 N N . ILE A 1 203 ? -9.935 11.648 -28.760 1.00 41.11 192 ILE A N 1
ATOM 1438 C CA . ILE A 1 203 ? -10.445 11.321 -30.085 1.00 39.04 192 ILE A CA 1
ATOM 1439 C C . ILE A 1 203 ? -11.897 11.766 -30.195 1.00 39.83 192 ILE A C 1
ATOM 1440 O O . ILE A 1 203 ? -12.706 11.492 -29.303 1.00 40.80 192 ILE A O 1
ATOM 1445 N N . LY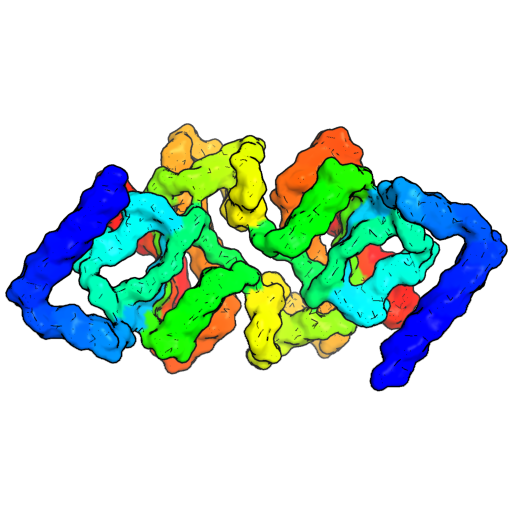S A 1 204 ? -12.218 12.487 -31.265 1.00 38.42 193 LYS A N 1
ATOM 1446 C CA . LYS A 1 204 ? -13.579 12.958 -31.482 1.00 37.73 193 LYS A CA 1
ATOM 1447 C C . LYS A 1 204 ? -14.124 12.400 -32.790 1.00 39.00 193 LYS A C 1
ATOM 1448 O O . LYS A 1 204 ? -13.360 12.016 -33.677 1.00 40.08 193 LYS A O 1
ATOM 1454 N N . GLU A 1 205 ? -15.445 12.344 -32.906 1.00 38.44 194 GLU A N 1
ATOM 1455 C CA . GLU A 1 205 ? -16.072 11.947 -34.160 1.00 38.58 194 GLU A CA 1
ATOM 1456 C C . GLU A 1 205 ? -16.184 13.148 -35.086 1.00 37.82 194 GLU A C 1
ATOM 1457 O O . GLU A 1 205 ? -16.477 14.248 -34.636 1.00 39.53 194 GLU A O 1
ATOM 1463 N N . LEU A 1 206 ? -15.961 12.944 -36.380 1.00 36.33 195 LEU A N 1
ATOM 1464 C CA . LEU A 1 206 ? -16.077 14.049 -37.330 1.00 36.24 195 LEU A CA 1
ATOM 1465 C C . LEU A 1 206 ? -17.477 14.162 -37.922 1.00 38.87 195 LEU A C 1
ATOM 1466 O O . LEU A 1 206 ? -17.801 15.153 -38.568 1.00 39.49 195 LEU A O 1
ATOM 1471 N N . GLY A 1 207 ? -18.302 13.144 -37.694 1.00 41.04 196 GLY A N 1
ATOM 1472 C CA . GLY A 1 207 ? -19.685 13.160 -38.135 1.00 43.23 196 GLY A CA 1
ATOM 1473 C C . GLY A 1 207 ? -19.831 12.677 -39.561 1.00 46.36 196 GLY A C 1
ATOM 1474 O O . GLY A 1 207 ? -20.792 13.019 -40.248 1.00 47.11 196 GLY A O 1
ATOM 1475 N N . CYS A 1 208 ? -18.871 11.877 -40.008 1.00 48.40 197 CYS A N 1
ATOM 1476 C CA . CYS A 1 208 ? -18.917 11.301 -41.342 1.00 50.18 197 CYS A CA 1
ATOM 1477 C C . CYS A 1 208 ? -18.760 9.794 -41.243 1.00 51.56 197 CYS A C 1
ATOM 1478 O O . CYS A 1 208 ? -17.932 9.287 -40.478 1.00 52.63 197 CYS A O 1
ATOM 1481 N N . GLY A 1 209 ? -19.578 9.074 -41.998 1.00 51.23 198 GLY A N 1
ATOM 1482 C CA . GLY A 1 209 ? -19.546 7.629 -41.952 1.00 50.30 198 GLY A CA 1
ATOM 1483 C C . GLY A 1 209 ? -20.916 7.028 -42.159 1.00 50.84 198 GLY A C 1
ATOM 1484 O O . GLY A 1 209 ? -21.794 7.639 -42.770 1.00 50.86 198 GLY A O 1
ATOM 1485 N N . THR A 1 210 ? -21.094 5.825 -41.631 1.00 52.37 199 THR A N 1
ATOM 1486 C CA . THR A 1 210 ? -22.321 5.067 -41.817 1.00 54.42 199 THR A CA 1
ATOM 1487 C C . THR A 1 210 ? -23.551 5.689 -41.127 1.00 56.76 199 THR A C 1
ATOM 1488 O O . THR A 1 210 ? -24.658 5.609 -41.658 1.00 57.22 199 THR A O 1
ATOM 1492 N N . ALA A 1 211 ? -23.359 6.315 -39.969 1.00 59.56 200 ALA A N 1
ATOM 1493 C CA . ALA A 1 211 ? -24.469 6.906 -39.219 1.00 63.63 200 ALA A CA 1
ATOM 1494 C C . ALA A 1 211 ? -23.963 7.722 -38.036 1.00 66.82 200 ALA A C 1
ATOM 1495 O O . ALA A 1 211 ? -24.528 7.665 -36.944 1.00 68.86 200 ALA A O 1
ATOM 1497 N N . ASN B 1 16 ? 0.246 -21.170 -82.331 1.00 57.85 5 ASN B N 1
ATOM 1498 C CA . ASN B 1 16 ? -0.249 -21.075 -83.700 1.00 60.18 5 ASN B CA 1
ATOM 1499 C C . ASN B 1 16 ? -0.339 -19.644 -84.210 1.00 59.22 5 ASN B C 1
ATOM 1500 O O . ASN B 1 16 ? 0.361 -19.264 -85.145 1.00 59.93 5 ASN B O 1
ATOM 1505 N N . THR B 1 17 ? -1.204 -18.858 -83.582 1.00 57.88 6 THR B N 1
ATOM 1506 C CA . THR B 1 17 ? -1.363 -17.445 -83.910 1.00 56.58 6 THR B CA 1
ATOM 1507 C C . THR B 1 17 ? -0.153 -16.656 -83.425 1.00 54.40 6 THR B C 1
ATOM 1508 O O . THR B 1 17 ? 0.162 -15.591 -83.955 1.00 54.70 6 THR B O 1
ATOM 1512 N N . PHE B 1 18 ? 0.490 -17.163 -82.379 1.00 51.88 7 PHE B N 1
ATOM 1513 C CA . PHE B 1 18 ? 1.738 -16.589 -81.901 1.00 48.48 7 PHE B CA 1
ATOM 1514 C C . PHE B 1 18 ? 2.842 -16.759 -82.954 1.00 48.99 7 PHE B C 1
ATOM 1515 O O . PHE B 1 18 ? 3.588 -15.812 -83.258 1.00 49.21 7 PHE B O 1
ATOM 1523 N N . HIS B 1 19 ? 2.926 -17.954 -83.535 1.00 49.45 8 HIS B N 1
ATOM 1524 C CA . HIS B 1 19 ? 3.942 -18.220 -84.552 1.00 50.29 8 HIS B CA 1
ATOM 1525 C C . HIS B 1 19 ? 3.619 -17.449 -85.829 1.00 50.17 8 HIS B C 1
ATOM 1526 O O . HIS B 1 19 ? 4.526 -17.025 -86.568 1.00 51.88 8 HIS B O 1
ATOM 1533 N N . TYR B 1 20 ? 2.330 -17.235 -86.077 1.00 48.79 9 TYR B N 1
ATOM 1534 C CA . TYR B 1 20 ? 1.938 -16.396 -87.196 1.00 50.22 9 TYR B CA 1
ATOM 1535 C C . TYR B 1 20 ? 2.349 -14.956 -86.942 1.00 49.41 9 TYR B C 1
ATOM 1536 O O . TYR B 1 20 ? 2.743 -14.246 -87.860 1.00 50.43 9 TYR B O 1
ATOM 1545 N N . ALA B 1 21 ? 2.230 -14.519 -85.693 1.00 48.31 10 ALA B N 1
ATOM 1546 C CA . ALA B 1 21 ? 2.606 -13.158 -85.335 1.00 46.71 10 ALA B CA 1
ATOM 1547 C C . ALA B 1 21 ? 4.101 -12.960 -85.536 1.00 46.32 10 ALA B C 1
ATOM 1548 O O . ALA B 1 21 ? 4.545 -11.889 -85.962 1.00 47.49 10 ALA B O 1
ATOM 1550 N N . LEU B 1 22 ? 4.879 -13.997 -85.242 1.00 45.01 11 LEU B N 1
ATOM 1551 C CA . LEU B 1 22 ? 6.315 -13.916 -85.490 1.00 44.37 11 LEU B CA 1
ATOM 1552 C C . LEU B 1 22 ? 6.611 -13.839 -86.995 1.00 45.04 11 LEU B C 1
ATOM 1553 O O . LEU B 1 22 ? 7.411 -12.991 -87.435 1.00 45.07 11 LEU B O 1
ATOM 1558 N N . SER B 1 23 ? 5.934 -14.680 -87.782 1.00 46.09 12 SER B N 1
ATOM 1559 C CA . SER B 1 23 ? 6.096 -14.647 -89.241 1.00 47.81 12 SER B CA 1
ATOM 1560 C C . SER B 1 23 ? 5.760 -13.268 -89.802 1.00 47.25 12 SER B C 1
ATOM 1561 O O . SER B 1 23 ? 6.489 -12.731 -90.642 1.00 47.51 12 SER B O 1
ATOM 1564 N N . SER B 1 24 ? 4.660 -12.697 -89.315 1.00 46.07 13 SER B N 1
ATOM 1565 C CA . SER B 1 24 ? 4.182 -11.401 -89.778 1.00 44.42 13 SER B CA 1
ATOM 1566 C C . SER B 1 24 ? 5.118 -10.288 -89.355 1.00 44.43 13 SER B C 1
ATOM 1567 O O . SER B 1 24 ? 5.260 -9.290 -90.066 1.00 45.56 13 SER B O 1
ATOM 1570 N N . ASN B 1 25 ? 5.752 -10.449 -88.197 1.00 43.05 14 ASN B N 1
ATOM 1571 C CA . ASN B 1 25 ? 6.766 -9.491 -87.787 1.00 42.67 14 ASN B CA 1
ATOM 1572 C C . ASN B 1 25 ? 7.940 -9.518 -88.754 1.00 42.23 14 ASN B C 1
ATOM 1573 O O . ASN B 1 25 ? 8.394 -8.470 -89.205 1.00 41.31 14 ASN B O 1
ATOM 1578 N N . ASN B 1 26 ? 8.425 -10.715 -89.074 1.00 43.18 15 ASN B N 1
ATOM 1579 C CA . ASN B 1 26 ? 9.532 -10.835 -90.021 1.00 44.96 15 ASN B CA 1
ATOM 1580 C C . ASN B 1 26 ? 9.184 -10.297 -91.418 1.00 44.69 15 ASN B C 1
ATOM 1581 O O . ASN B 1 26 ? 10.039 -9.739 -92.123 1.00 43.01 15 ASN B O 1
ATOM 1586 N N . ALA B 1 27 ? 7.923 -10.457 -91.808 1.00 44.95 16 ALA B N 1
ATOM 1587 C CA . ALA B 1 27 ? 7.461 -9.969 -93.101 1.00 43.57 16 ALA B CA 1
ATOM 1588 C C . ALA B 1 27 ? 7.389 -8.444 -93.122 1.00 43.82 16 ALA B C 1
ATOM 1589 O O . ALA B 1 27 ? 7.874 -7.797 -94.058 1.00 45.09 16 ALA B O 1
ATOM 1591 N N . TRP B 1 28 ? 6.803 -7.876 -92.072 1.00 42.90 17 TRP B N 1
ATOM 1592 C CA . TRP B 1 28 ? 6.692 -6.431 -91.939 1.00 41.54 17 TRP B CA 1
ATOM 1593 C C . TRP B 1 28 ? 8.068 -5.790 -91.883 1.00 39.70 17 TRP B C 1
ATOM 1594 O O . TRP B 1 28 ? 8.307 -4.755 -92.506 1.00 39.60 17 TRP B O 1
ATOM 1605 N N . ALA B 1 29 ? 8.975 -6.428 -91.151 1.00 39.35 18 ALA B N 1
ATOM 1606 C CA . ALA B 1 29 ? 10.337 -5.932 -91.020 1.00 40.63 18 ALA B CA 1
ATOM 1607 C C . ALA B 1 29 ? 11.080 -6.000 -92.346 1.00 42.16 18 ALA B C 1
ATOM 1608 O O . ALA B 1 29 ? 11.819 -5.082 -92.690 1.00 39.84 18 ALA B O 1
ATOM 1610 N N . GLY B 1 30 ? 10.888 -7.086 -93.090 1.00 45.19 19 GLY B N 1
ATOM 1611 C CA . GLY B 1 30 ? 11.535 -7.213 -94.382 1.00 45.94 19 GLY B CA 1
ATOM 1612 C C . GLY B 1 30 ? 11.052 -6.170 -95.373 1.00 47.64 19 GLY B C 1
ATOM 1613 O O . GLY B 1 30 ? 11.853 -5.517 -96.072 1.00 46.67 19 GLY B O 1
ATOM 1614 N N . TYR B 1 31 ? 9.737 -5.980 -95.411 1.00 49.84 20 TYR B N 1
ATOM 1615 C CA . TYR B 1 31 ? 9.158 -5.058 -96.376 1.00 53.20 20 TYR B CA 1
ATOM 1616 C C . TYR B 1 31 ? 9.585 -3.631 -96.023 1.00 52.03 20 TYR B C 1
ATOM 1617 O O . TYR B 1 31 ? 9.990 -2.866 -96.898 1.00 51.08 20 TYR B O 1
ATOM 1626 N N . LYS B 1 32 ? 9.499 -3.289 -94.737 1.00 51.86 21 LYS B N 1
ATOM 1627 C CA . LYS B 1 32 ? 9.955 -1.990 -94.230 1.00 51.59 21 LYS B CA 1
ATOM 1628 C C . LYS B 1 32 ? 11.448 -1.745 -94.471 1.00 50.36 21 LYS B C 1
ATOM 1629 O O . LYS B 1 32 ? 11.871 -0.614 -94.719 1.00 49.58 21 LYS B O 1
ATOM 1635 N N . ALA B 1 33 ? 12.239 -2.809 -94.386 1.00 49.74 22 ALA B N 1
ATOM 1636 C CA . ALA B 1 33 ? 13.681 -2.709 -94.561 1.00 48.60 22 ALA B CA 1
ATOM 1637 C C . ALA B 1 33 ? 14.020 -2.507 -96.031 1.00 47.46 22 ALA B C 1
ATOM 1638 O O . ALA B 1 33 ? 15.069 -1.950 -96.356 1.00 45.48 22 ALA B O 1
ATOM 1640 N N . HIS B 1 34 ? 13.150 -2.982 -96.921 1.00 48.63 23 HIS B N 1
ATOM 1641 C CA . HIS B 1 34 ? 13.325 -2.658 -98.335 1.00 49.29 23 HIS B CA 1
ATOM 1642 C C . HIS B 1 34 ? 12.848 -1.243 -98.636 1.00 51.77 23 HIS B C 1
ATOM 1643 O O . HIS B 1 34 ? 13.479 -0.522 -99.409 1.00 51.89 23 HIS B O 1
ATOM 1650 N N . GLN B 1 35 ? 11.730 -0.859 -98.023 1.00 54.94 24 GLN B N 1
ATOM 1651 C CA . GLN B 1 35 ? 11.151 0.470 -98.196 1.00 59.38 24 GLN B CA 1
ATOM 1652 C C . GLN B 1 35 ? 12.141 1.550 -97.804 1.00 61.68 24 GLN B C 1
ATOM 1653 O O . GLN B 1 35 ? 12.339 2.528 -98.527 1.00 62.92 24 GLN B O 1
ATOM 1659 N N . ASN B 1 36 ? 12.759 1.368 -96.645 1.00 50.66 25 ASN B N 1
ATOM 1660 C CA . ASN B 1 36 ? 13.738 2.316 -96.160 1.00 51.40 25 ASN B CA 1
ATOM 1661 C C . ASN B 1 36 ? 14.865 1.589 -95.446 1.00 54.41 25 ASN B C 1
ATOM 1662 O O . ASN B 1 36 ? 14.721 1.199 -94.288 1.00 56.00 25 ASN B O 1
ATOM 1667 N N . PRO B 1 37 ? 16.006 1.428 -96.128 1.00 55.53 26 PRO B N 1
ATOM 1668 C CA . PRO B 1 37 ? 17.169 0.745 -95.551 1.00 56.23 26 PRO B CA 1
ATOM 1669 C C . PRO B 1 37 ? 17.767 1.470 -94.345 1.00 56.46 26 PRO B C 1
ATOM 1670 O O . PRO B 1 37 ? 18.650 0.907 -93.700 1.00 56.15 26 PRO B O 1
ATOM 1674 N N . HIS B 1 38 ? 17.330 2.698 -94.072 1.00 57.84 27 HIS B N 1
ATOM 1675 C CA . HIS B 1 38 ? 17.858 3.464 -92.943 1.00 60.24 27 HIS B CA 1
ATOM 1676 C C . HIS B 1 38 ? 16.836 3.614 -91.818 1.00 58.71 27 HIS B C 1
ATOM 1677 O O . HIS B 1 38 ? 17.124 4.216 -90.783 1.00 57.85 27 HIS B O 1
ATOM 1684 N N . PHE B 1 39 ? 15.652 3.045 -92.015 1.00 57.20 28 PHE B N 1
ATOM 1685 C CA . PHE B 1 39 ? 14.556 3.200 -91.062 1.00 55.10 28 PHE B CA 1
ATOM 1686 C C . PHE B 1 39 ? 14.871 2.586 -89.692 1.00 52.33 28 PHE B C 1
ATOM 1687 O O . PHE B 1 39 ? 14.829 3.268 -88.655 1.00 50.16 28 PHE B O 1
ATOM 1695 N N . PHE B 1 40 ? 15.224 1.306 -89.696 1.00 51.83 29 PHE B N 1
ATOM 1696 C CA . PHE B 1 40 ? 15.537 0.602 -88.458 1.00 50.99 29 PHE B CA 1
ATOM 1697 C C . PHE B 1 40 ? 16.846 1.089 -87.821 1.00 52.12 29 PHE B C 1
ATOM 1698 O O . PHE B 1 40 ? 16.911 1.245 -86.599 1.00 52.43 29 PHE B O 1
ATOM 1706 N N . PRO B 1 41 ? 17.898 1.324 -88.633 1.00 52.57 30 PRO B N 1
ATOM 1707 C CA . PRO B 1 41 ? 19.110 1.843 -87.992 1.00 52.12 30 PRO B CA 1
ATOM 1708 C C . PRO B 1 41 ? 18.918 3.192 -87.297 1.00 50.54 30 PRO B C 1
ATOM 1709 O O . PRO B 1 41 ? 19.555 3.410 -86.267 1.00 51.10 30 PRO B O 1
ATOM 1713 N N . LYS B 1 42 ? 18.070 4.070 -87.829 1.00 48.92 31 LYS B N 1
ATOM 1714 C CA . LYS B 1 42 ? 17.789 5.331 -87.144 1.00 48.23 31 LYS B CA 1
ATOM 1715 C C . LYS B 1 42 ? 16.882 5.113 -85.934 1.00 44.42 31 LYS B C 1
ATOM 1716 O O . LYS B 1 42 ? 17.021 5.787 -84.910 1.00 40.12 31 LYS B O 1
ATOM 1722 N N . LEU B 1 43 ? 15.961 4.158 -86.059 1.00 45.38 32 LEU B N 1
ATOM 1723 C CA . LEU B 1 43 ? 15.065 3.816 -84.962 1.00 43.63 32 LEU B CA 1
ATOM 1724 C C . LEU B 1 43 ? 15.851 3.333 -83.753 1.00 42.97 32 LEU B C 1
ATOM 1725 O O . LEU B 1 43 ? 15.564 3.718 -82.623 1.00 44.06 32 LEU B O 1
ATOM 1730 N N . ALA B 1 44 ? 16.863 2.508 -83.993 1.00 41.52 33 ALA B N 1
ATOM 1731 C CA . ALA B 1 44 ? 17.654 1.962 -82.901 1.00 40.78 33 ALA B CA 1
ATOM 1732 C C . ALA B 1 44 ? 18.518 3.052 -82.278 1.00 41.13 33 ALA B C 1
ATOM 1733 O O . ALA B 1 44 ? 19.046 2.886 -81.177 1.00 41.31 33 ALA B O 1
ATOM 1735 N N . GLY B 1 45 ? 18.629 4.178 -82.979 1.00 40.44 34 GLY B N 1
ATOM 1736 C CA . GLY B 1 45 ? 19.455 5.285 -82.537 1.00 40.98 34 GLY B CA 1
ATOM 1737 C C . GLY B 1 45 ? 18.877 6.016 -81.345 1.00 41.70 34 GLY B C 1
ATOM 1738 O O . GLY B 1 45 ? 19.606 6.562 -80.517 1.00 41.77 34 GLY B O 1
ATOM 1739 N N . GLY B 1 46 ? 17.554 6.038 -81.261 1.00 42.61 35 GLY B N 1
ATOM 1740 C CA . GLY B 1 46 ? 16.891 6.715 -80.169 1.00 43.24 35 GLY B CA 1
ATOM 1741 C C . GLY B 1 46 ? 15.460 7.028 -80.534 1.00 43.75 35 GLY B C 1
ATOM 1742 O O . GLY B 1 46 ? 14.984 6.654 -81.606 1.00 42.75 35 GLY B O 1
ATOM 1743 N N . GLN B 1 47 ? 14.765 7.693 -79.623 1.00 44.69 36 GLN B N 1
ATOM 1744 C CA . GLN B 1 47 ? 13.384 8.088 -79.848 1.00 44.71 36 GLN B CA 1
ATOM 1745 C C . GLN B 1 47 ? 13.176 9.550 -79.470 1.00 44.25 36 GLN B C 1
ATOM 1746 O O . GLN B 1 47 ? 13.857 10.080 -78.584 1.00 44.39 36 GLN B O 1
ATOM 1752 N N . ALA B 1 48 ? 12.251 10.206 -80.162 1.00 41.66 37 ALA B N 1
ATOM 1753 C CA . ALA B 1 48 ? 11.854 11.557 -79.790 1.00 37.99 37 ALA B CA 1
ATOM 1754 C C . ALA B 1 48 ? 10.352 11.752 -79.972 1.00 35.93 37 ALA B C 1
ATOM 1755 O O . ALA B 1 48 ? 9.925 12.681 -80.661 1.00 33.78 37 ALA B O 1
ATOM 1757 N N . PRO B 1 49 ? 9.541 10.909 -79.307 1.00 36.75 38 PRO B N 1
ATOM 1758 C CA . PRO B 1 49 ? 8.095 11.016 -79.501 1.00 37.96 38 PRO B CA 1
ATOM 1759 C C . PRO B 1 49 ? 7.580 12.325 -78.932 1.00 41.18 38 PRO B C 1
ATOM 1760 O O . PRO B 1 49 ? 8.145 12.837 -77.968 1.00 42.99 38 PRO B O 1
ATOM 1764 N N . GLU B 1 50 ? 6.536 12.871 -79.536 1.00 42.03 39 GLU B N 1
ATOM 1765 C CA . GLU B 1 50 ? 6.012 14.153 -79.099 1.00 42.58 39 GLU B CA 1
ATOM 1766 C C . GLU B 1 50 ? 4.668 13.977 -78.400 1.00 41.93 39 GLU B C 1
ATOM 1767 O O . GLU B 1 50 ? 4.093 14.933 -77.881 1.00 43.12 39 GLU B O 1
ATOM 1773 N N . ILE B 1 51 ? 4.180 12.741 -78.382 1.00 39.83 40 ILE B N 1
ATOM 1774 C CA . ILE B 1 51 ? 2.904 12.424 -77.751 1.00 37.06 40 ILE B CA 1
ATOM 1775 C C . ILE B 1 51 ? 3.020 11.286 -76.747 1.00 36.03 40 ILE B C 1
ATOM 1776 O O . ILE B 1 51 ? 3.583 10.238 -77.061 1.00 35.40 40 ILE B O 1
ATOM 1781 N N . LEU B 1 52 ? 2.480 11.496 -75.547 1.00 34.45 41 LEU B N 1
ATOM 1782 C CA . LEU B 1 52 ? 2.189 10.400 -74.631 1.00 31.79 41 LEU B CA 1
ATOM 1783 C C . LEU B 1 52 ? 0.719 10.039 -74.778 1.00 29.85 41 LEU B C 1
ATOM 1784 O O . LEU B 1 52 ? -0.149 10.865 -74.543 1.00 29.23 41 LEU B O 1
ATOM 1789 N N . TRP B 1 53 ? 0.450 8.795 -75.149 1.00 28.57 42 TRP B N 1
ATOM 1790 C CA . TRP B 1 53 ? -0.903 8.300 -75.329 1.00 28.95 42 TRP B CA 1
ATOM 1791 C C . TRP B 1 53 ? -1.258 7.392 -74.168 1.00 30.41 42 TRP B C 1
ATOM 1792 O O . TRP B 1 53 ? -0.571 6.406 -73.915 1.00 31.81 42 TRP B O 1
ATOM 1803 N N . ILE B 1 54 ? -2.327 7.727 -73.457 1.00 30.92 43 ILE B N 1
ATOM 1804 C CA . ILE B 1 54 ? -2.846 6.849 -72.414 1.00 30.40 43 ILE B CA 1
ATOM 1805 C C . ILE B 1 54 ? -4.212 6.331 -72.836 1.00 31.73 43 ILE B C 1
ATOM 1806 O O . ILE B 1 54 ? -5.175 7.092 -72.949 1.00 31.58 43 ILE B O 1
ATOM 1811 N N . GLY B 1 55 ? -4.296 5.030 -73.073 1.00 31.83 44 GLY B N 1
ATOM 1812 C CA . GLY B 1 55 ? -5.536 4.467 -73.555 1.00 33.17 44 GLY B CA 1
ATOM 1813 C C . GLY B 1 55 ? -5.940 3.152 -72.932 1.00 35.13 44 GLY B C 1
ATOM 1814 O O . GLY B 1 55 ? -5.290 2.632 -72.014 1.00 36.38 44 GLY B O 1
ATOM 1815 N N . CYS B 1 56 ? -7.040 2.618 -73.450 1.00 35.07 45 CYS B N 1
ATOM 1816 C CA . CYS B 1 56 ? -7.581 1.355 -72.989 1.00 34.32 45 CYS B CA 1
ATOM 1817 C C . CYS B 1 56 ? -6.826 0.181 -73.611 1.00 33.30 45 CYS B C 1
ATOM 1818 O O . CYS B 1 56 ? -6.389 0.252 -74.760 1.00 30.39 45 CYS B O 1
ATOM 1821 N N . SER B 1 57 ? -6.668 -0.889 -72.836 1.00 33.61 46 SER B N 1
ATOM 1822 C CA . SER B 1 57 ? -5.982 -2.091 -73.289 1.00 33.52 46 SER B CA 1
ATOM 1823 C C . SER B 1 57 ? -6.693 -2.785 -74.451 1.00 33.33 46 SER B C 1
ATOM 1824 O O . SER B 1 57 ? -6.109 -3.657 -75.102 1.00 33.09 46 SER B O 1
ATOM 1827 N N . ASP B 1 58 ? -7.946 -2.392 -74.688 1.00 32.20 47 ASP B N 1
ATOM 1828 C CA . ASP B 1 58 ? -8.794 -2.928 -75.756 1.00 31.29 47 ASP B CA 1
ATOM 1829 C C . ASP B 1 58 ? -8.008 -3.203 -77.040 1.00 30.27 47 ASP B C 1
ATOM 1830 O O . ASP B 1 58 ? -7.212 -2.370 -77.481 1.00 29.27 47 ASP B O 1
ATOM 1835 N N . SER B 1 59 ? -8.223 -4.379 -77.626 1.00 29.67 48 SER B N 1
ATOM 1836 C CA . SER B 1 59 ? -7.477 -4.788 -78.814 1.00 28.47 48 SER B CA 1
ATOM 1837 C C . SER B 1 59 ? -7.823 -3.916 -80.027 1.00 28.83 48 SER B C 1
ATOM 1838 O O . SER B 1 59 ? -7.068 -3.853 -81.000 1.00 28.43 48 SER B O 1
ATOM 1841 N N . ARG B 1 60 ? -8.955 -3.227 -79.959 1.00 29.93 49 ARG B N 1
ATOM 1842 C CA . ARG B 1 60 ? -9.416 -2.424 -81.081 1.00 32.86 49 ARG B CA 1
ATOM 1843 C C . ARG B 1 60 ? -8.837 -1.011 -81.042 1.00 33.37 49 ARG B C 1
ATOM 1844 O O . ARG B 1 60 ? -9.146 -0.178 -81.897 1.00 30.91 49 ARG B O 1
ATOM 1852 N N . CYS B 1 61 ? -7.960 -0.751 -80.076 1.00 36.13 50 CYS B N 1
ATOM 1853 C CA . CYS B 1 61 ? -7.402 0.593 -79.915 1.00 37.66 50 CYS B CA 1
ATOM 1854 C C . CYS B 1 61 ? -5.874 0.689 -79.996 1.00 38.44 50 CYS B C 1
ATOM 1855 O O . CYS B 1 61 ? -5.250 1.276 -79.107 1.00 36.66 50 CYS B O 1
ATOM 1858 N N . PRO B 1 62 ? -5.260 0.130 -81.062 1.00 39.38 51 PRO B N 1
ATOM 1859 C CA . PRO B 1 62 ? -3.815 0.354 -81.148 1.00 39.67 51 PRO B CA 1
ATOM 1860 C C . PRO B 1 62 ? -3.523 1.778 -81.608 1.00 40.92 51 PRO B C 1
ATOM 1861 O O . PRO B 1 62 ? -3.767 2.138 -82.760 1.00 42.00 51 PRO B O 1
ATOM 1865 N N . GLU B 1 63 ? -3.004 2.577 -80.687 1.00 40.95 52 GLU B N 1
ATOM 1866 C CA . GLU B 1 63 ? -2.837 4.011 -80.891 1.00 41.75 52 GLU B CA 1
ATOM 1867 C C . GLU B 1 63 ? -2.126 4.385 -82.198 1.00 42.25 52 GLU B C 1
ATOM 1868 O O . GLU B 1 63 ? -2.567 5.282 -82.912 1.00 41.93 52 GLU B O 1
ATOM 1874 N N . THR B 1 64 ? -1.060 3.671 -82.534 1.00 42.95 53 THR B N 1
ATOM 1875 C CA . THR B 1 64 ? -0.205 4.078 -83.636 1.00 44.28 53 THR B CA 1
ATOM 1876 C C . THR B 1 64 ? -0.859 3.765 -84.983 1.00 47.29 53 THR B C 1
ATOM 1877 O O . THR B 1 64 ? -0.622 4.456 -85.977 1.00 48.31 53 THR B O 1
ATOM 1881 N N . THR B 1 65 ? -1.700 2.734 -85.007 1.00 47.15 54 THR B N 1
ATOM 1882 C CA . THR B 1 65 ? -2.428 2.368 -86.218 1.00 45.80 54 THR B CA 1
ATOM 1883 C C . THR B 1 65 ? -3.595 3.324 -86.473 1.00 44.60 54 THR B C 1
ATOM 1884 O O . THR B 1 65 ? -3.735 3.869 -87.571 1.00 44.50 54 THR B O 1
ATOM 1888 N N . ILE B 1 66 ? -4.410 3.551 -85.447 1.00 42.42 55 ILE B N 1
ATOM 1889 C CA . ILE B 1 66 ? -5.629 4.340 -85.601 1.00 39.02 55 ILE B CA 1
ATOM 1890 C C . ILE B 1 66 ? -5.311 5.822 -85.793 1.00 38.83 55 ILE B C 1
ATOM 1891 O O . ILE B 1 66 ? -6.161 6.600 -86.235 1.00 39.45 55 ILE B O 1
ATOM 1896 N N . LEU B 1 67 ? -4.089 6.210 -85.443 1.00 37.39 56 LEU B N 1
ATOM 1897 C CA . LEU B 1 67 ? -3.621 7.566 -85.700 1.00 36.73 56 LEU B CA 1
ATOM 1898 C C . LEU B 1 67 ? -2.847 7.640 -87.011 1.00 37.32 56 LEU B C 1
ATOM 1899 O O . LEU B 1 67 ? -2.427 8.717 -87.433 1.00 38.18 56 LEU B O 1
ATOM 1904 N N . GLY B 1 68 ? -2.663 6.490 -87.652 1.00 36.26 57 GLY B N 1
ATOM 1905 C CA . GLY B 1 68 ? -1.935 6.430 -88.904 1.00 37.61 57 GLY B CA 1
ATOM 1906 C C . GLY B 1 68 ? -0.521 6.978 -88.804 1.00 39.12 57 GLY B C 1
ATOM 1907 O O . GLY B 1 68 ? -0.075 7.727 -89.671 1.00 39.24 57 GLY B O 1
ATOM 1908 N N . MET B 1 69 ? 0.185 6.618 -87.737 1.00 41.46 58 MET B N 1
ATOM 1909 C CA . MET B 1 69 ? 1.553 7.091 -87.545 1.00 42.68 58 MET B CA 1
ATOM 1910 C C . MET B 1 69 ? 2.563 5.952 -87.537 1.00 43.69 58 MET B C 1
ATOM 1911 O O . MET B 1 69 ? 2.229 4.802 -87.833 1.00 42.45 58 MET B O 1
ATOM 1916 N N . GLN B 1 70 ? 3.806 6.296 -87.215 1.00 45.73 59 GLN B N 1
ATOM 1917 C CA . GLN B 1 70 ? 4.930 5.382 -87.360 1.00 47.90 59 GLN B CA 1
ATOM 1918 C C . GLN B 1 70 ? 5.515 4.996 -85.999 1.00 46.90 59 GLN B C 1
ATOM 1919 O O . GLN B 1 70 ? 5.329 5.714 -85.015 1.00 46.59 59 GLN B O 1
ATOM 1925 N N . PRO B 1 71 ? 6.192 3.839 -85.926 1.00 44.83 60 PRO B N 1
ATOM 1926 C CA . PRO B 1 71 ? 6.930 3.529 -84.701 1.00 42.28 60 PRO B CA 1
ATOM 1927 C C . PRO B 1 71 ? 7.958 4.609 -84.375 1.00 41.56 60 PRO B C 1
ATOM 1928 O O . PRO B 1 71 ? 8.805 4.923 -85.216 1.00 41.98 60 PRO B O 1
ATOM 1932 N N . GLY B 1 72 ? 7.861 5.197 -83.188 1.00 39.60 61 GLY B N 1
ATOM 1933 C CA . GLY B 1 72 ? 8.848 6.167 -82.755 1.00 37.81 61 GLY B CA 1
ATOM 1934 C C . GLY B 1 72 ? 8.313 7.544 -82.424 1.00 37.17 61 GLY B C 1
ATOM 1935 O O . GLY B 1 72 ? 9.093 8.439 -82.075 1.00 36.17 61 GLY B O 1
ATOM 1936 N N . ASP B 1 73 ? 7.000 7.735 -82.542 1.00 37.98 62 ASP B N 1
ATOM 1937 C CA . ASP B 1 73 ? 6.434 9.057 -82.289 1.00 40.74 62 ASP B CA 1
ATOM 1938 C C . ASP B 1 73 ? 5.266 9.064 -81.293 1.00 39.91 62 ASP B C 1
ATOM 1939 O O . ASP B 1 73 ? 4.760 10.130 -80.935 1.00 39.49 62 ASP B O 1
ATOM 1944 N N . VAL B 1 74 ? 4.863 7.888 -80.823 1.00 39.05 63 VAL B N 1
ATOM 1945 C CA . VAL B 1 74 ? 3.858 7.813 -79.767 1.00 37.37 63 VAL B CA 1
ATOM 1946 C C . VAL B 1 74 ? 4.336 6.938 -78.607 1.00 39.72 63 VAL B C 1
ATOM 1947 O O . VAL B 1 74 ? 4.495 5.720 -78.738 1.00 40.27 63 VAL B O 1
ATOM 1951 N N . PHE B 1 75 ? 4.558 7.580 -77.468 1.00 40.23 64 PHE B N 1
ATOM 1952 C CA . PHE B 1 75 ? 4.937 6.915 -76.230 1.00 40.07 64 PHE B CA 1
ATOM 1953 C C . PHE B 1 75 ? 3.659 6.513 -75.513 1.00 38.76 64 PHE B C 1
ATOM 1954 O O . PHE B 1 75 ? 2.856 7.375 -75.226 1.00 40.32 64 PHE B O 1
ATOM 1962 N N . VAL B 1 76 ? 3.447 5.236 -75.201 1.00 36.10 65 VAL B N 1
ATOM 1963 C CA . VAL B 1 76 ? 2.101 4.855 -74.749 1.00 35.69 65 VAL B CA 1
ATOM 1964 C C . VAL B 1 76 ? 2.027 4.016 -73.470 1.00 35.71 65 VAL B C 1
ATOM 1965 O O . VAL B 1 76 ? 2.910 3.211 -73.168 1.00 36.45 65 VAL B O 1
ATOM 1969 N N . HIS B 1 77 ? 0.974 4.285 -72.700 1.00 34.78 66 HIS B N 1
ATOM 1970 C CA . HIS B 1 77 ? 0.540 3.459 -71.584 1.00 34.49 66 HIS B CA 1
ATOM 1971 C C . HIS B 1 77 ? -0.897 3.005 -71.868 1.00 35.69 66 HIS B C 1
ATOM 1972 O O . HIS B 1 77 ? -1.737 3.792 -72.331 1.00 37.39 66 HIS B O 1
ATOM 1979 N N . ARG B 1 78 ? -1.171 1.730 -71.627 1.00 33.94 67 ARG B N 1
ATOM 1980 C CA . ARG B 1 78 ? -2.507 1.197 -71.847 1.00 32.62 67 ARG B CA 1
ATOM 1981 C C . ARG B 1 78 ? -2.967 0.320 -70.687 1.00 32.34 67 ARG B C 1
ATOM 1982 O O . ARG B 1 78 ? -2.250 -0.590 -70.266 1.00 32.15 67 ARG B O 1
ATOM 1990 N N . ASN B 1 79 ? -4.160 0.592 -70.167 1.00 31.09 68 ASN B N 1
ATOM 1991 C CA . ASN B 1 79 ? -4.725 -0.276 -69.136 1.00 29.29 68 ASN B CA 1
ATOM 1992 C C . ASN B 1 79 ? -6.217 -0.489 -69.304 1.00 29.70 68 ASN B C 1
ATOM 1993 O O . ASN B 1 79 ? -6.827 -0.009 -70.260 1.00 31.27 68 ASN B O 1
ATOM 1998 N N . ILE B 1 80 ? -6.800 -1.205 -68.353 1.00 28.04 69 ILE B N 1
ATOM 1999 C CA . ILE B 1 80 ? -8.227 -1.457 -68.368 1.00 28.25 69 ILE B CA 1
ATOM 2000 C C . ILE B 1 80 ? -8.996 -0.153 -68.232 1.00 31.20 69 ILE B C 1
ATOM 2001 O O . ILE B 1 80 ? -8.870 0.550 -67.225 1.00 33.34 69 ILE B O 1
ATOM 2006 N N . ALA B 1 81 ? -9.763 0.171 -69.271 1.00 31.00 70 ALA B N 1
ATOM 2007 C CA . ALA B 1 81 ? -10.672 1.317 -69.266 1.00 30.69 70 ALA B CA 1
ATOM 2008 C C . ALA B 1 81 ? -9.964 2.670 -69.174 1.00 29.90 70 ALA B C 1
ATOM 2009 O O . ALA B 1 81 ? -10.561 3.637 -68.702 1.00 30.78 70 ALA B O 1
ATOM 2011 N N . ASN B 1 82 ? -8.713 2.735 -69.637 1.00 28.83 71 ASN B N 1
ATOM 2012 C CA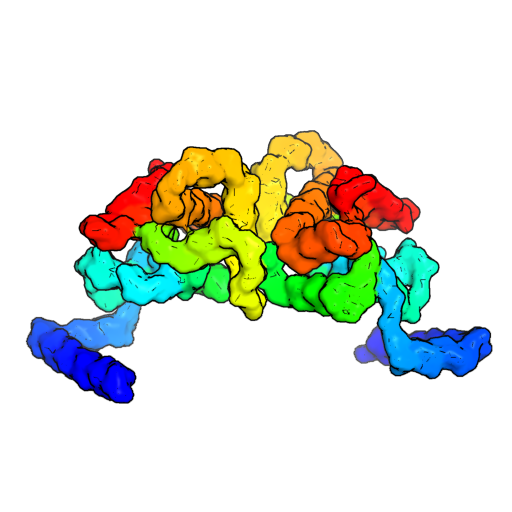 . ASN B 1 82 ? -7.897 3.963 -69.628 1.00 28.76 71 ASN B CA 1
ATOM 2013 C C . ASN B 1 82 ? -8.060 4.818 -68.374 1.00 30.60 71 ASN B C 1
ATOM 2014 O O . ASN B 1 82 ? -8.320 6.018 -68.445 1.00 30.55 71 ASN B O 1
ATOM 2019 N N . ILE B 1 83 ? -7.884 4.184 -67.222 1.00 32.35 72 ILE B N 1
ATOM 2020 C CA . ILE B 1 83 ? -8.113 4.834 -65.941 1.00 32.09 72 ILE B CA 1
ATOM 2021 C C . ILE B 1 83 ? -6.848 5.492 -65.421 1.00 31.12 72 ILE B C 1
ATOM 2022 O O . ILE B 1 83 ? -5.794 4.869 -65.348 1.00 31.58 72 ILE B O 1
ATOM 2027 N N . VAL B 1 84 ? -6.947 6.768 -65.083 1.00 30.87 73 VAL B N 1
ATOM 2028 C CA . VAL B 1 84 ? -5.815 7.456 -64.489 1.00 31.85 73 VAL B CA 1
ATOM 2029 C C . VAL B 1 84 ? -6.053 7.643 -62.995 1.00 34.81 73 VAL B C 1
ATOM 2030 O O . VAL B 1 84 ? -6.896 8.437 -62.580 1.00 35.96 73 VAL B O 1
ATOM 2034 N N . SER B 1 85 ? -5.320 6.879 -62.194 1.00 35.99 74 SER B N 1
ATOM 2035 C CA . SER B 1 85 ? -5.462 6.916 -60.746 1.00 39.19 74 SER B CA 1
ATOM 2036 C C . SER B 1 85 ? -4.319 7.708 -60.105 1.00 38.58 74 SER B C 1
ATOM 2037 O O . SER B 1 85 ? -3.155 7.523 -60.459 1.00 39.77 74 SER B O 1
ATOM 2040 N N . PRO B 1 86 ? -4.650 8.579 -59.140 1.00 36.50 75 PRO B N 1
ATOM 2041 C CA . PRO B 1 86 ? -3.694 9.479 -58.480 1.00 36.41 75 PRO B CA 1
ATOM 2042 C C . PRO B 1 86 ? -2.449 8.799 -57.892 1.00 36.28 75 PRO B C 1
ATOM 2043 O O . PRO B 1 86 ? -1.339 9.307 -58.096 1.00 34.99 75 PRO B O 1
ATOM 2047 N N . THR B 1 87 ? -2.625 7.683 -57.186 1.00 36.24 76 THR B N 1
ATOM 2048 C CA . THR B 1 87 ? -1.505 7.020 -56.523 1.00 37.67 76 THR B CA 1
ATOM 2049 C C . THR B 1 87 ? -0.944 5.823 -57.294 1.00 38.87 76 THR B C 1
ATOM 2050 O O . THR B 1 87 ? -0.001 5.176 -56.833 1.00 39.18 76 THR B O 1
ATOM 2054 N N . ASP B 1 88 ? -1.513 5.515 -58.455 1.00 38.56 77 ASP B N 1
ATOM 2055 C CA . ASP B 1 88 ? -1.019 4.376 -59.220 1.00 37.52 77 ASP B CA 1
ATOM 2056 C C . ASP B 1 88 ? 0.374 4.641 -59.780 1.00 36.41 77 ASP B C 1
ATOM 2057 O O . ASP B 1 88 ? 0.579 5.573 -60.559 1.00 36.96 77 ASP B O 1
ATOM 2062 N N . ILE B 1 89 ? 1.330 3.819 -59.356 1.00 34.68 78 ILE B N 1
ATOM 2063 C CA . ILE B 1 89 ? 2.740 4.021 -59.680 1.00 33.89 78 ILE B CA 1
ATOM 2064 C C . ILE B 1 89 ? 3.088 3.558 -61.107 1.00 33.55 78 ILE B C 1
ATOM 2065 O O . ILE B 1 89 ? 4.003 4.100 -61.743 1.00 33.35 78 ILE B O 1
ATOM 2070 N N . ASN B 1 90 ? 2.351 2.566 -61.602 1.00 31.50 79 ASN B N 1
ATOM 2071 C CA . ASN B 1 90 ? 2.539 2.054 -62.953 1.00 29.37 79 ASN B CA 1
ATOM 2072 C C . ASN B 1 90 ? 2.361 3.171 -63.975 1.00 28.81 79 ASN B C 1
ATOM 2073 O O . ASN B 1 90 ? 3.233 3.404 -64.812 1.00 29.78 79 ASN B O 1
ATOM 2078 N N . THR B 1 91 ? 1.232 3.867 -63.889 1.00 27.47 80 THR B N 1
ATOM 2079 C CA . THR B 1 91 ? 0.914 4.936 -64.825 1.00 27.56 80 THR B CA 1
ATOM 2080 C C . THR B 1 91 ? 1.819 6.143 -64.605 1.00 29.54 80 THR B C 1
ATOM 2081 O O . THR B 1 91 ? 2.289 6.771 -65.558 1.00 30.06 80 THR B O 1
ATOM 2085 N N . THR B 1 92 ? 2.067 6.449 -63.335 1.00 31.11 81 THR B N 1
ATOM 2086 C CA . THR B 1 92 ? 2.845 7.625 -62.951 1.00 31.76 81 THR B CA 1
ATOM 2087 C C . THR B 1 92 ? 4.305 7.510 -63.406 1.00 32.68 81 THR B C 1
ATOM 2088 O O . THR B 1 92 ? 4.962 8.520 -63.687 1.00 32.00 81 THR B O 1
ATOM 2092 N N . ALA B 1 93 ? 4.807 6.281 -63.491 1.00 32.43 82 ALA B N 1
ATOM 2093 C CA . ALA B 1 93 ? 6.152 6.062 -64.006 1.00 31.11 82 ALA B CA 1
ATOM 2094 C C . ALA B 1 93 ? 6.208 6.419 -65.488 1.00 32.27 82 ALA B C 1
ATOM 2095 O O . ALA B 1 93 ? 7.161 7.056 -65.955 1.00 32.41 82 ALA B O 1
ATOM 2097 N N . VAL B 1 94 ? 5.173 6.021 -66.221 1.00 33.72 83 VAL B N 1
ATOM 2098 C CA . VAL B 1 94 ? 5.121 6.277 -67.654 1.00 36.34 83 VAL B CA 1
ATOM 2099 C C . VAL B 1 94 ? 5.008 7.780 -67.892 1.00 36.83 83 VAL B C 1
ATOM 2100 O O . VAL B 1 94 ? 5.697 8.340 -68.749 1.00 37.42 83 VAL B O 1
ATOM 2104 N N . ILE B 1 95 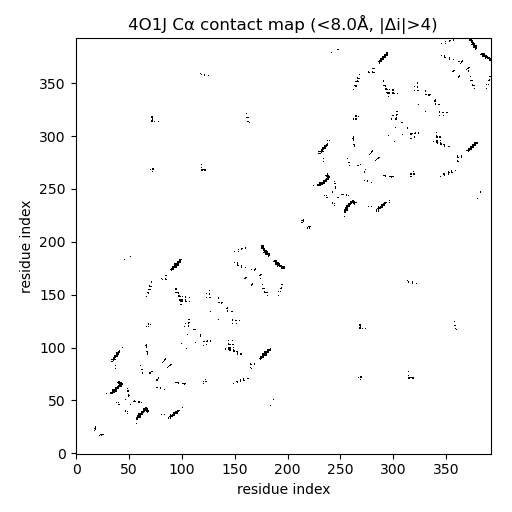? 4.155 8.432 -67.107 1.00 35.78 84 ILE B N 1
ATOM 2105 C CA . ILE B 1 95 ? 3.993 9.879 -67.207 1.00 34.02 84 ILE B CA 1
ATOM 2106 C C . ILE B 1 95 ? 5.276 10.627 -66.865 1.00 36.29 84 ILE B C 1
ATOM 2107 O O . ILE B 1 95 ? 5.681 11.523 -67.596 1.00 38.42 84 ILE B O 1
ATOM 2112 N N . GLU B 1 96 ? 5.920 10.256 -65.764 1.00 37.53 85 GLU B N 1
ATOM 2113 C CA . GLU B 1 96 ? 7.144 10.937 -65.362 1.00 39.28 85 GLU B CA 1
ATOM 2114 C C . GLU B 1 96 ? 8.258 10.753 -66.384 1.00 37.59 85 GLU B C 1
ATOM 2115 O O . GLU B 1 96 ? 8.957 11.709 -66.711 1.00 37.72 85 GLU B O 1
ATOM 2121 N N . TYR B 1 97 ? 8.418 9.544 -66.907 1.00 37.72 86 TYR B N 1
ATOM 2122 C CA . TYR B 1 97 ? 9.461 9.313 -67.902 1.00 37.47 86 TYR B CA 1
ATOM 2123 C C . TYR B 1 97 ? 9.160 10.072 -69.193 1.00 37.00 86 TYR B C 1
ATOM 2124 O O . TYR B 1 97 ? 10.061 10.629 -69.828 1.00 36.69 86 TYR B O 1
ATOM 2133 N N . ALA B 1 98 ? 7.888 10.106 -69.571 1.00 36.78 87 ALA B N 1
ATOM 2134 C CA . ALA B 1 98 ? 7.497 10.758 -70.813 1.00 36.17 87 ALA B CA 1
ATOM 2135 C C . ALA B 1 98 ? 7.669 12.268 -70.747 1.00 34.36 87 ALA B C 1
ATOM 2136 O O . ALA B 1 98 ? 8.149 12.884 -71.698 1.00 36.24 87 ALA B O 1
ATOM 2138 N N . VAL B 1 99 ? 7.288 12.856 -69.619 1.00 30.99 88 VAL B N 1
ATOM 2139 C CA . VAL B 1 99 ? 7.245 14.308 -69.484 1.00 29.09 88 VAL B CA 1
ATOM 2140 C C . VAL B 1 99 ? 8.566 14.913 -69.016 1.00 30.27 88 VAL B C 1
ATOM 2141 O O . VAL B 1 99 ? 8.988 15.957 -69.517 1.00 32.71 88 VAL B O 1
ATOM 2145 N N . ALA B 1 100 ? 9.239 14.251 -68.085 1.00 29.11 89 ALA B N 1
ATOM 2146 C CA . ALA B 1 100 ? 10.437 14.836 -67.504 1.00 30.93 89 ALA B CA 1
ATOM 2147 C C . ALA B 1 100 ? 11.707 14.414 -68.240 1.00 35.54 89 ALA B C 1
ATOM 2148 O O . ALA B 1 100 ? 12.730 15.088 -68.148 1.00 38.04 89 ALA B O 1
ATOM 2150 N N . HIS B 1 101 ? 11.637 13.319 -68.990 1.00 37.28 90 HIS B N 1
ATOM 2151 C CA . HIS B 1 101 ? 12.822 12.781 -69.651 1.00 38.75 90 HIS B CA 1
ATOM 2152 C C . HIS B 1 101 ? 12.721 12.849 -71.173 1.00 40.62 90 HIS B C 1
ATOM 2153 O O . HIS B 1 101 ? 13.672 13.245 -71.847 1.00 42.71 90 HIS B O 1
ATOM 2160 N N . LEU B 1 102 ? 11.573 12.474 -71.722 1.00 39.18 91 LEU B N 1
ATOM 2161 C CA . LEU B 1 102 ? 11.406 12.526 -73.168 1.00 38.49 91 LEU B CA 1
ATOM 2162 C C . LEU B 1 102 ? 10.925 13.900 -73.615 1.00 39.84 91 LEU B C 1
ATOM 2163 O O . LEU B 1 102 ? 11.035 14.251 -74.791 1.00 39.68 91 LEU B O 1
ATOM 2168 N N . LYS B 1 103 ? 10.385 14.666 -72.669 1.00 40.58 92 LYS B N 1
ATOM 2169 C CA . LYS B 1 103 ? 9.883 16.008 -72.949 1.00 40.23 92 LYS B CA 1
ATOM 2170 C C . LYS B 1 103 ? 8.807 15.992 -74.034 1.00 38.42 92 LYS B C 1
ATOM 2171 O O . LYS B 1 103 ? 8.863 16.788 -74.966 1.00 38.58 92 LYS B O 1
ATOM 2177 N N . VAL B 1 104 ? 7.836 15.090 -73.927 1.00 36.94 93 VAL B N 1
ATOM 2178 C CA . VAL B 1 104 ? 6.729 15.082 -74.876 1.00 37.34 93 VAL B CA 1
ATOM 2179 C C . VAL B 1 104 ? 5.945 16.376 -74.746 1.00 39.74 93 VAL B C 1
ATOM 2180 O O . VAL B 1 104 ? 5.875 16.962 -73.667 1.00 40.77 93 VAL B O 1
ATOM 2184 N N . LYS B 1 105 ? 5.345 16.817 -75.845 1.00 41.70 94 LYS B N 1
ATOM 2185 C CA . LYS B 1 105 ? 4.680 18.112 -75.858 1.00 43.67 94 LYS B CA 1
ATOM 2186 C C . LYS B 1 105 ? 3.174 17.975 -75.705 1.00 41.20 94 LYS B C 1
ATOM 2187 O O . LYS B 1 105 ? 2.481 18.952 -75.421 1.00 41.36 94 LYS B O 1
ATOM 2193 N N . HIS B 1 106 ? 2.674 16.758 -75.887 1.00 39.25 95 HIS B N 1
ATOM 2194 C CA . HIS B 1 106 ? 1.244 16.500 -75.807 1.00 38.93 95 HIS B CA 1
ATOM 2195 C C . HIS B 1 106 ? 0.942 15.236 -75.027 1.00 38.02 95 HIS B C 1
ATOM 2196 O O . HIS B 1 106 ? 1.629 14.227 -75.174 1.00 38.96 95 HIS B O 1
ATOM 2203 N N . ILE B 1 107 ? -0.093 15.299 -74.200 1.00 35.55 96 ILE B N 1
ATOM 2204 C CA . ILE B 1 107 ? -0.595 14.118 -73.517 1.00 34.11 96 ILE B CA 1
ATOM 2205 C C . ILE B 1 107 ? -2.040 13.866 -73.917 1.00 32.83 96 ILE B C 1
ATOM 2206 O O . ILE B 1 107 ? -2.903 14.703 -73.707 1.00 32.19 96 ILE B O 1
ATOM 2211 N N . VAL B 1 108 ? -2.290 12.707 -74.508 1.00 32.65 97 VAL B N 1
ATOM 2212 C CA . VAL B 1 108 ? -3.606 12.359 -75.014 1.00 32.57 97 VAL B CA 1
ATOM 2213 C C . VAL B 1 108 ? -4.226 11.214 -74.213 1.00 34.38 97 VAL B C 1
ATOM 2214 O O . VAL B 1 108 ? -3.820 10.055 -74.354 1.00 35.61 97 VAL B O 1
ATOM 2218 N N . LEU B 1 109 ? -5.214 11.543 -73.384 1.00 33.05 98 LEU B N 1
ATOM 2219 C CA . LEU B 1 109 ? -5.970 10.539 -72.653 1.00 32.71 98 LEU B CA 1
ATOM 2220 C C . LEU B 1 109 ? -7.190 10.158 -73.470 1.00 33.81 98 LEU B C 1
ATOM 2221 O O . LEU B 1 109 ? -8.088 10.979 -73.677 1.00 35.05 98 LEU B O 1
ATOM 2226 N N . CYS B 1 110 ? -7.215 8.913 -73.939 1.00 34.53 99 CYS B N 1
ATOM 2227 C CA . CYS B 1 110 ?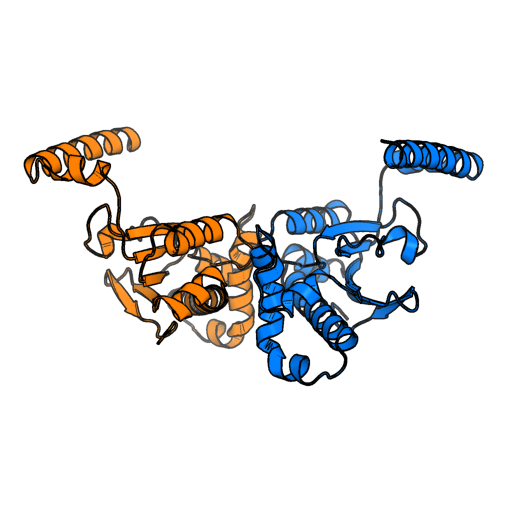 -8.246 8.467 -74.875 1.00 34.53 99 CYS B CA 1
ATOM 2228 C C . CYS B 1 110 ? -9.205 7.415 -74.325 1.00 33.01 99 CYS B C 1
ATOM 2229 O O . CYS B 1 110 ? -8.793 6.313 -73.966 1.00 32.58 99 CYS B O 1
ATOM 2232 N N . GLY B 1 111 ? -10.489 7.756 -74.286 1.00 33.38 100 GLY B N 1
ATOM 2233 C CA . GLY B 1 111 ? -11.520 6.772 -74.000 1.00 35.30 100 GLY B CA 1
ATOM 2234 C C . GLY B 1 111 ? -12.131 6.312 -75.308 1.00 38.99 100 GLY B C 1
ATOM 2235 O O . GLY B 1 111 ? -11.861 6.897 -76.358 1.00 40.81 100 GLY B O 1
ATOM 2236 N N . HIS B 1 112 ? -12.938 5.259 -75.267 1.00 39.56 101 HIS B N 1
ATOM 2237 C CA . HIS B 1 112 ? -13.533 4.743 -76.494 1.00 40.70 101 HIS B CA 1
ATOM 2238 C C . HIS B 1 112 ? -14.899 4.100 -76.261 1.00 42.67 101 HIS B C 1
ATOM 2239 O O . HIS B 1 112 ? -15.292 3.837 -75.127 1.00 42.26 101 HIS B O 1
ATOM 2246 N N . SER B 1 113 ? -15.620 3.854 -77.350 1.00 34.66 102 SER B N 1
ATOM 2247 C CA . SER B 1 113 ? -16.935 3.229 -77.280 1.00 35.15 102 SER B CA 1
ATOM 2248 C C . SER B 1 113 ? -16.815 1.728 -77.054 1.00 36.11 102 SER B C 1
ATOM 2249 O O . SER B 1 113 ? -15.787 1.129 -77.375 1.00 36.65 102 SER B O 1
ATOM 2252 N N . ALA B 1 114 ? -17.861 1.139 -76.478 1.00 37.30 103 ALA B N 1
ATOM 2253 C CA . ALA B 1 114 ? -17.911 -0.295 -76.177 1.00 37.57 103 ALA B CA 1
ATOM 2254 C C . ALA B 1 114 ? -16.769 -0.712 -75.264 1.00 38.33 103 ALA B C 1
ATOM 2255 O O . ALA B 1 114 ? -16.187 -1.784 -75.436 1.00 39.66 103 ALA B O 1
ATOM 2257 N N . CYS B 1 115 ? -16.445 0.138 -74.298 1.00 37.91 104 CYS B N 1
ATOM 2258 C CA . CYS B 1 115 ? -15.388 -0.177 -73.351 1.00 38.87 104 CYS B CA 1
ATOM 2259 C C . CYS B 1 115 ? -15.876 -1.201 -72.338 1.00 42.03 104 CYS B C 1
ATOM 2260 O O . CYS B 1 115 ? -16.915 -1.013 -71.698 1.00 43.36 104 CYS B O 1
ATOM 2263 N N . GLY B 1 116 ? -15.126 -2.291 -72.211 1.00 41.88 105 GLY B N 1
ATOM 2264 C CA . GLY B 1 116 ? -15.498 -3.375 -71.324 1.00 42.09 105 GLY B CA 1
ATOM 2265 C C . GLY B 1 116 ? -15.456 -2.983 -69.863 1.00 41.73 105 GLY B C 1
ATOM 2266 O O . GLY B 1 116 ? -16.288 -3.431 -69.075 1.00 41.62 105 GLY B O 1
ATOM 2267 N N . GLY B 1 117 ? -14.492 -2.141 -69.500 1.00 41.40 106 GLY B N 1
ATOM 2268 C CA . GLY B 1 117 ? -14.372 -1.686 -68.129 1.00 41.97 106 GLY B CA 1
ATOM 2269 C C . GLY B 1 117 ? -15.514 -0.763 -67.750 1.00 42.60 106 GLY B C 1
ATOM 2270 O O . GLY B 1 117 ? -16.045 -0.842 -66.641 1.00 45.35 106 GLY B O 1
ATOM 2271 N N . ALA B 1 118 ? -15.904 0.096 -68.688 1.00 39.91 107 ALA B N 1
ATOM 2272 C CA . ALA B 1 118 ? -17.032 1.003 -68.498 1.00 39.79 107 ALA B CA 1
ATOM 2273 C C . ALA B 1 118 ? -18.308 0.215 -68.247 1.00 41.51 107 ALA B C 1
ATOM 2274 O O . ALA B 1 118 ? -19.044 0.461 -67.277 1.00 42.52 107 ALA B O 1
ATOM 2276 N N . ALA B 1 119 ? -18.551 -0.744 -69.135 1.00 42.33 108 ALA B N 1
ATOM 2277 C CA . ALA B 1 119 ? -19.688 -1.645 -69.026 1.00 42.72 108 ALA B CA 1
ATOM 2278 C C . ALA B 1 119 ? -19.652 -2.388 -67.695 1.00 42.55 108 ALA B C 1
ATOM 2279 O O . ALA B 1 119 ? -20.691 -2.610 -67.073 1.00 43.66 108 ALA B O 1
ATOM 2281 N N . GLY B 1 120 ? -18.452 -2.771 -67.267 1.00 41.74 109 GLY B N 1
ATOM 2282 C CA . GLY B 1 120 ? -18.285 -3.430 -65.986 1.00 43.93 109 GLY B CA 1
ATOM 2283 C C . GLY B 1 120 ? -18.690 -2.542 -64.822 1.00 45.59 109 GLY B C 1
ATOM 2284 O O . GLY B 1 120 ? -19.351 -2.996 -63.888 1.00 46.59 109 GLY B O 1
ATOM 2285 N N . ALA B 1 121 ? -18.319 -1.266 -64.896 1.00 45.41 110 ALA B N 1
ATOM 2286 C CA . ALA B 1 121 ? -18.634 -0.304 -63.842 1.00 46.11 110 ALA B CA 1
ATOM 2287 C C . ALA B 1 121 ? -20.120 0.017 -63.799 1.00 47.35 110 ALA B C 1
ATOM 2288 O O . ALA B 1 121 ? -20.648 0.398 -62.757 1.00 48.23 110 ALA B O 1
ATOM 2290 N N . LEU B 1 122 ? -20.783 -0.124 -64.942 1.00 47.70 111 LEU B N 1
ATOM 2291 C CA . LEU B 1 122 ? -22.222 0.112 -65.031 1.00 48.03 111 LEU B CA 1
ATOM 2292 C C . LEU B 1 122 ? -23.027 -1.044 -64.448 1.00 49.33 111 LEU B C 1
ATOM 2293 O O . LEU B 1 122 ? -24.171 -0.865 -64.032 1.00 50.28 111 LEU B O 1
ATOM 2298 N N . SER B 1 123 ? -22.427 -2.230 -64.440 1.00 49.62 112 SER B N 1
ATOM 2299 C CA . SER B 1 123 ? -23.061 -3.420 -63.884 1.00 50.96 112 SER B CA 1
ATOM 2300 C C . SER B 1 123 ? -23.116 -3.376 -62.362 1.00 53.83 112 SER B C 1
ATOM 2301 O O . SER B 1 123 ? -22.411 -2.592 -61.729 1.00 54.44 112 SER B O 1
ATOM 2304 N N . ASP B 1 124 ? -23.962 -4.214 -61.773 1.00 56.18 113 ASP B N 1
ATOM 2305 C CA . ASP B 1 124 ? -24.085 -4.243 -60.322 1.00 59.23 113 ASP B CA 1
ATOM 2306 C C . ASP B 1 124 ? -23.455 -5.476 -59.692 1.00 60.78 113 ASP B C 1
ATOM 2307 O O . ASP B 1 124 ? -23.520 -5.656 -58.475 1.00 63.78 113 ASP B O 1
ATOM 2312 N N . GLY B 1 125 ? -22.816 -6.303 -60.513 1.00 57.89 114 GLY B N 1
ATOM 2313 C CA . GLY B 1 125 ? -22.187 -7.514 -60.022 1.00 55.89 114 GLY B CA 1
ATOM 2314 C C . GLY B 1 125 ? -20.713 -7.377 -59.711 1.00 54.17 114 GLY B C 1
ATOM 2315 O O . GLY B 1 125 ? -20.052 -6.448 -60.174 1.00 54.08 114 GLY B O 1
ATOM 2316 N N . ARG B 1 126 ? -20.197 -8.308 -58.915 1.00 53.29 115 ARG B N 1
ATOM 2317 C CA . ARG B 1 126 ? -18.762 -8.412 -58.708 1.00 50.62 115 ARG B CA 1
ATOM 2318 C C . ARG B 1 126 ? -18.141 -9.020 -59.955 1.00 46.77 115 ARG B C 1
ATOM 2319 O O . ARG B 1 126 ? -18.502 -10.126 -60.365 1.00 46.24 115 ARG B O 1
ATOM 2327 N N . ILE B 1 127 ? -17.193 -8.307 -60.547 1.00 43.76 116 ILE B N 1
ATOM 2328 C CA . ILE B 1 127 ? -16.483 -8.821 -61.706 1.00 42.09 116 ILE B CA 1
ATOM 2329 C C . ILE B 1 127 ? -15.464 -9.864 -61.262 1.00 42.51 116 ILE B C 1
ATOM 2330 O O . ILE B 1 127 ? -15.107 -10.774 -62.012 1.00 43.87 116 ILE B O 1
ATOM 2335 N N . GLY B 1 128 ? -15.044 -9.752 -60.009 1.00 41.10 117 GLY B N 1
ATOM 2336 C CA . GLY B 1 128 ? -14.116 -10.694 -59.424 1.00 39.61 117 GLY B CA 1
ATOM 2337 C C . GLY B 1 128 ? -12.657 -10.306 -59.549 1.00 37.72 117 GLY B C 1
ATOM 2338 O O . GLY B 1 128 ? -12.265 -9.497 -60.396 1.00 35.67 117 GLY B O 1
ATOM 2339 N N . GLY B 1 129 ? -11.848 -10.925 -58.699 1.00 38.09 118 GLY B N 1
ATOM 2340 C CA . GLY B 1 129 ? -10.428 -10.665 -58.646 1.00 36.43 118 GLY B CA 1
ATOM 2341 C C . GLY B 1 129 ? -10.100 -9.221 -58.360 1.00 36.93 118 GLY B C 1
ATOM 2342 O O . GLY B 1 129 ? -10.758 -8.554 -57.560 1.00 39.51 118 GLY B O 1
ATOM 2343 N N . VAL B 1 130 ? -9.070 -8.741 -59.035 1.00 35.17 119 VAL B N 1
ATOM 2344 C CA . VAL B 1 130 ? -8.551 -7.402 -58.826 1.00 34.30 119 VAL B CA 1
ATOM 2345 C C . VAL B 1 130 ? -9.411 -6.319 -59.499 1.00 35.53 119 VAL B C 1
ATOM 2346 O O . VAL B 1 130 ? -9.358 -5.145 -59.119 1.00 36.33 119 VAL B O 1
ATOM 2350 N N . LEU B 1 131 ? -10.229 -6.726 -60.468 1.00 35.21 120 LEU B N 1
ATOM 2351 C CA . LEU B 1 131 ? -10.922 -5.779 -61.342 1.00 34.16 120 LEU B CA 1
ATOM 2352 C C . LEU B 1 131 ? -11.916 -4.840 -60.647 1.00 33.39 120 LEU B C 1
ATOM 2353 O O . LEU B 1 131 ? -12.023 -3.674 -61.026 1.00 30.95 120 LEU B O 1
ATOM 2358 N N . ASP B 1 132 ? -12.623 -5.321 -59.628 1.00 35.56 121 ASP B N 1
ATOM 2359 C CA . ASP B 1 132 ? -13.555 -4.454 -58.903 1.00 36.39 121 ASP B CA 1
ATOM 2360 C C . ASP B 1 132 ? -12.827 -3.309 -58.197 1.00 35.22 121 ASP B C 1
ATOM 2361 O O . ASP B 1 132 ? -13.362 -2.207 -58.062 1.00 35.95 121 ASP B O 1
ATOM 2366 N N . THR B 1 133 ? -11.607 -3.573 -57.749 1.00 31.95 122 THR B N 1
ATOM 2367 C CA . THR B 1 133 ? -10.812 -2.545 -57.109 1.00 31.49 122 THR B CA 1
ATOM 2368 C C . THR B 1 133 ? -10.242 -1.572 -58.150 1.00 31.20 122 THR B C 1
ATOM 2369 O O . THR B 1 133 ? -10.221 -0.359 -57.931 1.00 30.21 122 THR B O 1
ATOM 2373 N N . TRP B 1 134 ? -9.794 -2.106 -59.283 1.00 31.78 123 TRP B N 1
ATOM 2374 C CA . TRP B 1 134 ? -9.228 -1.280 -60.344 1.00 31.40 123 TRP B CA 1
ATOM 2375 C C . TRP B 1 134 ? -10.262 -0.340 -60.960 1.00 30.38 123 TRP B C 1
ATOM 2376 O O . TRP B 1 134 ? -9.966 0.819 -61.245 1.00 29.25 123 TRP B O 1
ATOM 2387 N N . LEU B 1 135 ? -11.478 -0.840 -61.154 1.00 31.36 124 LEU B N 1
ATOM 2388 C CA . LEU B 1 135 ? -12.548 -0.047 -61.755 1.00 30.88 124 LEU B CA 1
ATOM 2389 C C . LEU B 1 135 ? -13.247 0.889 -60.765 1.00 31.04 124 LEU B C 1
ATOM 2390 O O . LEU B 1 135 ? -14.170 1.614 -61.135 1.00 30.47 124 LEU B O 1
ATOM 2395 N N . LEU B 1 136 ? -12.807 0.876 -59.513 1.00 33.08 125 LEU B N 1
ATOM 2396 C CA . LEU B 1 136 ? -13.458 1.666 -58.473 1.00 34.95 125 LEU B CA 1
ATOM 2397 C C . LEU B 1 136 ? -13.570 3.169 -58.797 1.00 35.83 125 LEU B C 1
ATOM 2398 O O . LEU B 1 136 ? -14.614 3.766 -58.534 1.00 36.50 125 LEU B O 1
ATOM 2403 N N . PRO B 1 137 ? -12.513 3.791 -59.367 1.00 35.74 126 PRO B N 1
ATOM 2404 C CA . PRO B 1 137 ? -12.713 5.204 -59.717 1.00 34.63 126 PRO B CA 1
ATOM 2405 C C . PRO B 1 137 ? -13.704 5.421 -60.863 1.00 34.26 126 PRO B C 1
ATOM 2406 O O . PRO B 1 137 ? -14.226 6.525 -61.018 1.00 32.30 126 PRO B O 1
ATOM 2410 N N . LEU B 1 138 ? -13.967 4.385 -61.649 1.00 35.03 127 LEU B N 1
ATOM 2411 C CA . LEU B 1 138 ? -14.992 4.486 -62.674 1.00 34.99 127 LEU B CA 1
ATOM 2412 C C . LEU B 1 138 ? -16.368 4.304 -62.042 1.00 38.40 127 LEU B C 1
ATOM 2413 O O . LEU B 1 138 ? -17.320 4.991 -62.415 1.00 39.58 127 LEU B O 1
ATOM 2418 N N . LYS B 1 139 ? -16.460 3.400 -61.066 1.00 40.11 128 LYS B N 1
ATOM 2419 C CA . LYS B 1 139 ? -17.692 3.204 -60.296 1.00 41.51 128 LYS B CA 1
ATOM 2420 C C . LYS B 1 139 ? -18.048 4.456 -59.497 1.00 42.38 128 LYS B C 1
ATOM 2421 O O . LYS B 1 139 ? -19.223 4.749 -59.271 1.00 43.08 128 LYS B O 1
ATOM 2427 N N . THR B 1 140 ? -17.023 5.183 -59.065 1.00 42.37 129 THR B N 1
ATOM 2428 C CA . THR B 1 140 ? -17.209 6.449 -58.372 1.00 43.62 129 THR B CA 1
ATOM 2429 C C . THR B 1 140 ? -17.765 7.474 -59.352 1.00 44.60 129 THR B C 1
ATOM 2430 O O . THR B 1 140 ? -18.610 8.297 -59.001 1.00 45.98 129 THR B O 1
ATOM 2434 N N . VAL B 1 141 ? -17.287 7.417 -60.590 1.00 44.15 130 VAL B N 1
ATOM 2435 C CA . VAL B 1 141 ? -17.840 8.253 -61.643 1.00 43.31 130 VAL B CA 1
ATOM 2436 C C . VAL B 1 141 ? -19.290 7.854 -61.908 1.00 43.03 130 VAL B C 1
ATOM 2437 O O . VAL B 1 141 ? -20.138 8.709 -62.151 1.00 43.50 130 VAL B O 1
ATOM 2441 N N . ARG B 1 142 ? -19.580 6.560 -61.809 1.00 43.65 131 ARG B N 1
ATOM 2442 C CA . ARG B 1 142 ? -20.937 6.058 -62.014 1.00 45.15 131 ARG B CA 1
ATOM 2443 C C . ARG B 1 142 ? -21.892 6.662 -61.002 1.00 48.12 131 ARG B C 1
ATOM 2444 O O . ARG B 1 142 ? -22.971 7.132 -61.355 1.00 48.34 131 ARG B O 1
ATOM 2452 N N . TYR B 1 143 ? -21.483 6.624 -59.735 1.00 50.93 132 TYR B N 1
ATOM 2453 C CA . TYR B 1 143 ? -22.313 7.075 -58.620 1.00 52.94 132 TYR B CA 1
ATOM 2454 C C . TYR B 1 143 ? -22.570 8.577 -58.630 1.00 55.06 132 TYR B C 1
ATOM 2455 O O . TYR B 1 143 ? -23.646 9.024 -58.234 1.00 56.68 132 TYR B O 1
ATOM 2464 N N . ASN B 1 144 ? -21.585 9.353 -59.076 1.00 54.86 133 ASN B N 1
ATOM 2465 C CA . ASN B 1 144 ? -21.689 10.810 -59.032 1.00 55.37 133 ASN B CA 1
ATOM 2466 C C . ASN B 1 144 ? -22.461 11.391 -60.213 1.00 56.01 133 ASN B C 1
ATOM 2467 O O . ASN B 1 144 ? -22.793 12.578 -60.217 1.00 56.47 133 ASN B O 1
ATOM 2472 N N . HIS B 1 145 ? -22.740 10.552 -61.208 1.00 55.64 134 HIS B N 1
ATOM 2473 C CA . HIS B 1 145 ? -23.544 10.956 -62.357 1.00 55.30 134 HIS B CA 1
ATOM 2474 C C . HIS B 1 145 ? -24.674 9.961 -62.576 1.00 58.91 134 HIS B C 1
ATOM 2475 O O . HIS B 1 145 ? -25.193 9.848 -63.685 1.00 59.02 134 HIS B O 1
ATOM 2482 N N . ALA B 1 146 ? -25.061 9.259 -61.514 1.00 62.59 135 ALA B N 1
ATOM 2483 C CA . ALA B 1 146 ? -26.034 8.171 -61.611 1.00 66.05 135 ALA B CA 1
ATOM 2484 C C . ALA B 1 146 ? -27.359 8.641 -62.197 1.00 69.73 135 ALA B C 1
ATOM 2485 O O . ALA B 1 146 ? -27.997 7.923 -62.973 1.00 70.53 135 ALA B O 1
ATOM 2487 N N . GLU B 1 147 ? -27.753 9.858 -61.835 1.00 71.93 136 GLU B N 1
ATOM 2488 C CA . GLU B 1 147 ? -28.991 10.442 -62.326 1.00 73.68 136 GLU B CA 1
ATOM 2489 C C . GLU B 1 147 ? -28.979 10.477 -63.840 1.00 70.66 136 GLU B C 1
ATOM 2490 O O . GLU B 1 147 ? -29.910 10.016 -64.500 1.00 69.86 136 GLU B O 1
ATOM 2496 N N . GLU B 1 148 ? -27.889 11.015 -64.373 1.00 68.70 137 GLU B N 1
ATOM 2497 C CA . GLU B 1 148 ? -27.712 11.202 -65.803 1.00 66.58 137 GLU B CA 1
ATOM 2498 C C . GLU B 1 148 ? -27.593 9.895 -66.574 1.00 65.22 137 GLU B C 1
ATOM 2499 O O . GLU B 1 148 ? -28.201 9.734 -67.631 1.00 65.16 137 GLU B O 1
ATOM 2505 N N . LEU B 1 149 ? -26.796 8.971 -66.048 1.00 64.35 138 LEU B N 1
ATOM 2506 C CA . LEU B 1 149 ? -26.555 7.695 -66.712 1.00 63.32 138 LEU B CA 1
ATOM 2507 C C . LEU B 1 149 ? -27.811 6.835 -66.748 1.00 65.12 138 LEU B C 1
ATOM 2508 O O . LEU B 1 149 ? -28.105 6.196 -67.759 1.00 64.96 138 LEU B O 1
ATOM 2513 N N . ASP B 1 150 ? -28.549 6.821 -65.643 1.00 66.92 139 ASP B N 1
ATOM 2514 C CA . ASP B 1 150 ? -29.761 6.012 -65.556 1.00 68.19 139 ASP B CA 1
ATOM 2515 C C . ASP B 1 150 ? -30.842 6.539 -66.506 1.00 66.94 139 ASP B C 1
ATOM 2516 O O . ASP B 1 150 ? -31.728 5.790 -66.927 1.00 66.77 139 ASP B O 1
ATOM 2521 N N . ALA B 1 151 ? -30.759 7.824 -66.846 1.00 65.06 140 ALA B N 1
ATOM 2522 C CA . ALA B 1 151 ? -31.762 8.462 -67.697 1.00 63.43 140 ALA B CA 1
ATOM 2523 C C . ALA B 1 151 ? -31.628 8.065 -69.172 1.00 61.02 140 ALA B C 1
ATOM 2524 O O . ALA B 1 151 ? -32.537 8.299 -69.972 1.00 61.52 140 ALA B O 1
ATOM 2526 N N . ILE B 1 152 ? -30.489 7.481 -69.530 1.00 57.54 141 ILE B N 1
ATOM 2527 C CA . ILE B 1 152 ? -30.252 7.014 -70.892 1.00 53.50 141 ILE B CA 1
ATOM 2528 C C . ILE B 1 152 ? -30.859 5.629 -71.099 1.00 53.93 141 ILE B C 1
ATOM 2529 O O . ILE B 1 152 ? -30.491 4.674 -70.416 1.00 53.77 141 ILE B O 1
ATOM 2534 N N . THR B 1 153 ? -31.786 5.516 -72.042 1.00 54.71 142 THR B N 1
ATOM 2535 C CA . THR B 1 153 ? -32.496 4.259 -72.237 1.00 56.78 142 THR B CA 1
ATOM 2536 C C . THR B 1 153 ? -31.612 3.242 -72.944 1.00 56.37 142 THR B C 1
ATOM 2537 O O . THR B 1 153 ? -31.679 2.046 -72.660 1.00 55.89 142 THR B O 1
ATOM 2541 N N . ASP B 1 154 ? -30.769 3.728 -73.850 1.00 56.72 143 ASP B N 1
ATOM 2542 C CA . ASP B 1 154 ? -29.906 2.855 -74.634 1.00 57.83 143 ASP B CA 1
ATOM 2543 C C . ASP B 1 154 ? -28.654 2.451 -73.862 1.00 59.30 143 ASP B C 1
ATOM 2544 O O . ASP B 1 154 ? -27.898 3.302 -73.403 1.00 59.92 143 ASP B O 1
ATOM 2549 N N . GLU B 1 155 ? -28.433 1.146 -73.741 1.00 61.45 144 GLU B N 1
ATOM 2550 C CA . GLU B 1 155 ? -27.323 0.623 -72.954 1.00 63.44 144 GLU B CA 1
ATOM 2551 C C . GLU B 1 155 ? -25.960 1.011 -73.523 1.00 63.15 144 GLU B C 1
ATOM 2552 O O . GLU B 1 155 ? -25.048 1.386 -72.780 1.00 63.45 144 GLU B O 1
ATOM 2558 N N . LYS B 1 156 ? -25.826 0.942 -74.842 1.00 63.22 145 LYS B N 1
ATOM 2559 C CA . LYS B 1 156 ? -24.542 1.210 -75.478 1.00 62.56 145 LYS B CA 1
ATOM 2560 C C . LYS B 1 156 ? -24.186 2.688 -75.394 1.00 62.10 145 LYS B C 1
ATOM 2561 O O . LYS B 1 156 ? -23.002 3.052 -75.327 1.00 62.58 145 LYS B O 1
ATOM 2567 N N . GLU B 1 157 ? -25.211 3.536 -75.355 1.00 61.33 146 GLU B N 1
ATOM 2568 C CA . GLU B 1 157 ? -24.987 4.975 -75.260 1.00 60.87 146 GLU B CA 1
ATOM 2569 C C . GLU B 1 157 ? -24.674 5.330 -73.812 1.00 55.43 146 GLU B C 1
ATOM 2570 O O . GLU B 1 157 ? -24.035 6.347 -73.522 1.00 55.31 146 GLU B O 1
ATOM 2576 N N . ARG B 1 158 ? -25.098 4.456 -72.907 1.00 50.74 147 ARG B N 1
ATOM 2577 C CA . ARG B 1 158 ? -24.807 4.626 -71.497 1.00 48.37 147 ARG B CA 1
ATOM 2578 C C . ARG B 1 158 ? -23.339 4.273 -71.256 1.00 45.71 147 ARG B C 1
ATOM 2579 O O . ARG B 1 158 ? -22.623 4.971 -70.515 1.00 45.11 147 ARG B O 1
ATOM 2587 N N . VAL B 1 159 ? -22.891 3.205 -71.917 1.00 42.62 148 VAL B N 1
ATOM 2588 C CA . VAL B 1 159 ? -21.499 2.774 -71.838 1.00 40.09 148 VAL B CA 1
ATOM 2589 C C . VAL B 1 159 ? -20.574 3.838 -72.434 1.00 41.36 148 VAL B C 1
ATOM 2590 O O . VAL B 1 159 ? -19.525 4.182 -71.858 1.00 41.42 148 VAL B O 1
ATOM 2594 N N . ILE B 1 160 ? -20.990 4.386 -73.573 1.00 43.05 149 ILE B N 1
ATOM 2595 C CA . ILE B 1 160 ? -20.243 5.466 -74.208 1.00 42.53 149 ILE B CA 1
ATOM 2596 C C . ILE B 1 160 ? -20.175 6.684 -73.286 1.00 41.46 149 ILE B C 1
ATOM 2597 O O . ILE B 1 160 ? -19.102 7.286 -73.105 1.00 41.25 149 ILE B O 1
ATOM 2602 N N . ARG B 1 161 ? -21.307 7.028 -72.673 1.00 40.27 150 ARG B N 1
ATOM 2603 C CA . ARG B 1 161 ? -21.339 8.213 -71.826 1.00 40.91 150 ARG B CA 1
ATOM 2604 C C . ARG B 1 161 ? -20.414 8.070 -70.627 1.00 39.35 150 ARG B C 1
ATOM 2605 O O . ARG B 1 161 ? -19.615 8.973 -70.350 1.00 38.14 150 ARG B O 1
ATOM 2613 N N . ILE B 1 162 ? -20.497 6.939 -69.927 1.00 40.42 151 ILE B N 1
ATOM 2614 C CA . ILE B 1 162 ? -19.634 6.759 -68.760 1.00 41.41 151 ILE B CA 1
ATOM 2615 C C . ILE B 1 162 ? -18.160 6.710 -69.193 1.00 41.50 151 ILE B C 1
ATOM 2616 O O . ILE B 1 162 ? -17.283 7.121 -68.428 1.00 42.05 151 ILE B O 1
ATOM 2621 N N . ALA B 1 163 ? -17.881 6.252 -70.418 1.00 39.97 152 ALA B N 1
ATOM 2622 C CA . ALA B 1 163 ? -16.495 6.279 -70.907 1.00 38.53 152 ALA B CA 1
ATOM 2623 C C . ALA B 1 163 ? -16.005 7.721 -71.129 1.00 39.03 152 ALA B C 1
ATOM 2624 O O . ALA B 1 163 ? -14.831 8.052 -70.860 1.00 38.72 152 ALA B O 1
ATOM 2626 N N . GLN B 1 164 ? -16.913 8.587 -71.580 1.00 39.31 153 GLN B N 1
ATOM 2627 C CA . GLN B 1 164 ? -16.572 9.997 -71.771 1.00 39.63 153 GLN B CA 1
ATOM 2628 C C . GLN B 1 164 ? -16.343 10.696 -70.427 1.00 38.75 153 GLN B C 1
ATOM 2629 O O . GLN B 1 164 ? -15.387 11.475 -70.256 1.00 37.57 153 GLN B O 1
ATOM 2635 N N . LEU B 1 165 ? -17.198 10.379 -69.460 1.00 38.97 154 LEU B N 1
ATOM 2636 C CA . LEU B 1 165 ? -17.062 10.961 -68.136 1.00 40.14 154 LEU B CA 1
ATOM 2637 C C . LEU B 1 165 ? -15.764 10.479 -67.477 1.00 39.30 154 LEU B C 1
ATOM 2638 O O . LEU B 1 165 ? -15.088 11.239 -66.757 1.00 39.59 154 LEU B O 1
ATOM 2643 N N . ASN B 1 166 ? -15.395 9.231 -67.768 1.00 37.40 155 ASN B N 1
ATOM 2644 C CA . ASN B 1 166 ? -14.152 8.658 -67.261 1.00 35.55 155 ASN B CA 1
ATOM 2645 C C . ASN B 1 166 ? -12.954 9.408 -67.827 1.00 36.44 155 ASN B C 1
ATOM 2646 O O . ASN B 1 166 ? -11.984 9.686 -67.110 1.00 36.90 155 ASN B O 1
ATOM 2651 N N . VAL B 1 167 ? -13.032 9.755 -69.112 1.00 35.73 156 VAL B N 1
ATOM 2652 C CA . VAL B 1 167 ? -11.985 10.576 -69.709 1.00 34.37 156 VAL B CA 1
ATOM 2653 C C . VAL B 1 167 ? -11.876 11.939 -69.022 1.00 35.90 156 VAL B C 1
ATOM 2654 O O . VAL B 1 167 ? -10.767 12.406 -68.728 1.00 34.29 156 VAL B O 1
ATOM 2658 N N . GLU B 1 168 ? -13.018 12.568 -68.753 1.00 39.04 157 GLU B N 1
ATOM 2659 C CA . GLU B 1 168 ? -12.988 13.874 -68.097 1.00 42.63 157 GLU B CA 1
ATOM 2660 C C . GLU B 1 168 ? -12.308 13.781 -66.731 1.00 42.22 157 GLU B C 1
ATOM 2661 O O . GLU B 1 168 ? -11.467 14.631 -66.377 1.00 42.75 157 GLU B O 1
ATOM 2667 N N . ALA B 1 169 ? -12.644 12.728 -65.985 1.00 40.64 158 ALA B N 1
ATOM 2668 C CA . ALA B 1 169 ? -12.083 12.541 -64.647 1.00 39.99 158 ALA B CA 1
ATOM 2669 C C . ALA B 1 169 ? -10.576 12.309 -64.707 1.00 40.22 158 ALA B C 1
ATOM 2670 O O . ALA B 1 169 ? -9.794 12.886 -63.913 1.00 42.28 158 ALA B O 1
ATOM 2672 N N . GLY B 1 170 ? -10.166 11.490 -65.671 1.00 37.86 159 GLY B N 1
ATOM 2673 C CA . GLY B 1 170 ? -8.762 11.161 -65.813 1.00 37.77 159 GLY B CA 1
ATOM 2674 C C . GLY B 1 170 ? -7.975 12.406 -66.158 1.00 38.06 159 GLY B C 1
ATOM 2675 O O . GLY B 1 170 ? -6.849 12.603 -65.675 1.00 37.49 159 GLY B O 1
ATOM 2676 N N . ILE B 1 171 ? -8.582 13.264 -66.976 1.00 37.26 160 ILE B N 1
ATOM 2677 C CA . ILE B 1 171 ? -7.958 14.537 -67.308 1.00 36.58 160 ILE B CA 1
ATOM 2678 C C . ILE B 1 171 ? -7.774 15.375 -66.049 1.00 35.34 160 ILE B C 1
ATOM 2679 O O . ILE B 1 171 ? -6.693 15.914 -65.829 1.00 34.39 160 ILE B O 1
ATOM 2684 N N . LYS B 1 172 ? -8.808 15.472 -65.214 1.00 35.10 161 LYS B N 1
ATOM 2685 C CA . LYS B 1 172 ? -8.664 16.232 -63.964 1.00 36.24 161 LYS B CA 1
ATOM 2686 C C . LYS B 1 172 ? -7.470 15.747 -63.131 1.00 35.11 161 LYS B C 1
ATOM 2687 O O . LYS B 1 172 ? -6.646 16.549 -62.647 1.00 33.93 161 LYS B O 1
ATOM 2693 N N . VAL B 1 173 ? -7.353 14.429 -63.007 1.00 34.78 162 VAL B N 1
ATOM 2694 C CA . VAL B 1 173 ? -6.229 13.867 -62.272 1.00 34.01 162 VAL B CA 1
ATOM 2695 C C . VAL B 1 173 ? -4.899 14.272 -62.923 1.00 34.06 162 VAL B C 1
ATOM 2696 O O . VAL B 1 173 ? -3.968 14.696 -62.229 1.00 33.82 162 VAL B O 1
ATOM 2700 N N . LEU B 1 174 ? -4.822 14.167 -64.252 1.00 33.56 163 LEU B N 1
ATOM 2701 C CA . LEU B 1 174 ? -3.616 14.570 -64.991 1.00 33.55 163 LEU B CA 1
ATOM 2702 C C . LEU B 1 174 ? -3.242 16.040 -64.765 1.00 33.80 163 LEU B C 1
ATOM 2703 O O . LEU B 1 174 ? -2.065 16.395 -64.663 1.00 31.52 163 LEU B O 1
ATOM 2708 N N . MET B 1 175 ? -4.257 16.891 -64.684 1.00 35.69 164 MET B N 1
ATOM 2709 C CA . MET B 1 175 ? -4.049 18.313 -64.503 1.00 36.96 164 MET B CA 1
ATOM 2710 C C . MET B 1 175 ? -3.631 18.587 -63.063 1.00 38.97 164 MET B C 1
ATOM 2711 O O . MET B 1 175 ? -3.118 19.666 -62.759 1.00 41.44 164 MET B O 1
ATOM 2716 N N . ASN B 1 176 ? -3.827 17.613 -62.174 1.00 37.37 165 ASN B N 1
ATOM 2717 C CA . ASN B 1 176 ? -3.298 17.777 -60.816 1.00 36.62 165 ASN B CA 1
ATOM 2718 C C . ASN B 1 176 ? -1.960 17.080 -60.554 1.00 36.77 165 ASN B C 1
ATOM 2719 O O . ASN B 1 176 ? -1.367 17.260 -59.490 1.00 37.20 165 ASN B O 1
ATOM 2724 N N . ASN B 1 177 ? -1.488 16.291 -61.518 1.00 35.78 166 ASN B N 1
ATOM 2725 C CA . ASN B 1 177 ? -0.145 15.720 -61.458 1.00 35.11 166 ASN B CA 1
ATOM 2726 C C . ASN B 1 177 ? 0.906 16.831 -61.485 1.00 37.19 166 ASN B C 1
ATOM 2727 O O . ASN B 1 177 ? 0.882 17.687 -62.372 1.00 37.56 166 ASN B O 1
ATOM 2732 N N . PRO B 1 178 ? 1.843 16.813 -60.519 1.00 39.28 167 PRO B N 1
ATOM 2733 C CA . PRO B 1 178 ? 2.882 17.845 -60.373 1.00 39.64 167 PRO B CA 1
ATOM 2734 C C . PRO B 1 178 ? 3.874 17.879 -61.544 1.00 40.52 167 PRO B C 1
ATOM 2735 O O . PRO B 1 178 ? 4.265 18.968 -61.980 1.00 41.91 167 PRO B O 1
ATOM 2739 N N . THR B 1 179 ? 4.259 16.706 -62.047 1.00 39.56 168 THR B N 1
ATOM 2740 C CA . THR B 1 179 ? 5.202 16.606 -63.163 1.00 38.90 168 THR B CA 1
ATOM 2741 C C . THR B 1 179 ? 4.580 17.212 -64.409 1.00 37.79 168 THR B C 1
ATOM 2742 O O . THR B 1 179 ? 5.257 17.836 -65.227 1.00 37.38 168 THR B O 1
ATOM 2746 N N . ILE B 1 180 ? 3.276 17.007 -64.546 1.00 36.37 169 ILE B N 1
ATOM 2747 C CA . ILE B 1 180 ? 2.541 17.511 -65.689 1.00 35.44 169 ILE B CA 1
ATOM 2748 C C . ILE B 1 180 ? 2.367 19.026 -65.616 1.00 37.68 169 ILE B C 1
ATOM 2749 O O . ILE B 1 180 ? 2.583 19.729 -66.610 1.00 36.79 169 ILE B O 1
ATOM 2754 N N . ARG B 1 181 ? 2.003 19.535 -64.439 1.00 40.20 170 ARG B N 1
ATOM 2755 C CA . ARG B 1 181 ? 1.768 20.972 -64.293 1.00 42.93 170 ARG B CA 1
ATOM 2756 C C . ARG B 1 181 ? 3.064 21.778 -64.368 1.00 45.52 170 ARG B C 1
ATOM 2757 O O . ARG B 1 181 ? 3.054 22.907 -64.857 1.00 46.58 170 ARG B O 1
ATOM 2765 N N . GLU B 1 182 ? 4.169 21.222 -63.877 1.00 47.87 171 GLU B N 1
ATOM 2766 C CA . GLU B 1 182 ? 5.459 21.892 -64.039 1.00 51.83 171 GLU B CA 1
ATOM 2767 C C . GLU B 1 182 ? 5.758 22.048 -65.523 1.00 52.07 171 GLU B C 1
ATOM 2768 O O . GLU B 1 182 ? 6.221 23.101 -65.969 1.00 53.70 171 GLU B O 1
ATOM 2774 N N . ALA B 1 183 ? 5.502 20.989 -66.282 1.00 50.76 172 ALA B N 1
ATOM 2775 C CA . ALA B 1 183 ? 5.750 21.007 -67.714 1.00 49.77 172 ALA B CA 1
ATOM 2776 C C . ALA B 1 183 ? 4.818 21.979 -68.441 1.00 48.78 172 ALA B C 1
ATOM 2777 O O . ALA B 1 183 ? 5.205 22.578 -69.443 1.00 49.13 172 ALA B O 1
ATOM 2779 N N . ILE B 1 184 ? 3.600 22.149 -67.934 1.00 46.76 173 ILE B N 1
ATOM 2780 C CA . ILE B 1 184 ? 2.689 23.124 -68.526 1.00 45.44 173 ILE B CA 1
ATOM 2781 C C . ILE B 1 184 ? 3.202 24.535 -68.268 1.00 46.28 173 ILE B C 1
ATOM 2782 O O . ILE B 1 184 ? 3.234 25.382 -69.163 1.00 46.03 173 ILE B O 1
ATOM 2787 N N . ALA B 1 185 ? 3.619 24.767 -67.031 1.00 47.39 174 ALA B N 1
ATOM 2788 C CA . ALA B 1 185 ? 4.056 26.085 -66.593 1.00 49.62 174 ALA B CA 1
ATOM 2789 C C . ALA B 1 185 ? 5.375 26.530 -67.229 1.00 53.15 174 ALA B C 1
ATOM 2790 O O . ALA B 1 185 ? 5.584 27.728 -67.449 1.00 55.63 174 ALA B O 1
ATOM 2792 N N . GLU B 1 186 ? 6.257 25.578 -67.530 1.00 53.61 175 GLU B N 1
ATOM 2793 C CA . GLU B 1 186 ? 7.594 25.927 -68.008 1.00 54.99 175 GLU B CA 1
ATOM 2794 C C . GLU B 1 186 ? 7.855 25.622 -69.481 1.00 52.51 175 GLU B C 1
ATOM 2795 O O . GLU B 1 186 ? 8.678 26.285 -70.107 1.00 52.73 175 GLU B O 1
ATOM 2801 N N . ARG B 1 187 ? 7.163 24.625 -70.025 1.00 50.61 176 ARG B N 1
ATOM 2802 C CA . ARG B 1 187 ? 7.372 24.191 -71.409 1.00 49.41 176 ARG B CA 1
ATOM 2803 C C . ARG B 1 187 ? 6.153 24.380 -72.305 1.00 46.97 176 ARG B C 1
ATOM 2804 O O . ARG B 1 187 ? 6.244 24.236 -73.518 1.00 46.78 176 ARG B O 1
ATOM 2812 N N . GLY B 1 188 ? 5.009 24.682 -71.708 1.00 45.17 177 GLY B N 1
ATOM 2813 C CA . GLY B 1 188 ? 3.778 24.762 -72.469 1.00 43.07 177 GLY B CA 1
ATOM 2814 C C . GLY B 1 188 ? 3.275 23.392 -72.893 1.00 40.52 177 GLY B C 1
ATOM 2815 O O . GLY B 1 188 ? 2.814 23.206 -74.020 1.00 39.53 177 GLY B O 1
ATOM 2816 N N . LEU B 1 189 ? 3.368 22.428 -71.982 1.00 39.65 178 LEU B N 1
ATOM 2817 C CA . LEU B 1 189 ? 2.807 21.103 -72.204 1.00 38.81 178 LEU B CA 1
ATOM 2818 C C . LEU B 1 189 ? 1.298 21.187 -72.406 1.00 39.24 178 LEU B C 1
ATOM 2819 O O . LEU B 1 189 ? 0.611 21.926 -71.699 1.00 40.16 178 LEU B O 1
ATOM 2824 N N . GLU B 1 190 ? 0.786 20.435 -73.375 1.00 38.62 179 GLU B N 1
ATOM 2825 C CA . GLU B 1 190 ? -0.647 20.415 -73.645 1.00 39.18 179 GLU B CA 1
ATOM 2826 C C . GLU B 1 190 ? -1.249 19.071 -73.258 1.00 38.00 179 GLU B C 1
ATOM 2827 O O . GLU B 1 190 ? -0.599 18.032 -73.371 1.00 38.96 179 GLU B O 1
ATOM 2833 N N . VAL B 1 191 ? -2.491 19.102 -72.789 1.00 36.15 180 VAL B N 1
ATOM 2834 C CA . VAL B 1 191 ? -3.195 17.893 -72.382 1.00 35.58 180 VAL B CA 1
ATOM 2835 C C . VAL B 1 191 ? -4.571 17.839 -73.048 1.00 35.18 180 VAL B C 1
ATOM 2836 O O . VAL B 1 191 ? -5.311 18.826 -73.055 1.00 37.31 180 VAL B O 1
ATOM 2840 N N . HIS B 1 192 ? -4.902 16.686 -73.617 1.00 32.17 181 HIS B N 1
ATOM 2841 C CA . HIS B 1 192 ? -6.118 16.523 -74.403 1.00 30.64 181 HIS B CA 1
ATOM 2842 C C . HIS B 1 192 ? -6.876 15.273 -74.002 1.00 31.68 181 HIS B C 1
ATOM 2843 O O . HIS B 1 192 ? -6.293 14.197 -73.857 1.00 30.76 181 HIS B O 1
ATOM 2850 N N . GLY B 1 193 ? -8.184 15.423 -73.832 1.00 33.19 182 GLY B N 1
ATOM 2851 C CA . GLY B 1 193 ? -9.056 14.293 -73.601 1.00 34.42 182 GLY B CA 1
ATOM 2852 C C . GLY B 1 193 ? -9.787 13.985 -74.887 1.00 36.89 182 GLY B C 1
ATOM 2853 O O . GLY B 1 193 ? -10.516 14.827 -75.422 1.00 36.91 182 GLY B O 1
ATOM 2854 N N . VAL B 1 194 ? -9.585 12.782 -75.407 1.00 38.65 183 VAL B N 1
ATOM 2855 C CA . VAL B 1 194 ? -10.233 12.421 -76.658 1.00 39.50 183 VAL B CA 1
ATOM 2856 C C . VAL B 1 194 ? -11.045 11.136 -76.550 1.00 41.33 183 VAL B C 1
ATOM 2857 O O . VAL B 1 194 ? -10.945 10.376 -75.575 1.00 41.14 183 VAL B O 1
ATOM 2861 N N . PHE B 1 195 ? -11.847 10.907 -77.580 1.00 42.76 184 PHE B N 1
ATOM 2862 C CA . PHE B 1 195 ? -12.729 9.763 -77.620 1.00 44.31 184 PHE B CA 1
ATOM 2863 C C . PHE B 1 195 ? -12.706 9.135 -79.006 1.00 46.57 184 PHE B C 1
ATOM 2864 O O . PHE B 1 195 ? -12.997 9.786 -80.015 1.00 46.68 184 PHE B O 1
ATOM 2872 N N . PHE B 1 196 ? -12.351 7.858 -79.032 1.00 46.60 185 PHE B N 1
ATOM 2873 C CA . PHE B 1 196 ? -12.277 7.086 -80.254 1.00 45.09 185 PHE B CA 1
ATOM 2874 C C . PHE B 1 196 ? -13.570 6.310 -80.461 1.00 45.79 185 PHE B C 1
ATOM 2875 O O . PHE B 1 196 ? -13.910 5.423 -79.676 1.00 44.57 185 PHE B O 1
ATOM 2883 N N . ASP B 1 197 ? -14.301 6.669 -81.512 1.00 47.72 186 ASP B N 1
ATOM 2884 C CA . ASP B 1 197 ? -15.554 5.998 -81.829 1.00 49.03 186 ASP B CA 1
ATOM 2885 C C . ASP B 1 197 ? -15.297 4.885 -82.834 1.00 47.05 186 ASP B C 1
ATOM 2886 O O . ASP B 1 197 ? -15.031 5.145 -84.006 1.00 47.49 186 ASP B O 1
ATOM 2891 N N . ILE B 1 198 ? -15.382 3.644 -82.363 1.00 48.04 187 ILE B N 1
ATOM 2892 C CA . ILE B 1 198 ? -14.989 2.485 -83.158 1.00 44.82 187 ILE B CA 1
ATOM 2893 C C . ILE B 1 198 ? -15.880 2.311 -84.385 1.00 45.63 187 ILE B C 1
ATOM 2894 O O . ILE B 1 198 ? -15.403 1.956 -85.463 1.00 45.65 187 ILE B O 1
ATOM 2899 N N . GLY B 1 199 ? -17.167 2.603 -84.224 1.00 45.35 188 GLY B N 1
ATOM 2900 C CA . GLY B 1 199 ? -18.117 2.514 -85.317 1.00 43.21 188 GLY B CA 1
ATOM 2901 C C . GLY B 1 199 ? -17.730 3.305 -86.552 1.00 42.03 188 GLY B C 1
ATOM 2902 O O . GLY B 1 199 ? -17.908 2.832 -87.674 1.00 42.38 188 GLY B O 1
ATOM 2903 N N . CYS B 1 200 ? -17.189 4.503 -86.356 1.00 40.62 189 CYS B N 1
ATOM 2904 C CA . CYS B 1 200 ? -16.772 5.325 -87.490 1.00 39.70 189 CYS B CA 1
ATOM 2905 C C . CYS B 1 200 ? -15.250 5.449 -87.556 1.00 38.26 189 CYS B C 1
ATOM 2906 O O . CYS B 1 200 ? -14.707 6.012 -88.503 1.00 39.22 189 CYS B O 1
ATOM 2909 N N . GLY B 1 201 ? -14.570 4.912 -86.545 1.00 35.01 190 GLY B N 1
ATOM 2910 C CA . GLY B 1 201 ? -13.117 4.889 -86.517 1.00 31.67 190 GLY B CA 1
ATOM 2911 C C . GLY B 1 201 ? -12.479 6.243 -86.285 1.00 31.45 190 GLY B C 1
ATOM 2912 O O . GLY B 1 201 ? -11.267 6.413 -86.455 1.00 29.52 190 GLY B O 1
ATOM 2913 N N . ARG B 1 202 ? -13.288 7.210 -85.871 1.00 34.56 191 ARG B N 1
ATOM 2914 C CA . ARG B 1 202 ? -12.799 8.569 -85.702 1.00 38.90 191 ARG B CA 1
ATOM 2915 C C . ARG B 1 202 ? -12.521 8.911 -84.242 1.00 39.13 191 ARG B C 1
ATOM 2916 O O . ARG B 1 202 ? -13.123 8.351 -83.323 1.00 38.68 191 ARG B O 1
ATOM 2924 N N . ILE B 1 203 ? -11.572 9.819 -84.050 1.00 39.59 192 ILE B N 1
ATOM 2925 C CA . ILE B 1 203 ? -11.218 10.322 -82.735 1.00 40.00 192 ILE B CA 1
ATOM 2926 C C . ILE B 1 203 ? -11.612 11.786 -82.650 1.00 42.08 192 ILE B C 1
ATOM 2927 O O . ILE B 1 203 ? -11.207 12.592 -83.489 1.00 42.61 192 ILE B O 1
ATOM 2932 N N . LYS B 1 204 ? -12.391 12.130 -81.629 1.00 43.60 193 LYS B N 1
ATOM 2933 C CA . LYS B 1 204 ? -12.847 13.502 -81.449 1.00 45.30 193 LYS B CA 1
ATOM 2934 C C . LYS B 1 204 ? -12.372 14.022 -80.112 1.00 44.67 193 LYS B C 1
ATOM 2935 O O . LYS B 1 204 ? -12.034 13.244 -79.230 1.00 42.79 193 LYS B O 1
ATOM 2941 N N . GLU B 1 205 ? -12.328 15.340 -79.969 1.00 47.41 194 GLU B N 1
ATOM 2942 C CA . GLU B 1 205 ? -12.015 15.948 -78.683 1.00 49.59 194 GLU B CA 1
ATOM 2943 C C . GLU B 1 205 ? -13.267 16.035 -77.823 1.00 50.33 194 GLU B C 1
ATOM 2944 O O . GLU B 1 205 ? -14.353 16.324 -78.327 1.00 51.37 194 GLU B O 1
ATOM 2950 N N . LEU B 1 206 ? -13.118 15.786 -76.526 1.00 49.88 195 LEU B N 1
ATOM 2951 C CA . LEU B 1 206 ? -14.248 15.892 -75.608 1.00 50.47 195 LEU B CA 1
ATOM 2952 C C . LEU B 1 206 ? -14.355 17.287 -74.990 1.00 52.97 195 LEU B C 1
ATOM 2953 O O . LEU B 1 206 ? -15.358 17.616 -74.358 1.00 54.67 195 LEU B O 1
ATOM 2958 N N . GLY B 1 207 ? -13.324 18.104 -75.184 1.00 53.81 196 GLY B N 1
ATOM 2959 C CA . GLY B 1 207 ? -13.334 19.478 -74.710 1.00 56.81 196 GLY B CA 1
ATOM 2960 C C . GLY B 1 207 ? -12.850 19.679 -73.284 1.00 59.09 196 GLY B C 1
ATOM 2961 O O . GLY B 1 207 ? -13.232 20.641 -72.617 1.00 60.52 196 GLY B O 1
ATOM 2962 N N . CYS B 1 208 ? -12.012 18.765 -72.812 1.00 59.98 197 CYS B N 1
ATOM 2963 C CA . CYS B 1 208 ? -11.427 18.871 -71.481 1.00 62.04 197 CYS B CA 1
ATOM 2964 C C . CYS B 1 208 ? -9.908 18.762 -71.578 1.00 63.34 197 CYS B C 1
ATOM 2965 O O . CYS B 1 208 ? -9.391 17.920 -72.308 1.00 62.85 197 CYS B O 1
ATOM 2968 N N . GLY B 1 209 ? -9.194 19.617 -70.850 1.00 65.11 198 GLY B N 1
ATOM 2969 C CA . GLY B 1 209 ? -7.742 19.649 -70.926 1.00 64.52 198 GLY B CA 1
ATOM 2970 C C . GLY B 1 209 ? -7.157 21.032 -70.692 1.00 66.48 198 GLY B C 1
ATOM 2971 O O . GLY B 1 209 ? -7.765 21.864 -70.012 1.00 67.75 198 GLY B O 1
ATOM 2972 N N . THR B 1 210 ? -5.977 21.275 -71.259 1.00 66.74 199 THR B N 1
ATOM 2973 C CA . THR B 1 210 ? -5.246 22.524 -71.044 1.00 69.36 199 THR B CA 1
ATOM 2974 C C . THR B 1 210 ? -5.929 23.780 -71.585 1.00 73.24 199 THR B C 1
ATOM 2975 O O . THR B 1 210 ? -5.865 24.835 -70.952 1.00 77.07 199 THR B O 1
ATOM 2979 N N . ALA B 1 211 ? -6.590 23.668 -72.734 1.00 72.54 200 ALA B N 1
ATOM 2980 C CA . ALA B 1 211 ? -7.230 24.820 -73.360 1.00 74.70 200 ALA B CA 1
ATOM 2981 C C . ALA B 1 211 ? -8.086 24.393 -74.548 1.00 75.06 200 ALA B C 1
ATOM 2982 O O . ALA B 1 211 ? -9.226 24.842 -74.693 1.00 76.04 200 ALA B O 1
#

Nearest PDB structures (foldseek):
  4o1j-assembly1_A  TM=1.004E+00  e=4.941E-38  Sordaria macrospora
  5bq1-assembly1_A  TM=9.710E-01  e=3.287E-21  Pseudomonas aeruginosa
  5jj8-assembly1_A  TM=9.689E-01  e=2.742E-21  Pseudomonas aeruginosa
  4o1k-assembly1_A  TM=9.290E-01  e=5.018E-21  Sordaria macrospora
  3ucj-assembly1_A  TM=9.378E-01  e=6.747E-20  Coccomyxa sp. PA